Protein AF-A0A1Y2GRR0-F1 (afdb_monomer)

Organism: NCBI:txid64571

Sequence (516 aa):
MGARVAAANAAAEQKLRLQSQQILLQQQQLLLLQQQQQQQHQTQHQQQQQQQSQPLQQPQAQHASKHQPHSSSKAGRPKPPHSGRHSKGGQDSVRGHGEADQASSWSSSHGSPPNGPHRHYHKEDESDADAHPNEGGHGQRSALLEDFRNNKSNKKYELKDIAGSVVEFSSDQHGSRFIQQKLETASDEEKQMVFEEIMPHALQLMTDVFGNYVIQKFFEHGQQDQKTALAKQMEGHVLSLALQMYGCRVVQKGLEHVHTEQQAVLVKELDENVLRCVKDQNGNHVIQKAIECVPAEHIQFIINSFTGQVFSLATHPYGCRVIQRMFEHCADTKTPLMDELHKYIPNLVQDQYGNYVIQHILERGKPSEKALVVSKIFGQVLQLSKHKFASNVVEKCVAYGSKSDRQKLIEEVITTKPDGTSPLVLMMKDQFANYVVQKMLDVVDGPQRDVLVTKIKPHLPSLKKYTYGKHLISSMGLFFFFFFLHLFSDVKKKKKKKKKGNGSSTNLFLFSFFFF

Structure (mmCIF, N/CA/C/O backbone):
data_AF-A0A1Y2GRR0-F1
#
_entry.id   AF-A0A1Y2GRR0-F1
#
loop_
_atom_site.group_PDB
_atom_site.id
_atom_site.type_symbol
_atom_site.label_atom_id
_atom_site.label_alt_id
_atom_site.label_comp_id
_atom_site.label_asym_id
_atom_site.label_entity_id
_atom_site.label_seq_id
_atom_site.pdbx_PDB_ins_code
_atom_site.Cartn_x
_atom_site.Cartn_y
_atom_site.Cartn_z
_atom_site.occupancy
_atom_site.B_iso_or_equiv
_atom_site.auth_seq_id
_atom_site.auth_comp_id
_atom_site.auth_asym_id
_atom_site.auth_atom_id
_atom_site.pdbx_PDB_model_num
ATOM 1 N N . MET A 1 1 ? 60.323 34.519 -6.585 1.00 51.97 1 MET A N 1
ATOM 2 C CA . MET A 1 1 ? 59.378 33.768 -7.451 1.00 51.97 1 MET A CA 1
ATOM 3 C C . MET A 1 1 ? 58.327 32.986 -6.646 1.00 51.97 1 MET A C 1
ATOM 5 O O . MET A 1 1 ? 57.154 33.102 -6.967 1.00 51.97 1 MET A O 1
ATOM 9 N N . GLY A 1 2 ? 58.693 32.286 -5.558 1.00 55.44 2 GLY A N 1
ATOM 10 C CA . GLY A 1 2 ? 57.750 31.497 -4.735 1.00 55.44 2 GLY A CA 1
ATOM 11 C C . GLY A 1 2 ? 56.601 32.272 -4.064 1.00 55.44 2 GLY A C 1
ATOM 12 O O . GLY A 1 2 ? 55.466 31.807 -4.090 1.00 55.44 2 GLY A O 1
ATOM 13 N N . ALA A 1 3 ? 56.844 33.486 -3.556 1.00 51.72 3 ALA A N 1
ATOM 14 C CA . ALA A 1 3 ? 55.802 34.292 -2.900 1.00 51.72 3 ALA A CA 1
ATOM 15 C C . ALA A 1 3 ? 54.675 34.746 -3.855 1.00 51.72 3 ALA A C 1
ATOM 17 O O . ALA A 1 3 ? 53.512 34.795 -3.466 1.00 51.72 3 ALA A O 1
ATOM 18 N N . ARG A 1 4 ? 54.993 35.005 -5.134 1.00 54.16 4 ARG A N 1
ATOM 19 C CA . ARG A 1 4 ? 53.994 35.378 -6.155 1.00 54.16 4 ARG A CA 1
ATOM 20 C C . ARG A 1 4 ? 53.101 34.199 -6.560 1.00 54.16 4 ARG A C 1
ATOM 22 O O . ARG A 1 4 ? 51.918 34.396 -6.802 1.00 54.16 4 ARG A O 1
ATOM 29 N N . VAL A 1 5 ? 53.646 32.980 -6.588 1.00 58.44 5 VAL A N 1
ATOM 30 C CA . VAL A 1 5 ? 52.879 31.755 -6.888 1.00 58.44 5 VAL A CA 1
ATOM 31 C C . VAL A 1 5 ? 51.955 31.386 -5.724 1.00 58.44 5 VAL A C 1
ATOM 33 O O . VAL A 1 5 ? 50.811 31.002 -5.949 1.00 58.44 5 VAL A O 1
ATOM 36 N N . ALA A 1 6 ? 52.411 31.563 -4.479 1.00 55.50 6 ALA A N 1
ATOM 37 C CA . ALA A 1 6 ? 51.580 31.348 -3.295 1.00 55.50 6 ALA A CA 1
ATOM 38 C C . ALA A 1 6 ? 50.391 32.326 -3.236 1.00 55.50 6 ALA A C 1
ATOM 40 O O . ALA A 1 6 ? 49.263 31.901 -2.995 1.00 55.50 6 ALA A O 1
ATOM 41 N N . ALA A 1 7 ? 50.619 33.608 -3.544 1.00 59.44 7 ALA A N 1
ATOM 42 C CA . ALA A 1 7 ? 49.557 34.613 -3.606 1.00 59.44 7 ALA A CA 1
ATOM 43 C C . ALA A 1 7 ? 48.538 34.331 -4.729 1.00 59.44 7 ALA A C 1
ATOM 45 O O . ALA A 1 7 ? 47.333 34.454 -4.514 1.00 59.44 7 ALA A O 1
ATOM 46 N N . ALA A 1 8 ? 48.999 33.890 -5.905 1.00 60.44 8 ALA A N 1
ATOM 47 C CA . ALA A 1 8 ? 48.119 33.519 -7.016 1.00 60.44 8 ALA A CA 1
ATOM 48 C C . ALA A 1 8 ? 47.252 32.285 -6.697 1.00 60.44 8 ALA A C 1
ATOM 50 O O . ALA A 1 8 ? 46.067 32.263 -7.029 1.00 60.44 8 ALA A O 1
ATOM 51 N N . ASN A 1 9 ? 47.813 31.288 -6.005 1.00 58.69 9 ASN A N 1
ATOM 52 C CA . ASN A 1 9 ? 47.064 30.107 -5.569 1.00 58.69 9 ASN A CA 1
ATOM 53 C C . ASN A 1 9 ? 46.031 30.447 -4.486 1.00 58.69 9 ASN A C 1
ATOM 55 O O . ASN A 1 9 ? 44.897 29.983 -4.573 1.00 58.69 9 ASN A O 1
ATOM 59 N N . ALA A 1 10 ? 46.378 31.303 -3.520 1.00 64.81 10 ALA A N 1
ATOM 60 C CA . ALA A 1 10 ? 45.436 31.761 -2.497 1.00 64.81 10 ALA A CA 1
ATOM 61 C C . ALA A 1 10 ? 44.262 32.549 -3.109 1.00 64.81 10 ALA A C 1
ATOM 63 O O . ALA A 1 10 ? 43.106 32.320 -2.754 1.00 64.81 10 ALA A O 1
ATOM 64 N N . ALA A 1 11 ? 44.537 33.412 -4.094 1.00 67.00 11 ALA A N 1
ATOM 65 C CA . ALA A 1 11 ? 43.500 34.142 -4.822 1.00 67.00 11 ALA A CA 1
ATOM 66 C C . ALA A 1 11 ? 42.586 33.206 -5.640 1.00 67.00 11 ALA A C 1
ATOM 68 O O . ALA A 1 11 ? 41.371 33.407 -5.684 1.00 67.00 11 ALA A O 1
ATOM 69 N N . ALA A 1 12 ? 43.144 32.157 -6.255 1.00 63.09 12 ALA A N 1
ATOM 70 C CA . ALA A 1 12 ? 42.368 31.154 -6.983 1.00 63.09 12 ALA A CA 1
ATOM 71 C C . ALA A 1 12 ? 41.474 30.317 -6.049 1.00 63.09 12 ALA A C 1
ATOM 73 O O . ALA A 1 12 ? 40.307 30.082 -6.367 1.00 63.09 12 ALA A O 1
ATOM 74 N N . GLU A 1 13 ? 41.979 29.920 -4.877 1.00 66.12 13 GLU A N 1
ATOM 75 C CA . GLU A 1 13 ? 41.195 29.206 -3.860 1.00 66.12 13 GLU A CA 1
ATOM 76 C C . GLU A 1 13 ? 40.068 30.072 -3.288 1.00 66.12 13 GLU A C 1
ATOM 78 O O . GLU A 1 13 ? 38.942 29.596 -3.121 1.00 66.12 13 GLU A O 1
ATOM 83 N N . GLN A 1 14 ? 40.332 31.357 -3.041 1.00 74.56 14 GLN A N 1
ATOM 84 C CA . GLN A 1 14 ? 39.313 32.297 -2.578 1.00 74.56 14 GLN A CA 1
ATOM 85 C C . GLN A 1 14 ? 38.220 32.505 -3.634 1.00 74.56 14 GLN A C 1
ATOM 87 O O . GLN A 1 14 ? 37.032 32.491 -3.303 1.00 74.56 14 GLN A O 1
ATOM 92 N N . LYS A 1 15 ? 38.599 32.604 -4.913 1.00 73.06 15 LYS A N 1
ATOM 93 C CA . LYS A 1 15 ? 37.646 32.704 -6.027 1.00 73.06 15 LYS A CA 1
ATOM 94 C C . LYS A 1 15 ? 36.786 31.441 -6.156 1.00 73.06 15 LYS A C 1
ATOM 96 O O . LYS A 1 15 ? 35.576 31.551 -6.335 1.00 73.06 15 LYS A O 1
ATOM 101 N N . LEU A 1 16 ? 37.377 30.256 -5.983 1.00 66.38 16 LEU A N 1
ATOM 102 C CA . LEU A 1 16 ? 36.655 28.979 -6.010 1.00 66.38 16 LEU A CA 1
ATOM 103 C C . LEU A 1 16 ? 35.670 28.842 -4.834 1.00 66.38 16 LEU A C 1
ATOM 105 O O . LEU A 1 16 ? 34.559 28.338 -5.013 1.00 66.38 16 LEU A O 1
ATOM 109 N N . ARG A 1 17 ? 36.045 29.317 -3.638 1.00 72.56 17 ARG A N 1
ATOM 110 C CA . ARG A 1 17 ? 35.155 29.338 -2.462 1.00 72.56 17 ARG A CA 1
ATOM 111 C C . ARG A 1 17 ? 33.958 30.261 -2.666 1.00 72.56 17 ARG A C 1
ATOM 113 O O . ARG A 1 17 ? 32.835 29.836 -2.411 1.00 72.56 17 ARG A O 1
ATOM 120 N N . LEU A 1 18 ? 34.185 31.473 -3.172 1.00 77.19 18 LEU A N 1
ATOM 121 C CA . LEU A 1 18 ? 33.109 32.423 -3.475 1.00 77.19 18 LEU A CA 1
ATOM 122 C C . LEU A 1 18 ? 32.152 31.861 -4.531 1.00 77.19 18 LEU A C 1
ATOM 124 O O . LEU A 1 18 ? 30.937 31.930 -4.368 1.00 77.19 18 LEU A O 1
ATOM 128 N N . GLN A 1 19 ? 32.689 31.217 -5.565 1.00 75.62 19 GLN A N 1
ATOM 129 C CA . GLN A 1 19 ? 31.879 30.593 -6.608 1.00 75.62 19 GLN A CA 1
ATOM 130 C C . GLN A 1 19 ? 31.068 29.398 -6.074 1.00 75.62 19 GLN A C 1
ATOM 132 O O . GLN A 1 19 ? 29.907 29.226 -6.436 1.00 75.62 19 GLN A O 1
ATOM 137 N N . SER A 1 20 ? 31.640 28.612 -5.156 1.00 66.38 20 SER A N 1
ATOM 138 C CA . SER A 1 20 ? 30.934 27.509 -4.486 1.00 66.38 20 SER A CA 1
ATOM 139 C C . SER A 1 20 ? 29.796 28.016 -3.594 1.00 66.38 20 SER A C 1
ATOM 141 O O . SER A 1 20 ? 28.707 27.446 -3.608 1.00 66.38 20 SER A O 1
ATOM 143 N N . GLN A 1 21 ? 30.014 29.114 -2.864 1.00 79.62 21 GLN A N 1
ATOM 144 C CA . GLN A 1 21 ? 28.964 29.764 -2.072 1.00 79.62 21 GLN A CA 1
ATOM 145 C C . GLN A 1 21 ? 27.845 30.318 -2.958 1.00 79.62 21 GLN A C 1
ATOM 147 O O . GLN A 1 21 ? 26.673 30.168 -2.624 1.00 79.62 21 GLN A O 1
ATOM 152 N N . GLN A 1 22 ? 28.185 30.894 -4.112 1.00 83.25 22 GLN A N 1
ATOM 153 C CA . GLN A 1 22 ? 27.201 31.437 -5.047 1.00 83.25 22 GLN A CA 1
ATOM 154 C C . GLN A 1 22 ? 26.321 30.339 -5.666 1.00 83.25 22 GLN A C 1
ATOM 156 O O . GLN A 1 22 ? 25.111 30.516 -5.784 1.00 83.25 22 GLN A O 1
ATOM 161 N N . ILE A 1 23 ? 26.903 29.176 -5.985 1.00 79.81 23 ILE A N 1
ATOM 162 C CA . ILE A 1 23 ? 26.152 27.999 -6.453 1.00 79.81 23 ILE A CA 1
ATOM 163 C C . ILE A 1 23 ? 25.227 27.467 -5.352 1.00 79.81 23 ILE A C 1
ATOM 165 O O . ILE A 1 23 ? 24.074 27.144 -5.631 1.00 79.81 23 ILE A O 1
ATOM 169 N N . LEU A 1 24 ? 25.701 27.403 -4.103 1.00 78.06 24 LEU A N 1
ATOM 170 C CA . LEU A 1 24 ? 24.883 26.961 -2.970 1.00 78.06 24 LEU A CA 1
ATOM 171 C C . LEU A 1 24 ? 23.683 27.896 -2.746 1.00 78.06 24 LEU A C 1
ATOM 173 O O . LEU A 1 24 ? 22.565 27.429 -2.533 1.00 78.06 24 LEU A O 1
ATOM 177 N N . LEU A 1 25 ? 23.902 29.208 -2.864 1.00 84.88 25 LEU A N 1
ATOM 178 C CA . LEU A 1 25 ? 22.845 30.213 -2.758 1.00 84.88 25 LEU A CA 1
ATOM 179 C C . LEU A 1 25 ? 21.804 30.053 -3.879 1.00 84.88 25 LEU A C 1
ATOM 181 O O . LEU A 1 25 ? 20.601 30.110 -3.631 1.00 84.88 25 LEU A O 1
ATOM 185 N N . GLN A 1 26 ? 22.262 29.792 -5.106 1.00 85.25 26 GLN A N 1
ATOM 186 C CA . GLN A 1 26 ? 21.384 29.574 -6.255 1.00 85.25 26 GLN A CA 1
ATOM 187 C C . GLN A 1 26 ? 20.561 28.282 -6.111 1.00 85.25 26 GLN A C 1
ATOM 189 O O . GLN A 1 26 ? 19.386 28.262 -6.475 1.00 85.25 26 GLN A O 1
ATOM 194 N N . GLN A 1 27 ? 21.138 27.223 -5.528 1.00 80.38 27 GLN A N 1
ATOM 195 C CA . GLN A 1 27 ? 20.406 25.993 -5.203 1.00 80.38 27 GLN A CA 1
ATOM 196 C C . GLN A 1 27 ? 19.347 26.218 -4.117 1.00 80.38 27 GLN A C 1
ATOM 198 O O . GLN A 1 27 ?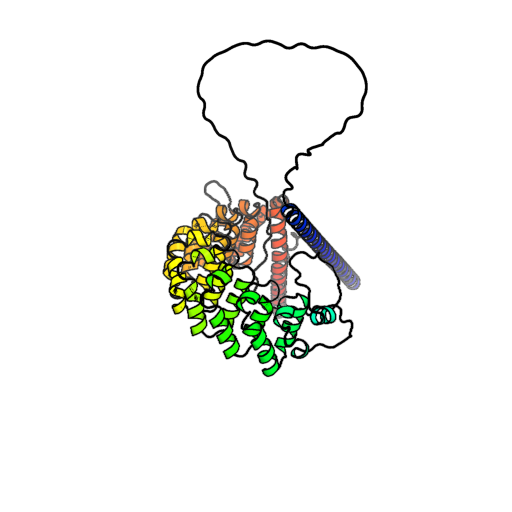 18.228 25.729 -4.268 1.00 80.38 27 GLN A O 1
ATOM 203 N N . GLN A 1 28 ? 19.651 26.994 -3.068 1.00 84.62 28 GLN A N 1
ATOM 204 C CA . GLN A 1 28 ? 18.651 27.361 -2.056 1.00 84.62 28 GLN A CA 1
ATOM 205 C C . GLN A 1 28 ? 17.488 28.158 -2.657 1.00 84.62 28 GLN A C 1
ATOM 207 O O . GLN A 1 28 ? 16.334 27.871 -2.346 1.00 84.62 28 GLN A O 1
ATOM 212 N N . GLN A 1 29 ? 17.762 29.108 -3.557 1.00 87.69 29 GLN A N 1
ATOM 213 C CA . GLN A 1 29 ? 16.708 29.874 -4.233 1.00 87.69 29 GLN A CA 1
ATOM 214 C C . GLN A 1 29 ? 15.818 28.994 -5.123 1.00 87.69 29 GLN A C 1
ATOM 2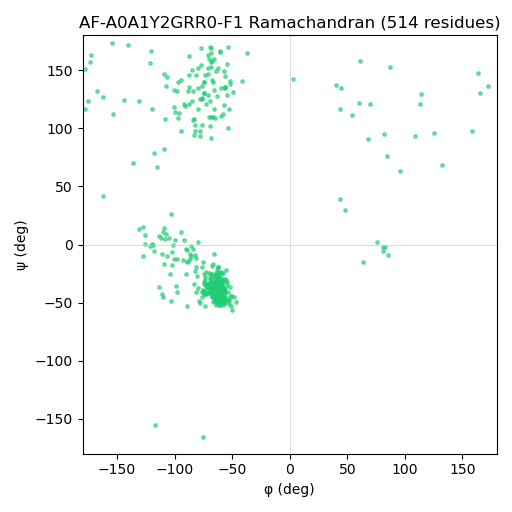16 O O . GLN A 1 29 ? 14.600 29.158 -5.121 1.00 87.69 29 GLN A O 1
ATOM 221 N N . LEU A 1 30 ? 16.402 28.035 -5.849 1.00 86.00 30 LEU A N 1
ATOM 222 C CA . LEU A 1 30 ? 15.642 27.075 -6.659 1.00 86.00 30 LEU A CA 1
ATOM 223 C C . LEU A 1 30 ? 14.758 26.163 -5.800 1.00 86.00 30 LEU A C 1
ATOM 225 O O . LEU A 1 30 ? 13.609 25.917 -6.165 1.00 86.00 30 LEU A O 1
ATOM 229 N N . LEU A 1 31 ? 15.264 25.706 -4.652 1.00 84.12 31 LEU A N 1
ATOM 230 C CA . LEU A 1 31 ? 14.494 24.891 -3.711 1.00 84.12 31 LEU A CA 1
ATOM 231 C C . LEU A 1 31 ? 13.308 25.676 -3.130 1.00 84.12 31 LEU A C 1
ATOM 233 O O . LEU A 1 31 ? 12.199 25.149 -3.045 1.00 84.12 31 LEU A O 1
ATOM 237 N N . LEU A 1 32 ? 13.524 26.949 -2.784 1.00 87.25 32 LEU A N 1
ATOM 238 C CA . LEU A 1 32 ? 12.473 27.833 -2.276 1.00 87.25 32 LEU A CA 1
ATOM 239 C C . LEU A 1 32 ? 11.388 28.087 -3.335 1.00 87.25 32 LEU A C 1
ATOM 241 O O . LEU A 1 32 ? 10.197 28.035 -3.033 1.00 87.25 32 LEU A O 1
ATOM 245 N N . LEU A 1 33 ? 11.792 28.301 -4.592 1.00 87.62 33 LEU A N 1
ATOM 246 C CA . LEU A 1 33 ? 10.861 28.474 -5.709 1.00 87.62 33 LEU A CA 1
ATOM 247 C C . LEU A 1 33 ? 10.038 27.201 -5.960 1.00 87.62 33 LEU A C 1
ATOM 249 O O . LEU A 1 33 ? 8.839 27.282 -6.222 1.00 87.62 33 LEU A O 1
ATOM 253 N N . GLN A 1 34 ? 10.658 26.024 -5.837 1.00 82.81 34 GLN A N 1
ATOM 254 C CA . GLN A 1 34 ? 9.964 24.744 -5.972 1.00 82.81 34 GLN A CA 1
ATOM 255 C C . GLN A 1 34 ? 8.947 24.523 -4.840 1.00 82.81 34 GLN A C 1
ATOM 257 O O . GLN A 1 34 ? 7.838 24.063 -5.112 1.00 82.81 34 GLN A O 1
ATOM 262 N N . GLN A 1 35 ? 9.277 24.907 -3.599 1.00 84.44 35 GLN A N 1
ATOM 263 C CA . GLN A 1 35 ? 8.317 24.885 -2.486 1.00 84.44 35 GLN A CA 1
ATOM 264 C C . GLN A 1 35 ? 7.142 25.841 -2.719 1.00 84.44 35 GLN A C 1
ATOM 266 O O . GLN A 1 35 ? 5.997 25.441 -2.515 1.00 84.44 35 GLN A O 1
ATOM 271 N N . GLN A 1 36 ? 7.386 27.063 -3.207 1.00 86.88 36 GLN A N 1
ATOM 272 C CA . GLN A 1 36 ? 6.299 27.997 -3.534 1.00 86.88 36 GLN A CA 1
ATOM 273 C C . GLN A 1 36 ? 5.381 27.458 -4.637 1.00 86.88 36 GLN A C 1
ATOM 275 O O . GLN A 1 36 ? 4.162 27.569 -4.525 1.00 86.88 36 GLN A O 1
ATOM 280 N N . GLN A 1 37 ? 5.935 26.836 -5.681 1.00 84.19 37 GLN A N 1
ATOM 281 C CA . GLN A 1 37 ? 5.127 26.229 -6.744 1.00 84.19 37 GLN A CA 1
ATOM 282 C C . GLN A 1 37 ? 4.295 25.045 -6.232 1.00 84.19 37 GLN A C 1
ATOM 284 O O . GLN A 1 37 ? 3.131 24.911 -6.613 1.00 84.19 37 GLN A O 1
ATOM 289 N N . GLN A 1 38 ? 4.854 24.221 -5.339 1.00 80.44 38 GLN A N 1
ATOM 290 C CA . GLN A 1 38 ? 4.116 23.130 -4.697 1.00 80.44 38 GLN A CA 1
ATOM 291 C C . GLN A 1 38 ? 2.986 23.649 -3.803 1.00 80.44 38 GLN A C 1
ATOM 293 O O . GLN A 1 38 ? 1.876 23.125 -3.887 1.00 80.44 38 GLN A O 1
ATOM 298 N N . GLN A 1 39 ? 3.227 24.703 -3.016 1.00 82.19 39 GLN A N 1
ATOM 299 C CA . GLN A 1 39 ? 2.181 25.345 -2.215 1.00 82.19 39 GLN A CA 1
ATOM 300 C C . GLN A 1 39 ? 1.077 25.929 -3.102 1.00 82.19 39 GLN A C 1
ATOM 302 O O . GLN A 1 39 ? -0.094 25.661 -2.858 1.00 82.19 39 GLN A O 1
ATOM 307 N N . GLN A 1 40 ? 1.421 26.629 -4.189 1.00 81.62 40 GLN A N 1
ATOM 308 C CA . GLN A 1 40 ? 0.425 27.148 -5.137 1.00 81.62 40 GLN A CA 1
ATOM 309 C C . GLN A 1 40 ? -0.419 26.035 -5.775 1.00 81.62 40 GLN A C 1
ATOM 311 O O . GLN A 1 40 ? -1.631 26.196 -5.910 1.00 81.62 40 GLN A O 1
ATOM 316 N N . HIS A 1 41 ? 0.189 24.898 -6.134 1.00 78.25 41 HIS A N 1
ATOM 317 C CA . HIS A 1 41 ? -0.550 23.743 -6.657 1.00 78.25 41 HIS A CA 1
ATOM 318 C C . HIS A 1 41 ? -1.470 23.120 -5.598 1.00 78.25 41 HIS A C 1
ATOM 320 O O . HIS A 1 41 ? -2.601 22.762 -5.918 1.00 78.25 41 HIS A O 1
ATOM 326 N N . GLN A 1 42 ? -1.029 23.029 -4.339 1.00 77.56 42 GLN A N 1
ATOM 327 C CA . GLN A 1 42 ? -1.868 22.540 -3.240 1.00 77.56 42 GLN A CA 1
ATOM 328 C C . GLN A 1 42 ? -3.052 23.477 -2.965 1.00 77.56 42 GLN A C 1
ATOM 330 O O . GLN A 1 42 ? -4.181 22.999 -2.849 1.00 77.56 42 GLN A O 1
ATOM 335 N N . THR A 1 43 ? -2.833 24.796 -2.950 1.00 76.94 43 THR A N 1
ATOM 336 C CA . THR A 1 43 ? -3.909 25.785 -2.772 1.00 76.94 43 THR A CA 1
ATOM 337 C C . THR A 1 43 ? -4.907 25.751 -3.930 1.00 76.94 43 THR A C 1
ATOM 339 O O . THR A 1 43 ? -6.114 25.758 -3.694 1.00 76.94 43 THR A O 1
ATOM 342 N N . GLN A 1 44 ? -4.441 25.651 -5.181 1.00 75.56 44 GLN A N 1
ATOM 343 C CA . GLN A 1 44 ? -5.335 25.507 -6.338 1.00 75.56 44 GLN A CA 1
ATOM 344 C C . GLN A 1 44 ? -6.130 24.199 -6.291 1.00 75.56 44 GLN A C 1
ATOM 346 O O . GLN A 1 44 ? -7.314 24.190 -6.629 1.00 75.56 44 GLN A O 1
ATOM 351 N N . HIS A 1 45 ? -5.513 23.105 -5.837 1.00 76.31 45 HIS A N 1
ATOM 352 C CA . HIS A 1 45 ? -6.210 21.830 -5.722 1.00 76.31 45 HIS A CA 1
ATOM 353 C C . HIS A 1 45 ? -7.279 21.854 -4.619 1.00 76.31 45 HIS A C 1
ATOM 355 O O . HIS A 1 45 ? -8.386 21.365 -4.845 1.00 76.31 45 HIS A O 1
ATOM 361 N N . GLN A 1 46 ? -7.005 22.498 -3.477 1.00 72.94 46 GLN A N 1
ATOM 362 C CA . GLN A 1 46 ? -8.009 22.739 -2.433 1.00 72.94 46 GLN A CA 1
ATOM 363 C C . GLN A 1 46 ? -9.157 23.633 -2.922 1.00 72.94 46 GLN A C 1
ATOM 365 O O . GLN A 1 46 ? -10.317 23.320 -2.663 1.00 72.94 46 GLN A O 1
ATOM 370 N N . GLN A 1 47 ? -8.868 24.698 -3.680 1.00 73.62 47 GLN A N 1
ATOM 371 C CA . GLN A 1 47 ? -9.909 25.560 -4.257 1.00 73.62 47 GLN A CA 1
ATOM 372 C C . GLN A 1 47 ? -10.792 24.813 -5.269 1.00 73.62 47 GLN A C 1
ATOM 374 O O . GLN A 1 47 ? -12.009 24.995 -5.269 1.00 73.62 47 GLN A O 1
ATOM 379 N N . GLN A 1 48 ? -10.216 23.929 -6.093 1.00 72.06 48 GLN A N 1
ATOM 380 C CA . GLN A 1 48 ? -10.997 23.080 -7.002 1.00 72.06 48 GLN A CA 1
ATOM 381 C C . GLN A 1 48 ? -11.865 22.060 -6.256 1.00 72.06 48 GLN A C 1
ATOM 383 O O . GLN A 1 48 ? -13.014 21.848 -6.644 1.00 72.06 48 GLN A O 1
ATOM 388 N N . GLN A 1 49 ? -11.361 21.466 -5.171 1.00 71.50 49 GLN A N 1
ATOM 389 C CA . GLN A 1 49 ? -12.150 20.544 -4.348 1.00 71.50 49 GLN A CA 1
ATOM 390 C C . GLN A 1 49 ? -13.311 21.259 -3.638 1.00 71.50 49 GLN A C 1
ATOM 392 O O . GLN A 1 49 ? -14.407 20.702 -3.568 1.00 71.50 49 GLN A O 1
ATOM 397 N N . GLN A 1 50 ? -13.121 22.508 -3.194 1.00 70.50 50 GLN A N 1
ATOM 398 C CA . GLN A 1 50 ? -14.189 23.330 -2.606 1.00 70.50 50 GLN A CA 1
ATOM 399 C C . GLN A 1 50 ? -15.245 23.775 -3.632 1.00 70.50 50 GLN A C 1
ATOM 401 O O . GLN A 1 50 ? -16.427 23.843 -3.305 1.00 70.50 50 GLN A O 1
ATOM 406 N N . GLN A 1 51 ? -14.864 24.030 -4.889 1.00 65.31 51 GLN A N 1
ATOM 407 C CA . GLN A 1 51 ? -15.832 24.372 -5.944 1.00 65.31 51 GLN A CA 1
ATOM 408 C C . GLN A 1 51 ? -16.662 23.167 -6.411 1.00 65.31 51 GLN A C 1
ATOM 410 O O . GLN A 1 51 ? -17.807 23.343 -6.813 1.00 65.31 51 GLN A O 1
ATOM 415 N N . GLN A 1 52 ? -16.130 21.944 -6.318 1.00 61.53 52 GLN A N 1
ATOM 416 C CA . GLN A 1 52 ? -16.870 20.718 -6.650 1.00 61.53 52 GLN A CA 1
ATOM 417 C C . GLN A 1 52 ? -17.783 20.211 -5.522 1.00 61.53 52 GLN A C 1
ATOM 419 O O . GLN A 1 52 ? -18.581 19.307 -5.756 1.00 61.53 52 GLN A O 1
ATOM 424 N N . SER A 1 53 ? -17.696 20.789 -4.321 1.00 52.25 53 SER A N 1
ATOM 425 C CA . SER A 1 53 ? -18.520 20.418 -3.160 1.00 52.25 53 SER A CA 1
ATOM 426 C C . SER A 1 53 ? -19.644 21.419 -2.846 1.00 52.25 53 SER A C 1
ATOM 428 O O . SER A 1 53 ? -20.375 21.226 -1.876 1.00 52.25 53 SER A O 1
ATOM 430 N N . GLN A 1 54 ? -19.861 22.444 -3.684 1.00 48.44 54 GLN A N 1
ATOM 431 C CA . GLN A 1 54 ? -21.080 23.257 -3.604 1.00 48.44 54 GLN A CA 1
ATOM 432 C C . GLN A 1 54 ? -22.276 22.499 -4.211 1.00 48.44 54 GLN A C 1
ATOM 434 O O . GLN A 1 54 ? -22.212 22.091 -5.373 1.00 48.44 54 GLN A O 1
ATOM 439 N N . PRO A 1 55 ? -23.390 22.318 -3.478 1.00 46.12 55 PRO A N 1
ATOM 440 C CA . PRO A 1 55 ? -24.593 21.734 -4.051 1.00 46.12 55 PRO A CA 1
ATOM 441 C C . PRO A 1 55 ? -25.175 22.675 -5.114 1.00 46.12 55 PRO A C 1
ATOM 443 O O . PRO A 1 55 ? -25.327 23.875 -4.884 1.00 46.12 55 PRO A O 1
ATOM 446 N N . LEU A 1 56 ? -25.527 22.115 -6.276 1.00 42.72 56 LEU A N 1
ATOM 447 C CA . LEU A 1 56 ? -26.312 22.784 -7.316 1.00 42.72 56 LEU A CA 1
ATOM 448 C C . LEU A 1 56 ? -27.616 23.322 -6.702 1.00 42.72 56 LEU A C 1
ATOM 450 O O . LEU A 1 56 ? -28.579 22.577 -6.523 1.00 42.72 56 LEU A O 1
ATOM 454 N N . GLN A 1 57 ? -27.666 24.619 -6.393 1.00 45.59 57 GLN A N 1
ATOM 455 C CA . GLN A 1 57 ? -28.932 25.295 -6.133 1.00 45.59 57 GLN A CA 1
ATOM 456 C C . GLN A 1 57 ? -29.726 25.319 -7.442 1.00 45.59 57 GLN A C 1
ATOM 458 O O . GLN A 1 57 ? -29.365 26.005 -8.398 1.00 45.59 57 GLN A O 1
ATOM 463 N N . GLN A 1 58 ? -30.809 24.539 -7.494 1.00 41.88 58 GLN A N 1
ATOM 464 C CA . GLN A 1 58 ? -31.826 24.680 -8.532 1.00 41.88 58 GLN A CA 1
ATOM 465 C C . GLN A 1 58 ? -32.354 26.124 -8.522 1.00 41.88 58 GLN A C 1
ATOM 467 O O . GLN A 1 58 ? -32.653 26.643 -7.443 1.00 41.88 58 GLN A O 1
ATOM 472 N N . PRO A 1 59 ? -32.529 26.780 -9.682 1.00 38.38 59 PRO A N 1
ATOM 473 C CA . PRO A 1 59 ? -33.166 28.087 -9.719 1.00 38.38 59 PRO A CA 1
ATOM 474 C C . PRO A 1 59 ? -34.625 27.938 -9.272 1.00 38.38 59 PRO A C 1
ATOM 476 O O . PRO A 1 59 ? -35.452 27.374 -9.989 1.00 38.38 59 PRO A O 1
ATOM 479 N N . GLN A 1 60 ? -34.954 28.435 -8.079 1.00 37.97 60 GLN A N 1
ATOM 480 C CA . GLN A 1 60 ? -36.342 28.586 -7.656 1.00 37.97 60 GLN A CA 1
ATOM 481 C C . GLN A 1 60 ? -37.017 29.628 -8.552 1.00 37.97 60 GLN A C 1
ATOM 483 O O . GLN A 1 60 ? -36.646 30.803 -8.565 1.00 37.97 60 GLN A O 1
ATOM 488 N N . ALA A 1 61 ? -38.029 29.188 -9.299 1.00 40.25 61 ALA A N 1
ATOM 489 C CA . ALA A 1 61 ? -38.955 30.068 -9.990 1.00 40.25 61 ALA A CA 1
ATOM 490 C C . ALA A 1 61 ? -39.659 30.961 -8.956 1.00 40.25 61 ALA A C 1
ATOM 492 O O . ALA A 1 61 ? -40.459 30.496 -8.143 1.00 40.25 61 ALA A O 1
ATOM 493 N N . GLN A 1 62 ? -39.343 32.254 -8.976 1.00 38.12 62 GLN A N 1
ATOM 494 C CA . GLN A 1 62 ? -40.001 33.249 -8.141 1.00 38.12 62 GLN A CA 1
ATOM 495 C C . GLN A 1 62 ? -41.450 33.442 -8.611 1.00 38.12 62 GLN A C 1
ATOM 497 O O . GLN A 1 62 ? -41.722 34.144 -9.585 1.00 38.12 62 GLN A O 1
ATOM 502 N N . HIS A 1 63 ? -42.396 32.850 -7.881 1.00 41.44 63 HIS A N 1
ATOM 503 C CA . HIS A 1 63 ? -43.787 33.291 -7.869 1.00 41.44 63 HIS A CA 1
ATOM 504 C C . HIS A 1 63 ? -43.863 34.660 -7.176 1.00 41.44 63 HIS A C 1
ATOM 506 O O . HIS A 1 63 ? -44.005 34.763 -5.960 1.00 41.44 63 HIS A O 1
ATOM 512 N N . ALA A 1 64 ? -43.758 35.733 -7.959 1.00 35.78 64 ALA A N 1
ATOM 513 C CA . ALA A 1 64 ? -44.033 37.083 -7.488 1.00 35.78 64 ALA A CA 1
ATOM 514 C C . ALA A 1 64 ? -45.546 37.348 -7.533 1.00 35.78 64 ALA A C 1
ATOM 516 O O . ALA A 1 64 ? -46.106 37.700 -8.571 1.00 35.78 64 ALA A O 1
ATOM 517 N N . SER A 1 65 ? -46.204 37.192 -6.384 1.00 36.53 65 SER A N 1
ATOM 518 C CA . SER A 1 65 ? -47.518 37.781 -6.127 1.00 36.53 65 SER A CA 1
ATOM 519 C C . SER A 1 65 ? -47.349 39.302 -6.037 1.00 36.53 65 SER A C 1
ATOM 521 O O . SER A 1 65 ? -46.721 39.807 -5.106 1.00 36.53 65 SER A O 1
ATOM 523 N N . LYS A 1 66 ? -47.848 40.043 -7.032 1.00 34.38 66 LYS A N 1
ATOM 524 C CA . LYS A 1 66 ? -47.917 41.510 -7.000 1.00 34.38 66 LYS A CA 1
ATOM 525 C C . LYS A 1 66 ? -49.367 41.950 -6.841 1.00 34.38 66 LYS A C 1
ATOM 527 O O . LYS A 1 66 ? -50.158 41.882 -7.778 1.00 34.38 66 LYS A O 1
ATOM 532 N N . HIS A 1 67 ? -49.668 42.451 -5.647 1.00 34.75 67 HIS A N 1
ATOM 533 C CA . HIS A 1 67 ? -50.768 43.372 -5.401 1.00 34.75 67 HIS A CA 1
ATOM 534 C C . HIS A 1 67 ? -50.650 44.597 -6.326 1.00 34.75 67 HIS A C 1
ATOM 536 O O . HIS A 1 67 ? -49.599 45.233 -6.396 1.00 34.75 67 HIS A O 1
ATOM 542 N N . GLN A 1 68 ? -51.738 44.925 -7.026 1.00 31.45 68 GLN A N 1
ATOM 543 C CA . GLN A 1 68 ? -51.947 46.236 -7.646 1.00 31.45 68 GLN A CA 1
ATOM 544 C C . GLN A 1 68 ? -52.355 47.267 -6.587 1.00 31.45 68 GLN A C 1
ATOM 546 O O . GLN A 1 68 ? -53.047 46.923 -5.626 1.00 31.45 68 GLN A O 1
ATOM 551 N N . PRO A 1 69 ? -52.079 48.550 -6.859 1.00 37.62 69 PRO A N 1
ATOM 552 C CA . PRO A 1 69 ? -53.134 49.542 -6.736 1.00 37.62 69 PRO A CA 1
ATOM 553 C C . PRO A 1 69 ? -53.392 50.287 -8.056 1.00 37.62 69 PRO A C 1
ATOM 555 O O . PRO A 1 69 ? -52.561 50.353 -8.959 1.00 37.62 69 PRO A O 1
ATOM 558 N N . HIS A 1 70 ? -54.615 50.802 -8.133 1.00 31.09 70 HIS A N 1
ATOM 559 C CA . HIS A 1 70 ? -55.264 51.537 -9.216 1.00 31.09 70 HIS A CA 1
ATOM 560 C C . HIS A 1 70 ? -54.408 52.585 -9.954 1.00 31.09 70 HIS A C 1
ATOM 562 O O . HIS A 1 70 ? -53.763 53.418 -9.327 1.00 31.09 70 HIS A O 1
ATOM 568 N N . SER A 1 71 ? -54.563 52.679 -11.283 1.00 31.83 71 SER A N 1
ATOM 569 C CA . SER A 1 71 ? -55.267 53.804 -11.943 1.00 31.83 71 SER A CA 1
ATOM 570 C C . SER A 1 71 ? -55.144 53.791 -13.482 1.00 31.83 71 SER A C 1
ATOM 572 O O . SER A 1 71 ? -54.091 53.565 -14.059 1.00 31.83 71 SER A O 1
ATOM 574 N N . SER A 1 72 ? -56.292 54.056 -14.116 1.00 30.59 72 SER A N 1
ATOM 575 C CA . SER A 1 72 ? -56.515 54.765 -15.388 1.00 30.59 72 SER A CA 1
ATOM 576 C C . SER A 1 72 ? -55.804 54.352 -16.694 1.00 30.59 72 SER A C 1
ATOM 578 O O . SER A 1 72 ? -54.679 54.744 -16.979 1.00 30.59 72 SER A O 1
ATOM 580 N N . SER A 1 73 ? -56.654 53.840 -17.597 1.00 32.16 73 SER A N 1
ATOM 581 C CA . SER A 1 73 ? -56.928 54.356 -18.958 1.00 32.16 73 SER A CA 1
ATOM 582 C C . SER A 1 73 ? -56.504 53.505 -20.171 1.00 32.16 73 SER A C 1
ATOM 584 O O . SER A 1 73 ? -55.337 53.208 -20.360 1.00 32.16 73 SER A O 1
ATOM 586 N N . LYS A 1 74 ? -57.540 53.176 -20.976 1.00 33.38 74 LYS A N 1
ATOM 587 C CA . LYS A 1 74 ? -57.659 53.145 -22.459 1.00 33.38 74 LYS A CA 1
ATOM 588 C C . LYS A 1 74 ? -56.500 52.517 -23.262 1.00 33.38 74 LYS A C 1
ATOM 590 O O . LYS A 1 74 ? -55.363 52.910 -23.117 1.00 33.38 74 LYS A O 1
ATOM 595 N N . ALA A 1 75 ? -56.690 51.667 -24.268 1.00 33.78 75 ALA A N 1
ATOM 596 C CA . ALA A 1 75 ? -57.851 51.148 -24.986 1.00 33.78 75 ALA A CA 1
ATOM 597 C C . ALA A 1 75 ? -57.351 50.039 -25.950 1.00 33.78 75 ALA A C 1
ATOM 599 O O . ALA A 1 75 ? -56.170 50.010 -26.282 1.00 33.78 75 ALA A O 1
ATOM 600 N N . GLY A 1 76 ? -58.254 49.190 -26.459 1.00 32.12 76 GLY A N 1
ATOM 601 C CA . GLY A 1 76 ? -58.071 48.529 -27.764 1.00 32.12 76 GLY A CA 1
ATOM 602 C C . GLY A 1 76 ? -57.766 47.026 -27.756 1.00 32.12 76 GLY A C 1
ATOM 603 O O . GLY A 1 76 ? -56.621 46.595 -27.731 1.00 32.12 76 GLY A O 1
ATOM 604 N N . ARG A 1 77 ? -58.830 46.222 -27.877 1.00 31.11 77 ARG A N 1
ATOM 605 C CA . ARG A 1 77 ? -58.872 44.962 -28.658 1.00 31.11 77 ARG A CA 1
ATOM 606 C C . ARG A 1 77 ? -58.803 45.296 -30.176 1.00 31.11 77 ARG A C 1
ATOM 608 O O . ARG A 1 77 ? -59.043 46.464 -30.479 1.00 31.11 77 ARG A O 1
ATOM 615 N N . PRO A 1 78 ? -58.619 44.345 -31.132 1.00 42.16 78 PRO A N 1
ATOM 616 C CA . PRO A 1 78 ? -58.968 42.914 -31.057 1.00 42.16 78 PRO A CA 1
ATOM 617 C C . PRO A 1 78 ? -57.964 41.893 -31.671 1.00 42.16 78 PRO A C 1
ATOM 619 O O . PRO A 1 78 ? -56.999 42.234 -32.339 1.00 42.16 78 PRO A O 1
ATOM 622 N N . LYS A 1 79 ? -58.250 40.603 -31.418 1.00 31.39 79 LYS A N 1
ATOM 623 C CA . LYS A 1 79 ? -57.753 39.376 -32.097 1.00 31.39 79 LYS A CA 1
ATOM 624 C C . LYS A 1 79 ? -58.444 39.178 -33.487 1.00 31.39 79 LYS A C 1
ATOM 626 O O . LYS A 1 79 ? -59.359 39.948 -33.766 1.00 31.39 79 LYS A O 1
ATOM 631 N N . PRO A 1 80 ? -58.353 37.987 -34.137 1.00 58.19 80 PRO A N 1
ATOM 632 C CA . PRO A 1 80 ? -57.291 37.322 -34.933 1.00 58.19 80 PRO A CA 1
ATOM 633 C C . PRO A 1 80 ? -57.812 37.118 -36.409 1.00 58.19 80 PRO A C 1
ATOM 635 O O . PRO A 1 80 ? -58.698 37.904 -36.746 1.00 58.19 80 PRO A O 1
ATOM 638 N N . PRO A 1 81 ? -57.385 36.179 -37.317 1.00 51.75 81 PRO A N 1
ATOM 639 C CA . PRO A 1 81 ? -57.446 34.702 -37.164 1.00 51.75 81 PRO A CA 1
ATOM 640 C C . PRO A 1 81 ? -56.415 33.827 -37.955 1.00 51.75 81 PRO A C 1
ATOM 642 O O . PRO A 1 81 ? -55.638 34.289 -38.777 1.00 51.75 81 PRO A O 1
ATOM 645 N N . HIS A 1 82 ? -56.462 32.523 -37.639 1.00 32.88 82 HIS A N 1
ATOM 646 C CA . HIS A 1 82 ? -56.128 31.284 -38.380 1.00 32.88 82 HIS A CA 1
ATOM 647 C C . HIS A 1 82 ? -55.542 31.314 -39.816 1.00 32.88 82 HIS A C 1
ATOM 649 O O . HIS A 1 82 ? -56.113 31.934 -40.705 1.00 32.88 82 HIS A O 1
ATOM 655 N N . SER A 1 83 ? -54.608 30.392 -40.125 1.00 31.11 83 SER A N 1
ATOM 656 C CA . SER A 1 83 ? -54.907 29.103 -40.814 1.00 31.11 83 SER A CA 1
ATOM 657 C C . SER A 1 83 ? -53.682 28.375 -41.418 1.00 31.11 83 SER A C 1
ATOM 659 O O . SER A 1 83 ? -52.768 29.003 -41.932 1.00 31.11 83 SER A O 1
ATOM 661 N N . GLY A 1 84 ? -53.759 27.032 -41.419 1.00 29.77 84 GLY A N 1
ATOM 662 C CA . GLY A 1 84 ? -53.203 26.123 -42.443 1.00 29.77 84 GLY A CA 1
ATOM 663 C C . GLY A 1 84 ? -51.737 25.664 -42.302 1.00 29.77 84 GLY A C 1
ATOM 664 O O . GLY A 1 84 ? -50.915 26.413 -41.807 1.00 29.77 84 GLY A O 1
ATOM 665 N N . ARG A 1 85 ? -51.247 24.511 -42.787 1.00 30.61 85 ARG A N 1
ATOM 666 C CA . ARG A 1 85 ? -51.708 23.135 -43.112 1.00 30.61 85 ARG A CA 1
ATOM 667 C C . ARG A 1 85 ? -50.598 22.510 -44.000 1.00 30.61 85 ARG A C 1
ATOM 669 O O . ARG A 1 85 ? -50.290 23.120 -45.009 1.00 30.61 85 ARG A O 1
ATOM 676 N N . HIS A 1 86 ? -50.124 21.285 -43.682 1.00 32.31 86 HIS A N 1
ATOM 677 C CA . HIS A 1 86 ? -49.380 20.314 -44.548 1.00 32.31 86 HIS A CA 1
ATOM 678 C C . HIS A 1 86 ? -48.002 20.761 -45.132 1.00 32.31 86 HIS A C 1
ATOM 680 O O . HIS A 1 86 ? -47.752 21.943 -45.251 1.00 32.31 86 HIS A O 1
ATOM 686 N N . SER A 1 87 ? -47.024 19.944 -45.560 1.00 29.28 87 SER A N 1
ATOM 687 C CA . SER A 1 87 ? -46.744 18.497 -45.621 1.00 29.28 87 SER A CA 1
ATOM 688 C C . SER A 1 87 ? -45.293 18.287 -46.128 1.00 29.28 87 SER A C 1
ATOM 690 O O . SER A 1 87 ? -44.824 19.086 -46.925 1.00 29.28 87 SER A O 1
ATOM 692 N N . LYS A 1 88 ? -44.707 17.120 -45.798 1.00 31.66 88 LYS A N 1
ATOM 693 C CA . LYS A 1 88 ? -43.737 16.292 -46.567 1.00 31.66 88 LYS A CA 1
ATOM 694 C C . LYS A 1 88 ? -42.281 16.764 -46.801 1.00 31.66 88 LYS A C 1
ATOM 696 O O . LYS A 1 88 ? -42.030 17.642 -47.608 1.00 31.66 88 LYS A O 1
ATOM 701 N N . GLY A 1 89 ? -41.356 15.917 -46.323 1.00 27.02 89 GLY A N 1
ATOM 702 C CA . GLY A 1 89 ? -40.501 15.095 -47.201 1.00 27.02 89 GLY A CA 1
ATOM 703 C C . GLY A 1 89 ? -38.994 15.391 -47.212 1.00 27.02 89 GLY A C 1
ATOM 704 O O . GLY A 1 89 ? -38.602 16.512 -47.494 1.00 27.02 89 GLY A O 1
ATOM 705 N N . GLY A 1 90 ? -38.175 14.339 -47.041 1.00 27.06 90 GLY A N 1
ATOM 706 C CA . GLY A 1 90 ? -36.875 14.224 -47.727 1.00 27.06 90 GLY A CA 1
ATOM 707 C C . GLY A 1 90 ? -35.608 14.008 -46.885 1.00 27.06 90 GLY A C 1
ATOM 708 O O . GLY A 1 90 ? -34.996 14.974 -46.464 1.00 27.06 90 GLY A O 1
ATOM 709 N N . GLN A 1 91 ? -35.214 12.732 -46.766 1.00 29.78 91 GLN A N 1
ATOM 710 C CA . GLN A 1 91 ? -33.863 12.151 -46.948 1.00 29.78 91 GLN A CA 1
ATOM 711 C C . GLN A 1 91 ? -32.643 12.575 -46.095 1.00 29.78 91 GLN A C 1
ATOM 713 O O . GLN A 1 91 ? -32.174 13.705 -46.122 1.00 29.78 91 GLN A O 1
ATOM 718 N N . ASP A 1 92 ? -32.087 11.541 -45.446 1.00 28.70 92 ASP A N 1
ATOM 719 C CA . ASP A 1 92 ? -30.684 11.096 -45.415 1.00 28.70 92 ASP A CA 1
ATOM 720 C C . ASP A 1 92 ? -29.549 12.120 -45.260 1.00 28.70 92 ASP A C 1
ATOM 722 O O . ASP A 1 92 ? -29.206 12.843 -46.191 1.00 28.70 92 ASP A O 1
ATOM 726 N N . SER A 1 93 ? -28.807 12.008 -44.148 1.00 29.97 93 SER A N 1
ATOM 727 C CA . SER A 1 93 ? -27.365 11.691 -44.175 1.00 29.97 93 SER A CA 1
ATOM 728 C C . SER A 1 93 ? -26.792 11.517 -42.765 1.00 29.97 93 SER A C 1
ATOM 730 O O . SER A 1 93 ? -26.837 12.406 -41.920 1.00 29.97 93 SER A O 1
ATOM 732 N N . VAL A 1 94 ? -26.202 10.344 -42.550 1.00 32.69 94 VAL A N 1
ATOM 733 C CA . VAL A 1 94 ? -25.356 9.966 -41.415 1.00 32.69 94 VAL A CA 1
ATOM 734 C C . VAL A 1 94 ? -23.980 10.624 -41.562 1.00 32.69 94 VAL A C 1
ATOM 736 O O . VAL A 1 94 ? -23.363 10.456 -42.613 1.00 32.69 94 VAL A O 1
ATOM 739 N N . ARG A 1 95 ? -23.465 11.285 -40.508 1.00 29.50 95 ARG A N 1
ATOM 740 C CA . ARG A 1 95 ? -22.032 11.291 -40.118 1.00 29.50 95 ARG A CA 1
ATOM 741 C C . ARG A 1 95 ? -21.754 12.105 -38.839 1.00 29.50 95 ARG A C 1
ATOM 743 O O . ARG A 1 95 ? -21.867 13.320 -38.835 1.00 29.50 95 ARG A O 1
ATOM 750 N N . GLY A 1 96 ? -21.291 11.384 -37.814 1.00 26.31 96 GLY A N 1
ATOM 751 C CA . GLY A 1 96 ? -20.105 11.704 -37.005 1.00 2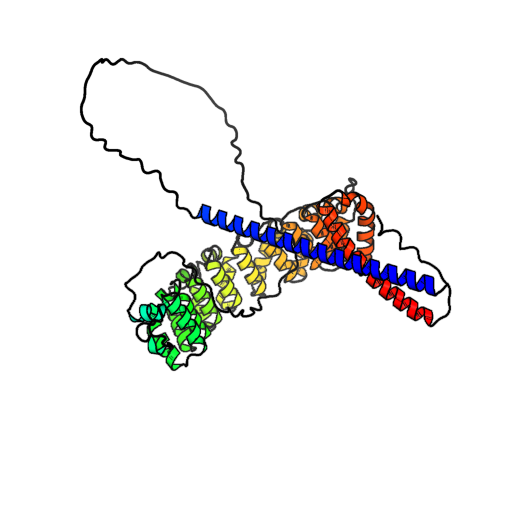6.31 96 GLY A CA 1
ATOM 752 C C . GLY A 1 96 ? -20.135 12.925 -36.084 1.00 26.31 96 GLY A C 1
ATOM 753 O O . GLY A 1 96 ? -19.638 13.982 -36.457 1.00 26.31 96 GLY A O 1
ATOM 754 N N . HIS A 1 97 ? -20.550 12.726 -34.831 1.00 29.22 97 HIS A N 1
ATOM 755 C CA . HIS A 1 97 ? -20.114 13.568 -33.716 1.00 29.22 97 HIS A CA 1
ATOM 756 C C . HIS A 1 97 ? -18.810 13.009 -33.134 1.00 29.22 97 HIS A C 1
ATOM 758 O O . HIS A 1 97 ? -18.758 11.856 -32.714 1.00 29.22 97 HIS A O 1
ATOM 764 N N . GLY A 1 98 ? -17.757 13.830 -33.148 1.00 26.56 98 GLY A N 1
ATOM 765 C CA . GLY A 1 98 ? -16.572 13.638 -32.322 1.00 26.56 98 GLY A CA 1
ATOM 766 C C . GLY A 1 98 ? -16.809 14.259 -30.949 1.00 26.56 98 GLY A C 1
ATOM 767 O O . GLY A 1 98 ? -17.122 15.446 -30.861 1.00 26.56 98 GLY A O 1
ATOM 768 N N . GLU A 1 99 ? -16.668 13.457 -29.899 1.00 27.00 99 GLU A N 1
ATOM 769 C CA . GLU A 1 99 ? -16.556 13.929 -28.520 1.00 27.00 99 GLU A CA 1
ATOM 770 C C . GLU A 1 99 ? -15.083 14.190 -28.194 1.00 27.00 99 GLU A C 1
ATOM 772 O O . GLU A 1 99 ? -14.198 13.394 -28.512 1.00 27.00 99 GLU A O 1
ATOM 777 N N . ALA A 1 100 ? -14.829 15.355 -27.603 1.00 28.98 100 ALA A N 1
ATOM 778 C CA . ALA A 1 100 ? -13.530 15.781 -27.119 1.00 28.98 100 ALA A CA 1
ATOM 779 C C . ALA A 1 100 ? -13.425 15.466 -25.621 1.00 28.98 100 ALA A C 1
ATOM 781 O O . ALA A 1 100 ? -14.110 16.081 -24.806 1.00 28.98 100 ALA A O 1
ATOM 782 N N . ASP A 1 101 ? -12.538 14.534 -25.278 1.00 28.59 101 ASP A N 1
ATOM 783 C CA . ASP A 1 101 ? -12.139 14.221 -23.908 1.00 28.59 101 ASP A CA 1
ATOM 784 C C . ASP A 1 101 ? -11.312 15.364 -23.293 1.00 28.59 101 ASP A C 1
ATOM 786 O O . ASP A 1 101 ? -10.245 15.730 -23.794 1.00 28.59 101 ASP A O 1
ATOM 790 N N . GLN A 1 102 ? -11.767 15.895 -22.155 1.00 27.03 102 GLN A N 1
ATOM 791 C CA . GLN A 1 102 ? -10.945 16.694 -21.244 1.00 27.03 102 GLN A CA 1
ATOM 792 C C . GLN A 1 102 ? -10.380 15.787 -20.144 1.00 27.03 102 GLN A C 1
ATOM 794 O O . GLN A 1 102 ? -11.041 15.515 -19.146 1.00 27.03 102 GLN A O 1
ATOM 799 N N . ALA A 1 103 ? -9.132 15.348 -20.314 1.00 28.27 103 ALA A N 1
ATOM 800 C CA . ALA A 1 103 ? -8.344 14.706 -19.266 1.00 28.27 103 ALA A CA 1
ATOM 801 C C . ALA A 1 103 ? -7.353 15.718 -18.667 1.00 28.27 103 ALA A C 1
ATOM 803 O O . ALA A 1 103 ? -6.485 16.257 -19.359 1.00 28.27 103 ALA A O 1
ATOM 804 N N . SER A 1 104 ? -7.493 15.984 -17.370 1.00 28.44 104 SER A N 1
ATOM 805 C CA . SER A 1 104 ? -6.641 16.884 -16.597 1.00 28.44 104 SER A CA 1
ATOM 806 C C . SER A 1 104 ? -5.281 16.248 -16.272 1.00 28.44 104 SER A C 1
ATOM 808 O O . SER A 1 104 ? -5.140 15.074 -15.934 1.00 28.44 104 SER A O 1
ATOM 810 N N . SER A 1 105 ? -4.241 17.063 -16.431 1.00 24.61 105 SER A N 1
ATOM 811 C CA . SER A 1 105 ? -2.825 16.707 -16.377 1.00 24.61 105 SER A CA 1
ATOM 812 C C . SER A 1 105 ? -2.303 16.585 -14.940 1.00 24.61 105 SER A C 1
ATOM 814 O O . SER A 1 105 ? -2.191 17.585 -14.239 1.00 24.61 105 SER A O 1
ATOM 816 N N . TRP A 1 106 ? -1.868 15.389 -14.534 1.00 25.73 106 TRP A N 1
ATOM 817 C CA . TRP A 1 106 ? -0.939 15.203 -13.408 1.00 25.73 106 TRP A CA 1
ATOM 818 C C . TRP A 1 106 ? 0.486 14.996 -13.930 1.00 25.73 106 TRP A C 1
ATOM 820 O O . TRP A 1 106 ? 0.776 14.002 -14.602 1.00 25.73 106 TRP A O 1
ATOM 830 N N . SER A 1 107 ? 1.376 15.945 -13.648 1.00 25.06 107 SER A N 1
ATOM 831 C CA . SER A 1 107 ? 2.813 15.862 -13.917 1.00 25.06 107 SER A CA 1
ATOM 832 C C . SER A 1 107 ? 3.544 15.301 -12.695 1.00 25.06 107 SER A C 1
ATOM 834 O O . SER A 1 107 ? 3.507 15.910 -11.629 1.00 25.06 107 SER A O 1
ATOM 836 N N . SER A 1 108 ? 4.245 14.176 -12.853 1.00 27.16 108 SER A N 1
ATOM 837 C CA . SER A 1 108 ? 5.113 13.601 -11.819 1.00 27.16 108 SER A CA 1
ATOM 838 C C . SER A 1 108 ? 6.552 13.529 -12.323 1.00 27.16 108 SER A C 1
ATOM 840 O O . SER A 1 108 ? 6.855 12.824 -13.283 1.00 27.16 108 SER A O 1
ATOM 842 N N . SER A 1 109 ? 7.436 14.260 -11.652 1.00 25.11 109 SER A N 1
ATOM 843 C CA . SER A 1 109 ? 8.893 14.164 -11.764 1.00 25.11 109 SER A CA 1
ATOM 844 C C . SER A 1 109 ? 9.435 13.100 -10.799 1.00 25.11 109 SER A C 1
ATOM 846 O O . SER A 1 109 ? 9.008 13.022 -9.651 1.00 25.11 109 SER A O 1
ATOM 848 N N . HIS A 1 110 ? 10.355 12.274 -11.302 1.00 27.91 110 HIS A N 1
ATOM 849 C CA . HIS A 1 110 ? 10.917 11.078 -10.666 1.00 27.91 110 HIS A CA 1
ATOM 850 C C . HIS A 1 110 ? 11.859 11.353 -9.478 1.00 27.91 110 HIS A C 1
ATOM 852 O O . HIS A 1 110 ? 12.662 12.285 -9.510 1.00 27.91 110 HIS A O 1
ATOM 858 N N . GLY A 1 111 ? 11.829 10.443 -8.496 1.00 24.84 111 GLY A N 1
ATOM 859 C CA . GLY A 1 111 ? 12.835 10.236 -7.450 1.00 24.84 111 GLY A CA 1
ATOM 860 C C . GLY A 1 111 ? 12.588 8.903 -6.716 1.00 24.84 111 GLY A C 1
ATOM 861 O O . GLY A 1 111 ? 11.452 8.597 -6.386 1.00 24.84 111 GLY A O 1
ATOM 862 N N . SER A 1 112 ? 13.652 8.113 -6.546 1.00 27.03 112 SER A N 1
ATOM 863 C CA . SER A 1 112 ? 13.828 6.759 -5.963 1.00 27.03 112 SER A CA 1
ATOM 864 C C . SER A 1 112 ? 12.988 6.355 -4.714 1.00 27.03 112 SER A C 1
ATOM 866 O O . SER A 1 112 ? 12.410 7.211 -4.054 1.00 27.03 112 SER A O 1
ATOM 868 N N . PRO A 1 113 ? 12.905 5.042 -4.377 1.00 28.72 113 PRO A N 1
ATOM 869 C CA . PRO A 1 113 ? 11.760 4.429 -3.694 1.00 28.72 113 PRO A CA 1
ATOM 870 C C . PRO A 1 113 ? 11.765 4.676 -2.177 1.00 28.72 113 PRO A C 1
ATOM 872 O O . PRO A 1 113 ? 12.847 4.760 -1.590 1.00 28.72 113 PRO A O 1
ATOM 875 N N . PRO A 1 114 ? 10.603 4.705 -1.497 1.00 30.36 114 PRO A N 1
ATOM 876 C CA . PRO A 1 114 ? 10.595 4.702 -0.048 1.00 30.36 114 PRO A CA 1
ATOM 877 C C . PRO A 1 114 ? 10.700 3.270 0.493 1.00 30.36 114 PRO A C 1
ATOM 879 O O . PRO A 1 114 ? 9.979 2.356 0.089 1.00 30.36 114 PRO A O 1
ATOM 882 N N . ASN A 1 115 ? 11.611 3.109 1.452 1.00 29.09 115 ASN A N 1
ATOM 883 C CA . ASN A 1 115 ? 11.537 2.080 2.483 1.00 29.09 115 ASN A CA 1
ATOM 884 C C . ASN A 1 115 ? 10.186 2.165 3.220 1.00 29.09 115 ASN A C 1
ATOM 886 O O . ASN A 1 115 ? 9.562 3.224 3.258 1.00 29.09 115 ASN A O 1
ATOM 890 N N . GLY A 1 116 ? 9.757 1.035 3.795 1.00 31.88 116 GLY A N 1
ATOM 891 C CA . GLY A 1 116 ? 8.481 0.866 4.499 1.00 31.88 116 GLY A CA 1
ATOM 892 C C . GLY A 1 116 ? 8.219 1.879 5.625 1.00 31.88 116 GLY A C 1
ATOM 893 O O . GLY A 1 116 ? 9.111 2.637 6.011 1.00 31.88 116 GLY A O 1
ATOM 894 N N . PRO A 1 117 ? 6.993 1.921 6.173 1.00 31.47 117 PRO A N 1
ATOM 895 C CA . PRO A 1 117 ? 6.614 2.976 7.093 1.00 31.47 117 PRO A CA 1
ATOM 896 C C . PRO A 1 117 ? 7.203 2.702 8.482 1.00 31.47 117 PRO A C 1
ATOM 898 O O . PRO A 1 117 ? 6.589 2.046 9.317 1.00 31.47 117 PRO A O 1
ATOM 901 N N . HIS A 1 118 ? 8.378 3.265 8.762 1.00 28.27 118 HIS A N 1
ATOM 902 C CA . HIS A 1 118 ? 8.721 3.662 10.124 1.00 28.27 118 HIS A CA 1
ATOM 903 C C . HIS A 1 118 ? 7.960 4.951 10.436 1.00 28.27 118 HIS A C 1
ATOM 905 O O . HIS A 1 118 ? 8.304 6.036 9.969 1.00 28.27 118 HIS A O 1
ATOM 911 N N . ARG A 1 119 ? 6.881 4.814 11.206 1.00 30.50 119 ARG A N 1
ATOM 912 C CA . ARG A 1 119 ? 6.083 5.924 11.719 1.00 30.50 119 ARG A CA 1
ATOM 913 C C . ARG A 1 119 ? 6.830 6.526 12.914 1.00 30.50 119 ARG A C 1
ATOM 915 O O . ARG A 1 119 ? 6.776 5.986 14.014 1.00 30.50 119 ARG A O 1
ATOM 922 N N . HIS A 1 120 ? 7.570 7.612 12.696 1.00 28.02 120 HIS A N 1
ATOM 923 C CA . HIS A 1 120 ? 8.034 8.456 13.795 1.00 28.02 120 HIS A CA 1
ATOM 924 C C . HIS A 1 120 ? 6.830 9.239 14.334 1.00 28.02 120 HIS A C 1
ATOM 926 O O . HIS A 1 120 ? 6.182 9.976 13.592 1.00 28.02 120 HIS A O 1
ATOM 932 N N . TYR A 1 121 ? 6.533 9.045 15.619 1.00 26.97 121 TYR A N 1
ATOM 933 C CA . TYR A 1 121 ? 5.676 9.915 16.418 1.00 26.97 121 TYR A CA 1
ATOM 934 C C . TYR A 1 121 ? 6.178 11.361 16.296 1.00 26.97 121 TYR A C 1
ATOM 936 O O . TYR A 1 121 ? 7.292 11.659 16.730 1.00 26.97 121 TYR A O 1
ATOM 944 N N . HIS A 1 122 ? 5.364 12.254 15.735 1.00 27.81 122 HIS A N 1
ATOM 945 C CA . HIS A 1 122 ? 5.495 13.680 16.004 1.00 27.81 122 HIS A CA 1
ATOM 946 C C . HIS A 1 122 ? 4.601 14.015 17.198 1.00 27.81 122 HIS A C 1
ATOM 948 O O . HIS A 1 122 ? 3.393 13.799 17.159 1.00 27.81 122 HIS A O 1
ATOM 954 N N . LYS A 1 123 ? 5.240 14.504 18.266 1.00 30.31 123 LYS A N 1
ATOM 955 C CA . LYS A 1 123 ? 4.616 15.344 19.289 1.00 30.31 123 LYS A CA 1
ATOM 956 C C . LYS A 1 123 ? 4.024 16.562 18.582 1.00 30.31 123 LYS A C 1
ATOM 958 O O . LYS A 1 123 ? 4.773 17.302 17.948 1.00 30.31 123 LYS A O 1
ATOM 963 N N . GLU A 1 124 ? 2.719 16.748 18.694 1.00 29.02 124 GLU A N 1
ATOM 964 C CA . GLU A 1 124 ? 2.098 18.052 18.485 1.00 29.02 124 GLU A CA 1
ATOM 965 C C . GLU A 1 124 ? 2.227 18.810 19.808 1.00 29.02 124 GLU A C 1
ATOM 967 O O . GLU A 1 124 ? 1.623 18.430 20.811 1.00 29.02 124 GLU A O 1
ATOM 972 N N . ASP A 1 125 ? 3.104 19.816 19.809 1.00 28.12 125 ASP A N 1
ATOM 973 C CA . ASP A 1 125 ? 3.039 20.911 20.768 1.00 28.12 125 ASP A CA 1
ATOM 974 C C . ASP A 1 125 ? 1.829 21.798 20.435 1.00 28.12 125 ASP A C 1
ATOM 976 O O . ASP A 1 125 ? 1.358 21.866 19.299 1.00 28.12 125 ASP A O 1
ATOM 980 N N . GLU A 1 126 ? 1.332 22.419 21.494 1.00 36.88 126 GLU A N 1
ATOM 981 C CA . GLU A 1 126 ? 0.081 23.147 21.648 1.00 36.88 126 GLU A CA 1
ATOM 982 C C . GLU A 1 126 ? -0.099 24.366 20.723 1.00 36.88 126 GLU A C 1
ATOM 984 O O . GLU A 1 126 ? 0.852 24.938 20.196 1.00 36.88 126 GLU A O 1
ATOM 989 N N . SER A 1 127 ? -1.357 24.820 20.683 1.00 37.59 127 SER A N 1
ATOM 990 C CA . SER A 1 127 ? -1.911 26.042 20.080 1.00 37.59 127 SER A CA 1
ATOM 991 C C . SER A 1 127 ? -2.195 25.998 18.577 1.00 37.59 127 SER A C 1
ATOM 993 O O . SER A 1 127 ? -1.345 26.292 17.754 1.00 37.59 127 SER A O 1
ATOM 995 N N . ASP A 1 128 ? -3.448 25.692 18.232 1.00 28.98 128 ASP A N 1
ATOM 996 C CA . ASP A 1 128 ? -4.275 26.676 17.530 1.00 28.98 128 ASP A CA 1
ATOM 997 C C . ASP A 1 128 ? -5.760 26.308 17.628 1.00 28.98 128 ASP A C 1
ATOM 999 O O . ASP A 1 128 ? -6.192 25.183 17.367 1.00 28.98 128 ASP A O 1
ATOM 1003 N N . ALA A 1 129 ? -6.536 27.285 18.088 1.00 42.09 129 ALA A N 1
ATOM 1004 C CA . ALA A 1 129 ? -7.982 27.252 18.104 1.00 42.09 129 ALA A CA 1
ATOM 1005 C C . ALA A 1 129 ? -8.469 27.700 16.728 1.00 42.09 129 ALA A C 1
ATOM 1007 O O . ALA A 1 129 ? -8.425 28.889 16.437 1.00 42.09 129 ALA A O 1
ATOM 1008 N N . ASP A 1 130 ? -8.969 26.771 15.914 1.00 33.31 130 ASP A N 1
ATOM 1009 C CA . ASP A 1 130 ? -9.719 27.133 14.715 1.00 33.31 130 ASP A CA 1
ATOM 1010 C C . ASP A 1 130 ? -11.040 26.371 14.621 1.00 33.31 130 ASP A C 1
ATOM 1012 O O . ASP A 1 130 ? -11.128 25.141 14.682 1.00 33.31 130 ASP A O 1
ATOM 1016 N N . ALA A 1 131 ? -12.093 27.177 14.529 1.00 40.38 131 ALA A N 1
ATOM 1017 C CA . ALA A 1 131 ? -13.484 26.793 14.480 1.00 40.38 131 ALA A CA 1
ATOM 1018 C C . ALA A 1 131 ? -13.854 26.294 13.078 1.00 40.38 131 ALA A C 1
ATOM 1020 O O . ALA A 1 131 ? -13.742 27.028 12.097 1.00 40.38 131 ALA A O 1
ATOM 1021 N N . HIS A 1 132 ? -14.400 25.081 12.999 1.00 35.62 132 HIS A N 1
ATOM 1022 C CA . HIS A 1 132 ? -15.173 24.635 11.842 1.00 35.62 132 HIS A CA 1
ATOM 1023 C C . HIS A 1 132 ? -16.664 24.522 12.191 1.00 35.62 132 HIS A C 1
ATOM 1025 O O . HIS A 1 132 ? -17.001 24.227 13.343 1.00 35.62 132 HIS A O 1
ATOM 1031 N N . PRO A 1 133 ? -17.570 24.798 11.231 1.00 40.44 133 PRO A N 1
ATOM 1032 C CA . PRO A 1 133 ? -18.978 25.007 11.514 1.00 40.44 133 PRO A CA 1
ATOM 1033 C C . PRO A 1 133 ? -19.679 23.692 11.836 1.00 40.44 133 PRO A C 1
ATOM 1035 O O . PRO A 1 133 ? -19.458 22.653 11.222 1.00 40.44 133 PRO A O 1
ATOM 1038 N N . ASN A 1 134 ? -20.549 23.808 12.824 1.00 44.59 134 ASN A N 1
ATOM 1039 C CA . ASN A 1 134 ? -21.392 22.790 13.408 1.00 44.59 134 ASN A CA 1
ATOM 1040 C C . ASN A 1 134 ? -22.506 22.352 12.444 1.00 44.59 134 ASN A C 1
ATOM 1042 O O . ASN A 1 134 ? -23.454 23.110 12.271 1.00 44.59 134 ASN A O 1
ATOM 1046 N N . GLU A 1 135 ? -22.457 21.132 11.905 1.00 42.66 135 GLU A N 1
ATOM 1047 C CA . GLU A 1 135 ? -23.652 20.456 11.379 1.00 42.66 135 GLU A CA 1
ATOM 1048 C C . GLU A 1 135 ? -23.612 18.944 11.643 1.00 42.66 135 GLU A C 1
ATOM 1050 O O . GLU A 1 135 ? -22.680 18.255 11.234 1.00 42.66 135 GLU A O 1
ATOM 1055 N N . GLY A 1 136 ? -24.664 18.442 12.307 1.00 32.75 136 GLY A N 1
ATOM 1056 C CA . GLY A 1 136 ? -25.011 17.019 12.327 1.00 32.75 136 GLY A CA 1
ATOM 1057 C C . GLY A 1 136 ? -25.319 16.404 13.696 1.00 32.75 136 GLY A C 1
ATOM 1058 O O . GLY A 1 136 ? -24.587 15.530 14.134 1.00 32.75 136 GLY A O 1
ATOM 1059 N N . GLY A 1 137 ? -26.434 16.797 14.332 1.00 36.38 137 GLY A N 1
ATOM 1060 C CA . GLY A 1 137 ? -27.140 15.943 15.305 1.00 36.38 137 GLY A CA 1
ATOM 1061 C C . GLY A 1 137 ? -26.824 16.142 16.792 1.00 36.38 137 GLY A C 1
ATOM 1062 O O . GLY A 1 137 ? -26.396 15.205 17.453 1.00 36.38 137 GLY A O 1
ATOM 1063 N N . HIS A 1 138 ? -27.107 17.316 17.367 1.00 44.22 138 HIS A N 1
ATOM 1064 C CA . HIS A 1 138 ? -27.077 17.455 18.831 1.00 44.22 138 HIS A CA 1
ATOM 1065 C C . HIS A 1 138 ? -28.393 16.983 19.443 1.00 44.22 138 HIS A C 1
ATOM 1067 O O . HIS A 1 138 ? -29.334 17.759 19.610 1.00 44.22 138 HIS A O 1
ATOM 1073 N N . GLY A 1 139 ? -28.419 15.713 19.850 1.00 60.00 139 GLY A N 1
ATOM 1074 C CA . GLY A 1 139 ? -29.025 15.410 21.144 1.00 60.00 139 GLY A CA 1
ATOM 1075 C C . GLY A 1 139 ? -28.380 16.328 22.186 1.00 60.00 139 GLY A C 1
ATOM 1076 O O . GLY A 1 139 ? -27.190 16.631 22.101 1.00 60.00 139 GLY A O 1
ATOM 1077 N N . GLN A 1 140 ? -29.177 16.873 23.098 1.00 77.75 140 GLN A N 1
ATOM 1078 C CA . GLN A 1 140 ? -28.690 17.826 24.088 1.00 77.75 140 GLN A CA 1
ATOM 1079 C C . GLN A 1 140 ? -27.566 17.162 24.902 1.00 77.75 140 GLN A C 1
ATOM 1081 O O . GLN A 1 140 ? -27.826 16.187 25.604 1.00 77.75 140 GLN A O 1
ATOM 1086 N N . ARG A 1 141 ? -26.322 17.648 24.747 1.00 90.44 141 ARG A N 1
ATOM 1087 C CA . ARG A 1 141 ? -25.150 17.107 25.453 1.00 90.44 141 ARG A CA 1
ATOM 1088 C C . ARG A 1 141 ? -25.388 17.139 26.958 1.00 90.44 141 ARG A C 1
ATOM 1090 O O . ARG A 1 141 ? -26.002 18.083 27.471 1.00 90.44 141 ARG A O 1
ATOM 1097 N N . SER A 1 142 ? -24.882 16.139 27.666 1.00 94.69 142 SER A N 1
ATOM 1098 C CA . SER A 1 142 ? -24.958 16.099 29.118 1.00 94.69 142 SER A CA 1
ATOM 1099 C C . SER A 1 142 ? -24.199 17.273 29.738 1.00 94.69 142 SER A C 1
ATOM 1101 O O . SER A 1 142 ? -23.221 17.793 29.192 1.00 94.69 142 SER A O 1
ATOM 1103 N N . ALA A 1 143 ? -24.638 17.689 30.928 1.00 93.56 143 ALA A N 1
ATOM 1104 C CA . ALA A 1 143 ? -23.947 18.725 31.690 1.00 93.56 143 ALA A CA 1
ATOM 1105 C C . ALA A 1 143 ? -22.485 18.341 31.983 1.00 93.56 143 ALA A C 1
ATOM 1107 O O . ALA A 1 143 ? -21.625 19.217 32.045 1.00 93.56 143 ALA A O 1
ATOM 1108 N N . LEU A 1 144 ? -22.205 17.039 32.119 1.00 95.38 144 LEU A N 1
ATOM 1109 C CA . LEU A 1 144 ? -20.862 16.507 32.323 1.00 95.38 144 LEU A CA 1
ATOM 1110 C C . LEU A 1 144 ? -19.977 16.719 31.090 1.00 95.38 144 LEU A C 1
ATOM 1112 O O . LEU A 1 144 ? -18.870 17.241 31.220 1.00 95.38 144 LEU A O 1
ATOM 1116 N N . LEU A 1 145 ? -20.463 16.365 29.897 1.00 95.50 145 LEU A N 1
ATOM 1117 C CA . LEU A 1 145 ? -19.706 16.556 28.661 1.00 95.50 145 LEU A CA 1
ATOM 1118 C C . LEU A 1 145 ? -19.486 18.047 28.352 1.00 95.50 145 LEU A C 1
ATOM 1120 O O . LEU A 1 145 ? -18.404 18.437 27.910 1.00 95.50 145 LEU A O 1
ATOM 1124 N N . GLU A 1 146 ? -20.473 18.902 28.628 1.00 94.38 146 GLU A N 1
ATOM 1125 C CA . GLU A 1 146 ? -20.318 20.356 28.488 1.00 94.38 146 GLU A CA 1
ATOM 1126 C C . GLU A 1 146 ? -19.325 20.951 29.501 1.00 94.38 146 GLU A C 1
ATOM 1128 O O . GLU A 1 146 ? -18.548 21.839 29.136 1.00 94.38 146 GLU A O 1
ATOM 1133 N N . ASP A 1 147 ? -19.296 20.480 30.755 1.00 93.62 147 ASP A N 1
ATOM 1134 C CA . ASP A 1 147 ? -18.275 20.917 31.720 1.00 93.62 147 ASP A CA 1
ATOM 1135 C C . ASP A 1 147 ? -16.873 20.474 31.290 1.00 93.62 147 ASP A C 1
ATOM 1137 O O . ASP A 1 147 ? -15.947 21.288 31.297 1.00 93.62 147 ASP A O 1
ATOM 1141 N N . PHE A 1 148 ? -16.735 19.225 30.835 1.00 95.12 148 PHE A N 1
ATOM 1142 C CA . PHE A 1 148 ? -15.481 18.674 30.326 1.00 95.12 148 PHE A CA 1
ATOM 1143 C C . PHE A 1 148 ? -14.925 19.493 29.152 1.00 95.12 148 PHE A C 1
ATOM 1145 O O . PHE A 1 148 ? -13.769 19.914 29.184 1.00 95.12 148 PHE A O 1
ATOM 1152 N N . ARG A 1 149 ? -15.752 19.780 28.137 1.00 93.25 149 ARG A N 1
ATOM 1153 C CA . ARG A 1 149 ? -15.330 20.526 26.936 1.00 93.25 149 ARG A CA 1
ATOM 1154 C C . ARG A 1 149 ? -14.887 21.951 27.250 1.00 93.25 149 ARG A C 1
ATOM 1156 O O . ARG A 1 149 ? -13.920 22.438 26.672 1.00 93.25 149 ARG A O 1
ATOM 1163 N N . ASN A 1 150 ? -15.616 22.622 28.138 1.00 89.44 150 ASN A N 1
ATOM 1164 C CA . ASN A 1 150 ? -15.347 24.015 28.484 1.00 89.44 150 ASN A CA 1
ATOM 1165 C C . ASN A 1 150 ? -14.293 24.156 29.594 1.00 89.44 150 ASN A C 1
ATOM 1167 O O . ASN A 1 150 ? -13.873 25.275 29.885 1.00 89.44 150 ASN A O 1
ATOM 1171 N N . ASN A 1 151 ? -13.908 23.044 30.231 1.00 82.06 151 ASN A N 1
ATOM 1172 C CA . ASN A 1 151 ? -13.008 22.968 31.379 1.00 82.06 151 ASN A CA 1
ATOM 1173 C C . ASN A 1 151 ? -13.296 24.042 32.451 1.00 82.06 151 ASN A C 1
ATOM 1175 O O . ASN A 1 151 ? -12.379 24.631 33.029 1.00 82.06 151 ASN A O 1
ATOM 1179 N N . LYS A 1 152 ? -14.581 24.333 32.715 1.00 70.75 152 LYS A N 1
ATOM 1180 C CA . LYS A 1 152 ? -14.985 25.440 33.610 1.00 70.75 152 LYS A CA 1
ATOM 1181 C C . LYS A 1 152 ? -14.499 25.230 35.043 1.00 70.75 152 LYS A C 1
ATOM 1183 O O . LYS A 1 152 ? -14.290 26.197 35.770 1.00 70.75 152 LYS A O 1
ATOM 1188 N N . SER A 1 153 ? -14.315 23.974 35.436 1.00 71.69 153 SER A N 1
ATOM 1189 C CA . SER A 1 153 ? -13.883 23.552 36.766 1.00 71.69 153 SER A CA 1
ATOM 1190 C C . SER A 1 153 ? -12.358 23.426 36.925 1.00 71.69 153 SER A C 1
ATOM 1192 O O . SER A 1 153 ? -11.897 23.147 38.032 1.00 71.69 153 SER A O 1
ATOM 1194 N N . ASN A 1 154 ? -11.567 23.625 35.855 1.00 79.69 154 ASN A N 1
ATOM 1195 C CA . ASN A 1 154 ? -10.120 23.348 35.798 1.00 79.69 154 ASN A CA 1
ATOM 1196 C C . ASN A 1 154 ? -9.752 21.951 36.349 1.00 79.69 154 ASN A C 1
ATOM 1198 O O . ASN A 1 154 ? -8.691 21.738 36.945 1.00 79.69 154 ASN A O 1
ATOM 1202 N N . LYS A 1 155 ? -10.686 21.003 36.209 1.00 88.56 155 LYS A N 1
ATOM 1203 C CA . LYS A 1 155 ? -10.594 19.655 36.760 1.00 88.56 155 LYS A CA 1
ATOM 1204 C C . LYS A 1 155 ? -9.702 18.807 35.860 1.00 88.56 155 LYS A C 1
ATOM 1206 O O . LYS A 1 155 ? -9.876 18.762 34.646 1.00 88.56 155 LYS A O 1
ATOM 1211 N N . LYS A 1 156 ? -8.783 18.053 36.465 1.00 91.19 156 LYS A N 1
ATOM 1212 C CA . LYS A 1 156 ? -8.058 16.993 35.762 1.00 91.19 156 LYS A CA 1
ATOM 1213 C C . LYS A 1 156 ? -8.928 15.736 35.724 1.00 91.19 156 LYS A C 1
ATOM 1215 O O . LYS A 1 156 ? -9.058 15.057 36.736 1.00 91.19 156 LYS A O 1
ATOM 1220 N N . TYR A 1 157 ? -9.533 15.471 34.571 1.00 94.81 157 TYR A N 1
ATOM 1221 C CA . TYR A 1 157 ? -10.407 14.319 34.363 1.00 94.81 157 TYR A CA 1
ATOM 1222 C C . TYR A 1 157 ? -9.621 13.000 34.250 1.00 94.81 157 TYR A C 1
ATOM 1224 O O . TYR A 1 157 ? -8.572 12.926 33.597 1.00 94.81 157 TYR A O 1
ATOM 1232 N N . GLU A 1 158 ? -10.165 11.949 34.857 1.00 96.56 158 GLU A N 1
ATOM 1233 C CA . GLU A 1 158 ? -9.752 10.546 34.743 1.00 96.56 158 GLU A CA 1
ATOM 1234 C C . GLU A 1 158 ? -10.918 9.692 34.203 1.00 96.56 158 GLU A C 1
ATOM 1236 O O . GLU A 1 158 ? -12.060 10.148 34.171 1.00 96.56 158 GLU A O 1
ATOM 1241 N N . LEU A 1 159 ? -10.669 8.451 33.765 1.00 97.44 159 LEU A N 1
ATOM 1242 C CA . LEU A 1 159 ? -11.718 7.617 33.144 1.00 97.44 159 LEU A CA 1
ATOM 1243 C C . LEU A 1 159 ? -12.911 7.378 34.080 1.00 97.44 159 LEU A C 1
ATOM 1245 O O . LEU A 1 159 ? -14.061 7.463 33.664 1.00 97.44 159 LEU A O 1
ATOM 1249 N N . LYS A 1 160 ? -12.651 7.168 35.371 1.00 96.69 160 LYS A N 1
ATOM 1250 C CA . LYS A 1 160 ? -13.699 7.018 36.393 1.00 96.69 160 LYS A CA 1
ATOM 1251 C C . LYS A 1 160 ? -14.626 8.232 36.530 1.00 96.69 160 LYS A C 1
ATOM 1253 O O . LYS A 1 160 ? -15.737 8.078 37.020 1.00 96.69 160 LYS A O 1
ATOM 1258 N N . ASP A 1 161 ? -14.183 9.427 36.128 1.00 96.69 161 ASP A N 1
ATOM 1259 C CA . ASP A 1 161 ? -14.996 10.647 36.214 1.00 96.69 161 ASP A CA 1
ATOM 1260 C C . ASP A 1 161 ? -16.086 10.713 35.139 1.00 96.69 161 ASP A C 1
ATOM 1262 O O . ASP A 1 161 ? -16.990 11.539 35.254 1.00 96.69 161 ASP A O 1
ATOM 1266 N N . ILE A 1 162 ? -15.988 9.878 34.101 1.00 97.19 162 ILE A N 1
ATOM 1267 C CA . ILE A 1 162 ? -16.942 9.822 32.987 1.00 97.19 162 ILE A CA 1
ATOM 1268 C C . ILE A 1 162 ? -17.776 8.534 32.988 1.00 97.19 162 ILE A C 1
ATOM 1270 O O . ILE A 1 162 ? -18.476 8.262 32.014 1.00 97.19 162 ILE A O 1
ATOM 1274 N N . ALA A 1 163 ? -17.704 7.751 34.069 1.00 97.38 163 ALA A N 1
ATOM 1275 C CA . ALA A 1 163 ? -18.496 6.538 34.232 1.00 97.38 163 ALA A CA 1
ATOM 1276 C C . ALA A 1 163 ? -20.001 6.847 34.108 1.00 97.38 163 ALA A C 1
ATOM 1278 O O . ALA A 1 163 ? -20.505 7.831 34.657 1.00 97.38 163 ALA A O 1
ATOM 1279 N N . GLY A 1 164 ? -20.713 6.014 33.359 1.00 97.31 164 GLY A N 1
ATOM 1280 C CA . GLY A 1 164 ? -22.106 6.183 32.951 1.00 97.31 164 GLY A CA 1
ATOM 1281 C C . GLY A 1 164 ? -22.309 7.112 31.749 1.00 97.31 164 GLY A C 1
ATOM 1282 O O . GLY A 1 164 ? -23.446 7.315 31.327 1.00 97.31 164 GLY A O 1
ATOM 1283 N N . SER A 1 165 ? -21.248 7.720 31.213 1.00 98.00 165 SER A N 1
ATOM 1284 C CA . SER A 1 165 ? -21.289 8.630 30.055 1.00 98.00 165 SER A CA 1
ATOM 1285 C C . SER A 1 165 ? -20.235 8.281 28.997 1.00 98.00 165 SER A C 1
ATOM 1287 O O . SER A 1 165 ? -19.992 9.070 28.081 1.00 98.00 165 SER A O 1
ATOM 1289 N N . VAL A 1 166 ? -19.613 7.097 29.069 1.00 98.56 166 VAL A N 1
ATOM 1290 C CA . VAL A 1 166 ? -18.497 6.720 28.184 1.00 98.56 166 VAL A CA 1
ATOM 1291 C C . VAL A 1 166 ? -18.924 6.681 26.716 1.00 98.56 166 VAL A C 1
ATOM 1293 O O . VAL A 1 166 ? -18.171 7.116 25.843 1.00 98.56 166 VAL A O 1
ATOM 1296 N N . VAL A 1 167 ? -20.135 6.202 26.421 1.00 98.38 167 VAL A N 1
ATOM 1297 C CA . VAL A 1 167 ? -20.666 6.133 25.045 1.00 98.38 167 VAL A CA 1
ATOM 1298 C C . VAL A 1 167 ? -20.888 7.532 24.458 1.00 98.38 167 VAL A C 1
ATOM 1300 O O . VAL A 1 167 ? -20.548 7.775 23.297 1.00 98.38 167 VAL A O 1
ATOM 1303 N N . GLU A 1 168 ? -21.400 8.467 25.266 1.00 98.31 168 GLU A N 1
ATOM 1304 C CA . GLU A 1 168 ? -21.583 9.868 24.864 1.00 98.31 168 GLU A CA 1
ATOM 1305 C C . GLU A 1 168 ? -20.227 10.520 24.580 1.00 98.31 168 GLU A C 1
ATOM 1307 O O . GLU A 1 168 ? -20.026 11.090 23.509 1.00 98.31 168 GLU A O 1
ATOM 1312 N N . PHE A 1 169 ? -19.263 10.358 25.492 1.00 98.56 169 PHE A N 1
ATOM 1313 C CA . PHE A 1 169 ? -17.906 10.870 25.312 1.00 98.56 169 PHE A CA 1
ATOM 1314 C C . PHE A 1 169 ? -17.225 10.250 24.088 1.00 98.56 169 PHE A C 1
ATOM 1316 O O . PHE A 1 169 ? -16.564 10.960 23.339 1.00 98.56 169 PHE A O 1
ATOM 1323 N N . SER A 1 170 ? -17.416 8.952 23.840 1.00 98.62 170 SER A N 1
ATOM 1324 C CA . SER A 1 170 ? -16.854 8.264 22.669 1.00 98.62 170 SER A CA 1
ATOM 1325 C C . SER A 1 170 ? -17.386 8.823 21.348 1.00 98.62 170 SER A C 1
ATOM 1327 O O . SER A 1 170 ? -16.663 8.807 20.355 1.00 98.62 170 SER A O 1
ATOM 1329 N N . SER A 1 171 ? -18.617 9.339 21.342 1.00 97.81 171 SER A N 1
ATOM 1330 C CA . SER A 1 171 ? -19.264 9.945 20.169 1.00 97.81 171 SER A CA 1
ATOM 1331 C C . SER A 1 171 ? -19.034 11.464 20.078 1.00 97.81 171 SER A C 1
ATOM 1333 O O . SER A 1 171 ? -19.565 12.127 19.190 1.00 97.81 171 SER A O 1
ATOM 1335 N N . ASP A 1 172 ? -18.233 12.036 20.982 1.00 98.06 172 ASP A N 1
ATOM 1336 C CA . ASP A 1 172 ? -17.802 13.434 20.964 1.00 98.06 172 ASP A CA 1
ATOM 1337 C C . ASP A 1 172 ? -16.330 13.545 20.543 1.00 98.06 172 ASP A C 1
ATOM 1339 O O . ASP A 1 172 ? -15.487 12.728 20.910 1.00 98.06 172 ASP A O 1
ATOM 1343 N N . GLN A 1 173 ? -15.985 14.596 19.798 1.00 97.56 173 GLN A N 1
ATOM 1344 C CA . GLN A 1 173 ? -14.620 14.805 19.310 1.00 97.56 173 GLN A CA 1
ATOM 1345 C C . GLN A 1 173 ? -13.579 14.913 20.437 1.00 97.56 173 GLN A C 1
ATOM 1347 O O . GLN A 1 173 ? -12.497 14.328 20.332 1.00 97.56 173 GLN A O 1
ATOM 1352 N N . HIS A 1 174 ? -13.869 15.683 21.490 1.00 96.69 174 HIS A N 1
ATOM 1353 C CA . HIS A 1 174 ? -12.940 15.887 22.603 1.00 96.69 174 HIS A CA 1
ATOM 1354 C C . HIS A 1 174 ? -13.009 14.712 23.576 1.00 96.69 174 HIS A C 1
ATOM 1356 O O . HIS A 1 174 ? -11.964 14.236 24.024 1.00 96.69 174 HIS A O 1
ATOM 1362 N N . GLY A 1 175 ? -14.220 14.215 23.852 1.00 98.19 175 GLY A N 1
ATOM 1363 C CA . GLY A 1 175 ? -14.430 13.048 24.708 1.00 98.19 175 GLY A CA 1
ATOM 1364 C C . GLY A 1 175 ? -13.716 11.800 24.178 1.00 98.19 175 GLY A C 1
ATOM 1365 O O . GLY A 1 175 ? -12.979 11.149 24.918 1.00 98.19 175 GLY A O 1
ATOM 1366 N N . SER A 1 176 ? -13.826 11.522 22.877 1.00 98.62 176 SER A N 1
ATOM 1367 C CA . SER A 1 176 ? -13.175 10.373 22.242 1.00 98.62 176 SER A CA 1
ATOM 1368 C C . SER A 1 176 ? -11.656 10.483 22.317 1.00 98.62 176 SER A C 1
ATOM 1370 O O . SER A 1 176 ? -10.987 9.521 22.692 1.00 98.62 176 SER A O 1
ATOM 1372 N N . ARG A 1 177 ? -11.090 11.664 22.024 1.00 98.38 177 ARG A N 1
ATOM 1373 C CA . ARG A 1 177 ? -9.639 11.899 22.141 1.00 98.38 177 ARG A CA 1
ATOM 1374 C C . ARG A 1 177 ? -9.142 11.679 23.567 1.00 98.38 177 ARG A C 1
ATOM 1376 O O . ARG A 1 177 ? -8.096 11.061 23.754 1.00 98.38 177 ARG A O 1
ATOM 1383 N N . PHE A 1 178 ? -9.898 12.144 24.556 1.00 98.25 178 PHE A N 1
ATOM 1384 C CA . PHE A 1 178 ? -9.585 11.925 25.963 1.00 98.25 178 PHE A CA 1
ATOM 1385 C C . PHE A 1 178 ? -9.569 10.438 26.326 1.00 98.25 178 PHE A C 1
ATOM 1387 O O . PHE A 1 178 ? -8.581 9.965 26.891 1.00 98.25 178 PHE A O 1
ATOM 1394 N N . ILE A 1 179 ? -10.606 9.687 25.940 1.00 98.69 179 ILE A N 1
ATOM 1395 C CA . ILE A 1 179 ? -10.673 8.240 26.191 1.00 98.69 179 ILE A CA 1
ATOM 1396 C C . ILE A 1 179 ? -9.486 7.533 25.530 1.00 98.69 179 ILE A C 1
ATOM 1398 O O . ILE A 1 179 ? -8.800 6.750 26.183 1.00 98.69 179 ILE A O 1
ATOM 1402 N N . GLN A 1 180 ? -9.193 7.843 24.263 1.00 98.62 180 GLN A N 1
ATOM 1403 C CA . GLN A 1 180 ? -8.076 7.239 23.530 1.00 98.62 180 GLN A CA 1
ATOM 1404 C C . GLN A 1 180 ? -6.735 7.437 24.244 1.00 98.62 180 GLN A C 1
ATOM 1406 O O . GLN A 1 180 ? -5.990 6.474 24.397 1.00 98.62 180 GLN A O 1
ATOM 1411 N N . GLN A 1 181 ? -6.440 8.662 24.691 1.00 98.00 181 GLN A N 1
ATOM 1412 C CA . GLN A 1 181 ? -5.198 8.978 25.402 1.00 98.00 181 GLN A CA 1
ATOM 1413 C C . GLN A 1 181 ? -5.109 8.244 26.742 1.00 98.00 181 GLN A C 1
ATOM 1415 O O . GLN A 1 181 ? -4.056 7.716 27.091 1.00 98.00 181 GLN A O 1
ATOM 1420 N N . LYS A 1 182 ? -6.213 8.189 27.494 1.00 97.94 182 LYS A N 1
ATOM 1421 C CA . LYS A 1 182 ? -6.235 7.520 28.798 1.00 97.94 182 LYS A CA 1
ATOM 1422 C C . LYS A 1 182 ? -6.103 6.003 28.679 1.00 97.94 182 LYS A C 1
ATOM 1424 O O . LYS A 1 182 ? -5.385 5.415 29.482 1.00 97.94 182 LYS A O 1
ATOM 1429 N N . LEU A 1 183 ? -6.711 5.376 27.668 1.00 98.00 183 LEU A N 1
ATOM 1430 C CA . LEU A 1 183 ? -6.644 3.921 27.461 1.00 98.00 183 LEU A CA 1
ATOM 1431 C C . LEU A 1 183 ? -5.215 3.387 27.256 1.00 98.00 183 LEU A C 1
ATOM 1433 O O . LEU A 1 183 ? -4.968 2.217 27.547 1.00 98.00 183 LEU A O 1
ATOM 1437 N N . GLU A 1 184 ? -4.269 4.210 26.792 1.00 96.06 184 GLU A N 1
ATOM 1438 C CA . GLU A 1 184 ? -2.869 3.793 26.601 1.00 96.06 184 GLU A CA 1
ATOM 1439 C C . GLU A 1 184 ? -2.149 3.500 27.926 1.00 96.06 184 GLU A C 1
ATOM 1441 O O . GLU A 1 184 ? -1.268 2.640 27.969 1.00 96.06 184 GLU A O 1
ATOM 1446 N N . THR A 1 185 ? -2.532 4.187 29.007 1.00 96.06 185 THR A N 1
ATOM 1447 C CA . THR A 1 185 ? -1.885 4.083 30.329 1.00 96.06 185 THR A CA 1
ATOM 1448 C C . THR A 1 185 ? -2.828 3.636 31.447 1.00 96.06 185 THR A C 1
ATOM 1450 O O . THR A 1 185 ? -2.396 3.547 32.593 1.00 96.06 185 THR A O 1
ATOM 1453 N N . ALA A 1 186 ? -4.104 3.408 31.135 1.00 96.69 186 ALA A N 1
ATOM 1454 C CA . ALA A 1 186 ? -5.129 2.998 32.089 1.00 96.69 186 ALA A CA 1
ATOM 1455 C C . ALA A 1 186 ? -4.839 1.618 32.690 1.00 96.69 186 ALA A C 1
ATOM 1457 O O . ALA A 1 186 ? -4.281 0.742 32.014 1.00 96.69 186 ALA A O 1
ATOM 1458 N N . SER A 1 187 ? -5.270 1.419 33.938 1.00 97.56 187 SER A N 1
ATOM 1459 C CA . SER A 1 187 ? -5.238 0.094 34.564 1.00 97.56 187 SER A CA 1
ATOM 1460 C C . SER A 1 187 ? -6.243 -0.856 33.905 1.00 97.56 187 SER A C 1
ATOM 1462 O O . SER A 1 187 ? -7.147 -0.431 33.176 1.00 97.56 187 SER A O 1
ATOM 1464 N N . ASP A 1 188 ? -6.105 -2.156 34.159 1.00 97.12 188 ASP A N 1
ATOM 1465 C CA . ASP A 1 188 ? -7.025 -3.152 33.605 1.00 97.12 188 ASP A CA 1
ATOM 1466 C C . ASP A 1 188 ? -8.453 -2.963 34.139 1.00 97.12 188 ASP A C 1
ATOM 1468 O O . ASP A 1 188 ? -9.414 -3.146 33.390 1.00 97.12 188 ASP A O 1
ATOM 1472 N N . GLU A 1 189 ? -8.607 -2.499 35.383 1.00 97.31 189 GLU A N 1
ATOM 1473 C CA . GLU A 1 189 ? -9.902 -2.167 35.988 1.00 97.31 189 GLU A CA 1
ATOM 1474 C C . GLU A 1 189 ? -10.557 -0.953 35.316 1.00 97.31 189 GLU A C 1
ATOM 1476 O O . GLU A 1 189 ? -11.756 -0.966 35.037 1.00 97.31 189 GLU A O 1
ATOM 1481 N N . GLU A 1 190 ? -9.782 0.093 35.014 1.00 97.50 190 GLU A N 1
ATOM 1482 C CA . GLU A 1 190 ? -10.294 1.274 34.310 1.00 97.50 190 GLU A CA 1
ATOM 1483 C C . GLU A 1 190 ? -10.714 0.933 32.878 1.00 97.50 190 GLU A C 1
ATOM 1485 O O . GLU A 1 190 ? -11.781 1.357 32.426 1.00 97.50 190 GLU A O 1
ATOM 1490 N N . LYS A 1 191 ? -9.907 0.129 32.171 1.00 98.31 191 LYS A N 1
ATOM 1491 C CA . LYS A 1 191 ? -10.262 -0.376 30.838 1.00 98.31 191 LYS A CA 1
ATOM 1492 C C . LYS A 1 191 ? -11.521 -1.227 30.892 1.00 98.31 191 LYS A C 1
ATOM 1494 O O . LYS A 1 191 ? -12.357 -1.090 30.007 1.00 98.31 191 LYS A O 1
ATOM 1499 N N . GLN A 1 192 ? -11.660 -2.086 31.900 1.00 98.44 192 GLN A N 1
ATOM 1500 C CA . GLN A 1 192 ? -12.836 -2.935 32.068 1.00 98.44 192 GLN A CA 1
ATOM 1501 C C . GLN A 1 192 ? -14.109 -2.109 32.288 1.00 98.44 192 GLN A C 1
ATOM 1503 O O . GLN A 1 192 ? -15.107 -2.369 31.623 1.00 98.44 192 GLN A O 1
ATOM 1508 N N . MET A 1 193 ? -14.056 -1.068 33.123 1.00 98.31 193 MET A N 1
ATOM 1509 C CA . MET A 1 193 ? -15.189 -0.156 33.329 1.00 98.31 193 MET A CA 1
ATOM 1510 C C . MET A 1 193 ? -15.618 0.529 32.022 1.00 98.31 193 MET A C 1
ATOM 1512 O O . MET A 1 193 ? -16.791 0.494 31.657 1.00 98.31 193 MET A O 1
ATOM 1516 N N . VAL A 1 194 ? -14.662 1.077 31.261 1.00 98.69 194 VAL A N 1
ATOM 1517 C CA . VAL A 1 194 ? -14.946 1.684 29.947 1.00 98.69 194 VAL A CA 1
ATOM 1518 C C . VAL A 1 194 ? -15.513 0.639 28.980 1.00 98.69 194 VAL A C 1
ATOM 1520 O O . VAL A 1 194 ? -16.447 0.930 28.233 1.00 98.69 194 VAL A O 1
ATOM 1523 N N . PHE A 1 195 ? -14.959 -0.577 28.991 1.00 98.75 195 PHE A N 1
ATOM 1524 C CA . PHE A 1 195 ? -15.367 -1.668 28.112 1.00 98.75 195 PHE A CA 1
ATOM 1525 C C . PHE A 1 195 ? -16.824 -2.084 28.334 1.00 98.75 195 PHE A C 1
ATOM 1527 O O . PHE A 1 195 ? -17.571 -2.236 27.368 1.00 98.75 195 PHE A O 1
ATOM 1534 N N . GLU A 1 196 ? -17.239 -2.235 29.592 1.0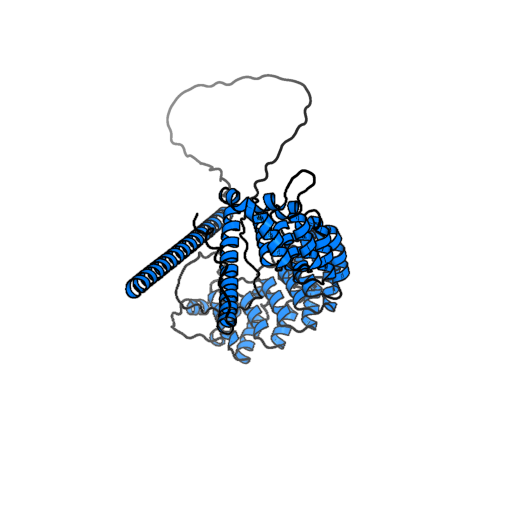0 98.56 196 GLU A N 1
ATOM 1535 C CA . GLU A 1 196 ? -18.603 -2.629 29.966 1.00 98.56 196 GLU A CA 1
ATOM 1536 C C . GLU A 1 196 ? -19.659 -1.649 29.442 1.00 98.56 196 GLU A C 1
ATOM 1538 O O . GLU A 1 196 ? -20.725 -2.078 28.999 1.00 98.56 196 GLU A O 1
ATOM 1543 N N . GLU A 1 197 ? -19.347 -0.352 29.415 1.00 98.56 197 GLU A N 1
ATOM 1544 C CA . GLU A 1 197 ? -20.252 0.667 28.878 1.00 98.56 197 GLU A CA 1
ATOM 1545 C C . GLU A 1 197 ? -20.307 0.684 27.347 1.00 98.56 197 GLU A C 1
ATOM 1547 O O . GLU A 1 197 ? -21.383 0.853 26.771 1.00 98.56 197 GLU A O 1
ATOM 1552 N N . ILE A 1 198 ? -19.171 0.517 26.660 1.00 98.50 198 ILE A N 1
ATOM 1553 C CA . ILE A 1 198 ? -19.149 0.593 25.189 1.00 98.50 198 ILE A CA 1
ATOM 1554 C C . ILE A 1 198 ? -19.609 -0.696 24.516 1.00 98.50 198 ILE A C 1
ATOM 1556 O O . ILE A 1 198 ? -20.091 -0.636 23.385 1.00 98.50 198 ILE A O 1
ATOM 1560 N N . MET A 1 199 ? -19.453 -1.855 25.164 1.00 98.50 199 MET A N 1
ATOM 1561 C CA . MET A 1 199 ? -19.664 -3.157 24.527 1.00 98.50 199 MET A CA 1
ATOM 1562 C C . MET A 1 199 ? -21.083 -3.325 23.945 1.00 98.50 199 MET A C 1
ATOM 1564 O O . MET A 1 199 ? -21.191 -3.706 22.775 1.00 98.50 199 MET A O 1
ATOM 1568 N N . PRO A 1 200 ? -22.175 -2.958 24.652 1.00 98.50 200 PRO A N 1
ATOM 1569 C CA . PRO A 1 200 ? -23.533 -3.018 24.097 1.00 98.50 200 PRO A CA 1
ATOM 1570 C C . PRO A 1 200 ? -23.755 -2.088 22.893 1.00 98.50 200 PRO A C 1
ATOM 1572 O O . PRO A 1 200 ? -24.648 -2.321 22.080 1.00 98.50 200 PRO A O 1
ATOM 1575 N N . HIS A 1 201 ? -22.933 -1.043 22.762 1.00 98.50 201 HIS A N 1
ATOM 1576 C CA . HIS A 1 201 ? -23.006 -0.020 21.717 1.00 98.50 201 HIS A CA 1
ATOM 1577 C C . HIS A 1 201 ? -21.881 -0.151 20.683 1.00 98.50 201 HIS A C 1
ATOM 1579 O O . HIS A 1 201 ? -21.709 0.731 19.838 1.00 98.50 201 HIS A O 1
ATOM 1585 N N . ALA A 1 202 ? -21.108 -1.241 20.719 1.00 98.56 202 ALA A N 1
ATOM 1586 C CA . ALA A 1 202 ? -19.868 -1.335 19.962 1.00 98.56 202 ALA A CA 1
ATOM 1587 C C . ALA A 1 202 ? -20.103 -1.180 18.454 1.00 98.56 202 ALA A C 1
ATOM 1589 O O . ALA A 1 202 ? -19.413 -0.383 17.831 1.00 98.56 202 ALA A O 1
ATOM 1590 N N . LEU A 1 203 ? -21.118 -1.829 17.868 1.00 98.50 203 LEU A N 1
ATOM 1591 C CA . LEU A 1 203 ? -21.425 -1.690 16.433 1.00 98.50 203 LEU A CA 1
ATOM 1592 C C . LEU A 1 203 ? -21.746 -0.248 16.021 1.00 98.50 203 LEU A C 1
ATOM 1594 O O . LEU A 1 203 ? -21.286 0.203 14.973 1.00 98.50 203 LEU A O 1
ATOM 1598 N N . GLN A 1 204 ? -22.494 0.483 16.853 1.00 98.56 204 GLN A N 1
ATOM 1599 C CA . GLN A 1 204 ? -22.771 1.900 16.617 1.00 98.56 204 GLN A CA 1
ATOM 1600 C C . GLN A 1 204 ? -21.455 2.683 16.598 1.00 98.56 204 GLN A C 1
ATOM 1602 O O . GLN A 1 204 ? -21.160 3.370 15.619 1.00 98.56 204 GLN A O 1
ATOM 1607 N N . LEU A 1 205 ? -20.632 2.510 17.637 1.00 98.75 205 LEU A N 1
ATOM 1608 C CA . LEU A 1 205 ? -19.351 3.200 17.779 1.00 98.75 205 LEU A CA 1
ATOM 1609 C C . LEU A 1 205 ? -18.361 2.837 16.665 1.00 98.75 205 LEU A C 1
ATOM 1611 O O . LEU A 1 205 ? -17.638 3.708 16.199 1.00 98.75 205 LEU A O 1
ATOM 1615 N N . MET A 1 206 ? -18.356 1.598 16.165 1.00 98.81 206 MET A N 1
ATOM 1616 C CA . MET A 1 206 ? -17.502 1.184 15.043 1.00 98.81 206 MET A CA 1
ATOM 1617 C C . MET A 1 206 ? -17.745 2.005 13.774 1.00 98.81 206 MET A C 1
ATOM 1619 O O . MET A 1 206 ? -16.828 2.198 12.975 1.00 98.81 206 MET A O 1
ATOM 1623 N N . THR A 1 207 ? -18.977 2.478 13.591 1.00 98.50 207 THR A N 1
ATOM 1624 C CA . THR A 1 207 ? -19.394 3.282 12.436 1.00 98.50 207 THR A CA 1
ATOM 1625 C C . THR A 1 207 ? -19.491 4.776 12.730 1.00 98.50 207 THR A C 1
ATOM 1627 O O . THR A 1 207 ? -19.806 5.542 11.820 1.00 98.50 207 THR A O 1
ATOM 1630 N N . ASP A 1 208 ? -19.207 5.192 13.964 1.00 98.62 208 ASP A N 1
ATOM 1631 C CA . ASP A 1 208 ? -19.226 6.591 14.379 1.00 98.62 208 ASP A CA 1
ATOM 1632 C C . ASP A 1 208 ? -17.927 7.313 13.984 1.00 98.62 208 ASP A C 1
ATOM 1634 O O . ASP A 1 208 ? -16.842 6.726 14.015 1.00 98.62 208 ASP A O 1
ATOM 1638 N N . VAL A 1 209 ? -18.017 8.602 13.643 1.00 97.94 209 VAL A N 1
ATOM 1639 C CA . VAL A 1 209 ? -16.874 9.423 13.198 1.00 97.94 209 VAL A CA 1
ATOM 1640 C C . VAL A 1 209 ? -15.784 9.577 14.266 1.00 97.94 209 VAL A C 1
ATOM 1642 O O . VAL A 1 209 ? -14.603 9.684 13.915 1.00 97.94 209 VAL A O 1
ATOM 1645 N N . PHE A 1 210 ? -16.142 9.522 15.550 1.00 98.50 210 PHE A N 1
ATOM 1646 C CA . PHE A 1 210 ? -15.216 9.618 16.681 1.00 98.50 210 PHE A CA 1
ATOM 1647 C C . PHE A 1 210 ? -15.128 8.308 17.476 1.00 98.50 210 PHE A C 1
ATOM 1649 O O . PHE A 1 210 ? -14.034 7.924 17.902 1.00 98.50 210 PHE A O 1
ATOM 1656 N N . GLY A 1 211 ? -16.236 7.585 17.631 1.00 98.56 211 GLY A N 1
ATOM 1657 C CA . GLY A 1 211 ? -16.320 6.348 18.410 1.00 98.56 211 GLY A CA 1
ATOM 1658 C C . GLY A 1 211 ? -15.458 5.218 17.855 1.00 98.56 211 GLY A C 1
ATOM 1659 O O . GLY A 1 211 ? -14.911 4.422 18.622 1.00 98.56 211 GLY A O 1
ATOM 1660 N N . ASN A 1 212 ? -15.235 5.191 16.536 1.00 98.75 212 ASN A N 1
ATOM 1661 C CA . ASN A 1 212 ? -14.454 4.131 15.894 1.00 98.75 212 ASN A CA 1
ATOM 1662 C C . ASN A 1 212 ? -13.014 4.067 16.427 1.00 98.75 212 ASN A C 1
ATOM 1664 O O . ASN A 1 212 ? -12.415 2.992 16.469 1.00 98.75 212 ASN A O 1
ATOM 1668 N N . TYR A 1 213 ? -12.455 5.199 16.862 1.00 98.81 213 TYR A N 1
ATOM 1669 C CA . TYR A 1 213 ? -11.110 5.256 17.425 1.00 98.81 213 TYR A CA 1
ATOM 1670 C C . TYR A 1 213 ? -11.036 4.639 18.826 1.00 98.81 213 TYR A C 1
ATOM 1672 O O . TYR A 1 213 ? -10.031 4.011 19.157 1.00 98.81 213 TYR A O 1
ATOM 1680 N N . VAL A 1 214 ? -12.098 4.759 19.630 1.00 98.81 214 VAL A N 1
ATOM 1681 C CA . VAL A 1 214 ? -12.177 4.113 20.950 1.00 98.81 214 VAL A CA 1
ATOM 1682 C C . VAL A 1 214 ? -12.197 2.594 20.785 1.00 98.81 214 VAL A C 1
ATOM 1684 O O . VAL A 1 214 ? -11.411 1.899 21.427 1.00 98.81 214 VAL A O 1
ATOM 1687 N N . ILE A 1 215 ? -12.998 2.073 19.847 1.00 98.94 215 ILE A N 1
ATOM 1688 C CA . ILE A 1 215 ? -13.022 0.631 19.544 1.00 98.94 215 ILE A CA 1
ATOM 1689 C C . ILE A 1 215 ? -11.653 0.145 19.042 1.00 98.94 215 ILE A C 1
ATOM 1691 O O . ILE A 1 215 ? -11.156 -0.888 19.491 1.00 98.94 215 ILE A O 1
ATOM 1695 N N . GLN A 1 216 ? -10.997 0.906 18.158 1.00 98.88 216 GLN A N 1
ATOM 1696 C CA . GLN A 1 216 ? -9.637 0.587 17.709 1.00 98.88 216 GLN A CA 1
ATOM 1697 C C . GLN A 1 216 ? -8.639 0.532 18.875 1.00 98.88 216 GLN A C 1
ATOM 1699 O O . GLN A 1 216 ? -7.818 -0.384 18.921 1.00 98.88 216 GLN A O 1
ATOM 1704 N N . LYS A 1 217 ? -8.731 1.450 19.847 1.00 98.75 217 LYS A N 1
ATOM 1705 C CA . LYS A 1 217 ? -7.858 1.443 21.029 1.00 98.75 217 LYS A CA 1
ATOM 1706 C C . LYS A 1 217 ? -8.048 0.215 21.912 1.00 98.75 217 LYS A C 1
ATOM 1708 O O . LYS A 1 217 ? -7.063 -0.263 22.470 1.00 98.75 217 LYS A O 1
ATOM 1713 N N . PHE A 1 218 ? -9.250 -0.352 21.983 1.00 98.81 218 PHE A N 1
ATOM 1714 C CA . PHE A 1 218 ? -9.454 -1.633 22.662 1.00 98.81 218 PHE A CA 1
ATOM 1715 C C . PHE A 1 218 ? -8.837 -2.818 21.912 1.00 98.81 218 PHE A C 1
ATOM 1717 O O . PHE A 1 218 ? -8.284 -3.710 22.552 1.00 98.81 218 PHE A O 1
ATOM 1724 N N . PHE A 1 219 ? -8.826 -2.818 20.578 1.00 98.75 219 PHE A N 1
ATOM 1725 C CA . PHE A 1 219 ? -8.051 -3.819 19.836 1.00 98.75 219 PHE A CA 1
ATOM 1726 C C . PHE A 1 219 ? -6.537 -3.686 20.078 1.00 98.75 219 PHE A C 1
ATOM 1728 O O . PHE A 1 219 ? -5.848 -4.699 20.195 1.00 98.75 219 PHE A O 1
ATOM 1735 N N . GLU A 1 220 ? -6.012 -2.467 20.220 1.00 98.38 220 GLU A N 1
ATOM 1736 C CA . GLU A 1 220 ? -4.584 -2.233 20.490 1.00 98.38 220 GLU A CA 1
ATOM 1737 C C . GLU A 1 220 ? -4.197 -2.594 21.937 1.00 98.38 220 GLU A C 1
ATOM 1739 O O . GLU A 1 220 ? -3.288 -3.397 22.156 1.00 98.38 220 GLU A O 1
ATOM 1744 N N . HIS A 1 221 ? -4.914 -2.047 22.923 1.00 97.88 221 HIS A N 1
ATOM 1745 C CA . HIS A 1 221 ? -4.498 -2.022 24.333 1.00 97.88 221 HIS A CA 1
ATOM 1746 C C . HIS A 1 221 ? -5.424 -2.776 25.295 1.00 97.88 221 HIS A C 1
ATOM 1748 O O . HIS A 1 221 ? -5.111 -2.861 26.487 1.00 97.88 221 HIS A O 1
ATOM 1754 N N . GLY A 1 222 ? -6.563 -3.277 24.813 1.00 97.75 222 GLY A N 1
ATOM 1755 C CA . GLY A 1 222 ? -7.487 -4.080 25.609 1.00 97.75 222 GLY A CA 1
ATOM 1756 C C . GLY A 1 222 ? -6.932 -5.468 25.914 1.00 97.75 222 GLY A C 1
ATOM 1757 O O . GLY A 1 222 ? -5.996 -5.948 25.266 1.00 97.75 222 GLY A O 1
ATOM 1758 N N . GLN A 1 223 ? -7.534 -6.123 26.901 1.00 97.12 223 GLN A N 1
ATOM 1759 C CA . GLN A 1 223 ? -7.224 -7.512 27.231 1.00 97.12 223 GLN A CA 1
ATOM 1760 C C . GLN A 1 223 ? -7.696 -8.455 26.118 1.00 97.12 223 GLN A C 1
ATOM 1762 O O . GLN A 1 223 ? -8.605 -8.129 25.353 1.00 97.12 223 GLN A O 1
ATOM 1767 N N . GLN A 1 224 ? -7.110 -9.649 26.028 1.00 97.62 224 GLN A N 1
ATOM 1768 C CA . GLN A 1 224 ? -7.431 -10.582 24.945 1.00 97.62 224 GLN A CA 1
ATOM 1769 C C . GLN A 1 224 ? -8.918 -10.985 24.921 1.00 97.62 224 GLN A C 1
ATOM 1771 O O . GLN A 1 224 ? -9.504 -11.104 23.842 1.00 97.62 224 GLN A O 1
ATOM 1776 N N . ASP A 1 225 ? -9.556 -11.100 26.086 1.00 98.25 225 ASP A N 1
ATOM 1777 C CA . ASP A 1 225 ? -10.991 -11.390 26.201 1.00 98.25 225 ASP A CA 1
ATOM 1778 C C . ASP A 1 225 ? -11.856 -10.238 25.666 1.00 98.25 225 ASP A C 1
ATOM 1780 O O . ASP A 1 225 ? -12.855 -10.469 24.986 1.00 98.25 225 ASP A O 1
ATOM 1784 N N . GLN A 1 226 ? -11.428 -8.988 25.870 1.00 98.62 226 GLN A N 1
ATOM 1785 C CA . GLN A 1 226 ? -12.097 -7.797 25.332 1.00 98.62 226 GLN A CA 1
ATOM 1786 C C . GLN A 1 226 ? -11.982 -7.741 23.802 1.00 98.62 226 GLN A C 1
ATOM 1788 O O . GLN A 1 226 ? -12.969 -7.487 23.110 1.00 98.62 226 GLN A O 1
ATOM 1793 N N . LYS A 1 227 ? -10.797 -8.047 23.251 1.00 98.69 227 LYS A N 1
ATOM 1794 C CA . LYS A 1 227 ? -10.589 -8.151 21.792 1.00 98.69 227 LYS A CA 1
ATOM 1795 C C . LYS A 1 227 ? -11.455 -9.253 21.188 1.00 98.69 227 LYS A C 1
ATOM 1797 O O . LYS A 1 227 ? -12.070 -9.054 20.144 1.00 98.69 227 LYS A O 1
ATOM 1802 N N . THR A 1 228 ? -11.529 -10.391 21.874 1.00 98.62 228 THR A N 1
ATOM 1803 C CA . THR A 1 228 ? -12.363 -11.537 21.498 1.00 98.62 228 THR A CA 1
ATOM 1804 C C . THR A 1 228 ? -13.843 -11.172 21.482 1.00 98.62 228 THR A C 1
ATOM 1806 O O . THR A 1 228 ? -14.533 -11.468 20.509 1.00 98.62 228 THR A O 1
ATOM 1809 N N . ALA A 1 229 ? -14.327 -10.483 22.515 1.00 98.75 229 ALA A N 1
ATOM 1810 C CA . ALA A 1 229 ? -15.708 -10.024 22.584 1.00 98.75 229 ALA A CA 1
ATOM 1811 C C . ALA A 1 229 ? -16.031 -9.006 21.475 1.00 98.75 229 ALA A C 1
ATOM 1813 O O . ALA A 1 229 ? -17.048 -9.152 20.799 1.00 98.75 229 ALA A O 1
ATOM 1814 N N . LEU A 1 230 ? -15.152 -8.031 21.210 1.00 98.88 230 LEU A N 1
ATOM 1815 C CA . LEU A 1 230 ? -15.343 -7.085 20.101 1.00 98.88 230 LEU A CA 1
ATOM 1816 C C . LEU A 1 230 ? -15.355 -7.778 18.738 1.00 98.88 230 LEU A C 1
ATOM 1818 O O . LEU A 1 230 ? -16.203 -7.459 17.908 1.00 98.88 230 LEU A O 1
ATOM 1822 N N . ALA A 1 231 ? -14.457 -8.740 18.512 1.00 98.75 231 ALA A N 1
ATOM 1823 C CA . ALA A 1 231 ? -14.462 -9.552 17.298 1.00 98.75 231 ALA A CA 1
ATOM 1824 C C . ALA A 1 231 ? -15.780 -10.324 17.161 1.00 98.75 231 ALA A C 1
ATOM 1826 O O . ALA A 1 231 ? -16.394 -10.301 16.098 1.00 98.75 231 ALA A O 1
ATOM 1827 N N . LYS A 1 232 ? -16.265 -10.922 18.257 1.00 98.69 232 LYS A N 1
ATOM 1828 C CA . LYS A 1 232 ? -17.551 -11.627 18.290 1.00 98.69 232 LYS A CA 1
ATOM 1829 C C . LYS A 1 232 ? -18.719 -10.716 17.919 1.00 98.69 232 LYS A C 1
ATOM 1831 O O . LYS A 1 232 ? -19.624 -11.138 17.213 1.00 98.69 232 LYS A O 1
ATOM 1836 N N . GLN A 1 233 ? -18.684 -9.461 18.357 1.00 98.44 233 GLN A N 1
ATOM 1837 C CA . GLN A 1 233 ? -19.712 -8.473 18.040 1.00 98.44 233 GLN A CA 1
ATOM 1838 C C . GLN A 1 233 ? -19.703 -8.039 16.568 1.00 98.44 233 GLN A C 1
ATOM 1840 O O . GLN A 1 233 ? -20.728 -7.589 16.061 1.00 98.44 233 GLN A O 1
ATOM 1845 N N . MET A 1 234 ? -18.564 -8.156 15.880 1.00 98.56 234 MET A N 1
ATOM 1846 C CA . MET A 1 234 ? -18.469 -7.887 14.443 1.00 98.56 234 MET A CA 1
ATOM 1847 C C . MET A 1 234 ? -19.046 -9.018 13.588 1.00 98.56 234 MET A C 1
ATOM 1849 O O . MET A 1 234 ? -19.334 -8.775 12.415 1.00 98.56 234 MET A O 1
ATOM 1853 N N . GLU A 1 235 ? -19.198 -10.225 14.142 1.00 98.38 235 GLU A N 1
ATOM 1854 C CA . GLU A 1 235 ? -19.742 -11.364 13.404 1.00 98.38 235 GLU A CA 1
ATOM 1855 C C . GLU A 1 235 ? -21.168 -11.068 12.901 1.00 98.38 235 GLU A C 1
ATOM 1857 O O . GLU A 1 235 ? -22.007 -10.525 13.618 1.00 98.38 235 GLU A O 1
ATOM 1862 N N . GLY A 1 236 ? -21.440 -11.404 11.643 1.00 98.50 236 GLY A N 1
ATOM 1863 C CA . GLY A 1 236 ? -22.662 -11.071 10.906 1.00 98.50 236 GLY A CA 1
ATOM 1864 C C . GLY A 1 236 ? -22.683 -9.654 10.320 1.00 98.50 236 GLY A C 1
ATOM 1865 O O . GLY A 1 236 ? -23.612 -9.303 9.586 1.00 98.50 236 GLY A O 1
ATOM 1866 N N . HIS A 1 237 ? -21.676 -8.829 10.618 1.00 98.69 237 HIS A N 1
ATOM 1867 C CA . HIS A 1 237 ? -21.613 -7.423 10.221 1.00 98.69 237 HIS A CA 1
ATOM 1868 C C . HIS A 1 237 ? -20.334 -7.060 9.457 1.00 98.69 237 HIS A C 1
ATOM 1870 O O . HIS A 1 237 ? -20.193 -5.903 9.038 1.00 98.69 237 HIS A O 1
ATOM 1876 N N . VAL A 1 238 ? -19.415 -8.005 9.218 1.00 98.81 238 VAL A N 1
ATOM 1877 C CA . VAL A 1 238 ? -18.074 -7.692 8.692 1.00 98.81 238 VAL A CA 1
ATOM 1878 C C . VAL A 1 238 ? -18.144 -7.059 7.307 1.00 98.81 238 VAL A C 1
ATOM 1880 O O . VAL A 1 238 ? -17.471 -6.058 7.064 1.00 98.81 238 VAL A O 1
ATOM 1883 N N . LEU A 1 239 ? -18.995 -7.569 6.411 1.00 98.75 239 LEU A N 1
ATOM 1884 C CA . LEU A 1 239 ? -19.169 -6.982 5.079 1.00 98.75 239 LEU A CA 1
ATOM 1885 C C . LEU A 1 239 ? -19.680 -5.535 5.151 1.00 98.75 239 LEU A C 1
ATOM 1887 O O . LEU A 1 239 ? -19.164 -4.660 4.455 1.00 98.75 239 LEU A O 1
ATOM 1891 N N . SER A 1 240 ? -20.674 -5.269 6.004 1.00 98.69 240 SER A N 1
ATOM 1892 C CA . SER A 1 240 ? -21.225 -3.919 6.177 1.00 98.69 240 SER A CA 1
ATOM 1893 C C . SER A 1 240 ? -20.171 -2.963 6.729 1.00 98.69 240 SER A C 1
ATOM 1895 O O . SER A 1 240 ? -20.014 -1.855 6.219 1.00 98.69 240 SER A O 1
ATOM 1897 N N . LEU A 1 241 ? -19.413 -3.402 7.737 1.00 98.88 241 LEU A N 1
ATOM 1898 C CA . LEU A 1 241 ? -18.331 -2.616 8.323 1.00 98.88 241 LEU A CA 1
ATOM 1899 C C . LEU A 1 241 ? -17.208 -2.370 7.310 1.00 98.88 241 LEU A C 1
ATOM 1901 O O . LEU A 1 241 ? -16.729 -1.245 7.205 1.00 98.88 241 LEU A O 1
ATOM 1905 N N . ALA A 1 242 ? -16.823 -3.373 6.518 1.00 98.88 242 ALA A N 1
ATOM 1906 C CA . ALA A 1 242 ? -15.750 -3.261 5.533 1.00 98.88 242 ALA A CA 1
ATOM 1907 C C . ALA A 1 242 ? -16.033 -2.221 4.439 1.00 98.88 242 ALA A C 1
ATOM 1909 O O . ALA A 1 242 ? -15.103 -1.570 3.964 1.00 98.88 242 ALA A O 1
ATOM 1910 N N . LEU A 1 243 ? -17.300 -2.045 4.061 1.00 98.62 243 LEU A N 1
ATOM 1911 C CA . LEU A 1 243 ? -17.728 -1.061 3.062 1.00 98.62 243 LEU A CA 1
ATOM 1912 C C . LEU A 1 243 ? -17.999 0.331 3.664 1.00 98.62 243 LEU A C 1
ATOM 1914 O O . LEU A 1 243 ? -18.196 1.298 2.926 1.00 98.62 243 LEU A O 1
ATOM 1918 N N . GLN A 1 244 ? -17.983 0.467 4.993 1.00 98.56 244 GLN A N 1
ATOM 1919 C CA . GLN A 1 244 ? -18.242 1.723 5.697 1.00 98.56 244 GLN A CA 1
ATOM 1920 C C . GLN A 1 244 ? -16.930 2.468 6.010 1.00 98.56 244 GLN A C 1
ATOM 1922 O O . GLN A 1 244 ? -15.908 1.870 6.347 1.00 98.56 244 GLN A O 1
ATOM 1927 N N . MET A 1 245 ? -16.949 3.799 5.887 1.00 97.62 245 MET A N 1
ATOM 1928 C CA . MET A 1 245 ? -15.756 4.662 5.949 1.00 97.62 245 MET A CA 1
ATOM 1929 C C . MET A 1 245 ? -14.951 4.549 7.259 1.00 97.62 245 MET A C 1
ATOM 1931 O O . MET A 1 245 ? -13.720 4.587 7.227 1.00 97.62 245 MET A O 1
ATOM 1935 N N . TYR A 1 246 ? -15.624 4.389 8.396 1.00 98.38 246 TYR A N 1
ATOM 1936 C CA . TYR A 1 246 ? -15.019 4.243 9.724 1.00 98.38 246 TYR A CA 1
ATOM 1937 C C . TYR A 1 246 ? -14.928 2.770 10.148 1.00 98.38 246 TYR A C 1
ATOM 1939 O O . TYR A 1 246 ? -13.881 2.322 10.614 1.00 98.38 246 TYR A O 1
ATOM 1947 N N . GLY A 1 247 ? -15.970 1.982 9.876 1.00 98.75 247 GLY A N 1
ATOM 1948 C CA . GLY A 1 247 ? -16.045 0.553 10.163 1.00 98.75 247 GLY A CA 1
ATOM 1949 C C . GLY A 1 247 ? -14.904 -0.225 9.517 1.00 98.75 247 GLY A C 1
ATOM 1950 O O . GLY A 1 247 ? -14.321 -1.097 10.159 1.00 98.75 247 GLY A O 1
ATOM 1951 N N . CYS A 1 248 ? -14.480 0.148 8.303 1.00 98.81 248 CYS A N 1
ATOM 1952 C CA . CYS A 1 248 ? -13.367 -0.524 7.639 1.00 98.81 248 CYS A CA 1
ATOM 1953 C C . CYS A 1 248 ? -12.056 -0.373 8.421 1.00 98.81 248 CYS A C 1
ATOM 1955 O O . CYS A 1 248 ? -11.213 -1.271 8.375 1.00 98.81 248 CYS A O 1
ATOM 1957 N N . ARG A 1 249 ? -11.874 0.736 9.154 1.00 98.81 249 ARG A N 1
ATOM 1958 C CA . ARG A 1 249 ? -10.706 0.972 10.016 1.00 98.81 249 ARG A CA 1
ATOM 1959 C C . ARG A 1 249 ? -10.733 0.044 11.217 1.00 98.81 249 ARG A C 1
ATOM 1961 O O . ARG A 1 249 ? -9.704 -0.540 11.546 1.00 98.81 249 ARG A O 1
ATOM 1968 N N . VAL A 1 250 ? -11.910 -0.149 11.809 1.00 98.88 250 VAL A N 1
ATOM 1969 C CA . VAL A 1 250 ? -12.081 -1.097 12.909 1.00 98.88 250 VAL A CA 1
ATOM 1970 C C . VAL A 1 250 ? -11.830 -2.525 12.443 1.00 98.88 250 VAL A C 1
ATOM 1972 O O . VAL A 1 250 ? -11.070 -3.228 13.099 1.00 98.88 250 VAL A O 1
ATOM 1975 N N . VAL A 1 251 ? -12.380 -2.943 11.296 1.00 98.88 251 VAL A N 1
ATOM 1976 C CA . VAL A 1 251 ? -12.142 -4.296 10.762 1.00 98.88 251 VAL A CA 1
ATOM 1977 C C . VAL A 1 251 ? -10.651 -4.538 10.545 1.00 98.88 251 VAL A C 1
ATOM 1979 O O . VAL A 1 251 ? -10.122 -5.553 10.990 1.00 98.88 251 VAL A O 1
ATOM 1982 N N . GLN A 1 252 ? -9.952 -3.582 9.924 1.00 98.88 252 GLN A N 1
ATOM 1983 C CA . GLN A 1 252 ? -8.501 -3.667 9.745 1.00 98.88 252 GLN A CA 1
ATOM 1984 C C . GLN A 1 252 ? -7.773 -3.811 11.085 1.00 98.88 252 GLN A C 1
ATOM 1986 O O . GLN A 1 252 ? -6.894 -4.658 11.213 1.00 98.88 252 GLN A O 1
ATOM 1991 N N . LYS A 1 253 ? -8.154 -3.013 12.089 1.00 98.75 253 LYS A N 1
ATOM 1992 C CA . LYS A 1 253 ? -7.523 -3.049 13.408 1.00 98.75 253 LYS A CA 1
ATOM 1993 C C . LYS A 1 253 ? -7.793 -4.353 14.158 1.00 98.75 253 LYS A C 1
ATOM 1995 O O . LYS A 1 253 ? -6.883 -4.871 14.804 1.00 98.75 253 LYS A O 1
ATOM 2000 N N . GLY A 1 254 ? -9.005 -4.889 14.028 1.00 98.69 254 GLY A N 1
ATOM 2001 C CA . GLY A 1 254 ? -9.382 -6.199 14.544 1.00 98.69 254 GLY A CA 1
ATOM 2002 C C . GLY A 1 254 ? -8.494 -7.290 13.958 1.00 98.69 254 GLY A C 1
ATOM 2003 O O . GLY A 1 254 ? -7.834 -7.998 14.711 1.00 98.69 254 GLY A O 1
ATOM 2004 N N . LEU A 1 255 ? -8.370 -7.350 12.627 1.00 98.75 255 LEU A N 1
ATOM 2005 C CA . LEU A 1 255 ? -7.511 -8.327 11.944 1.00 98.75 255 LEU A CA 1
ATOM 2006 C C . LEU A 1 255 ? -6.039 -8.273 12.394 1.00 98.75 255 LEU A C 1
ATOM 2008 O O . LEU A 1 255 ? -5.375 -9.301 12.385 1.00 98.75 255 LEU A O 1
ATOM 2012 N N . GLU A 1 256 ? -5.529 -7.115 12.816 1.00 98.62 256 GLU A N 1
ATOM 2013 C CA . GLU A 1 256 ? -4.150 -6.973 13.314 1.00 98.62 256 GLU A CA 1
ATOM 2014 C C . GLU A 1 256 ? -3.927 -7.555 14.723 1.00 98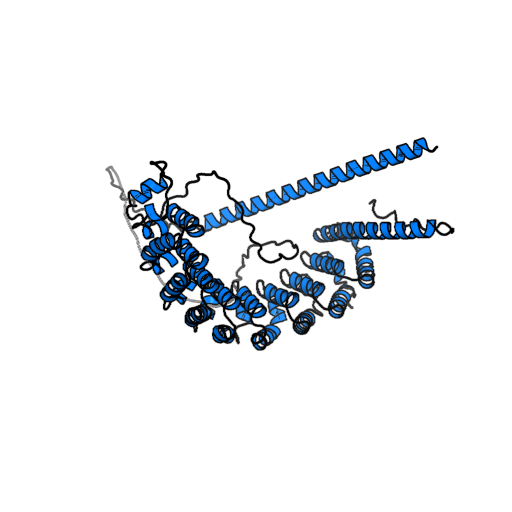.62 256 GLU A C 1
ATOM 2016 O O . GLU A 1 256 ? -2.790 -7.883 15.054 1.00 98.62 256 GLU A O 1
ATOM 2021 N N . HIS A 1 257 ? -4.968 -7.655 15.562 1.00 98.44 257 HIS A N 1
ATOM 2022 C CA . HIS A 1 257 ? -4.805 -7.886 17.009 1.00 98.44 257 HIS A CA 1
ATOM 2023 C C . HIS A 1 257 ? -5.598 -9.069 17.582 1.00 98.44 257 HIS A C 1
ATOM 2025 O O . HIS A 1 257 ? -5.403 -9.416 18.749 1.00 98.44 257 HIS A O 1
ATOM 2031 N N . VAL A 1 258 ? -6.504 -9.665 16.807 1.00 98.50 258 VAL A N 1
ATOM 2032 C CA . VAL A 1 258 ? -7.248 -10.872 17.203 1.00 98.50 258 VAL A CA 1
ATOM 2033 C C . VAL A 1 258 ? -6.467 -12.138 16.835 1.00 98.50 258 VAL A C 1
ATOM 2035 O O . VAL A 1 258 ? -5.544 -12.091 16.021 1.00 98.50 258 VAL A O 1
ATOM 2038 N N . HIS A 1 259 ? -6.817 -13.276 17.436 1.00 98.19 259 HIS A N 1
ATOM 2039 C CA . HIS A 1 259 ? -6.174 -14.554 17.123 1.00 98.19 259 HIS A CA 1
ATOM 2040 C C . HIS A 1 259 ? -6.543 -15.057 15.724 1.00 98.19 259 HIS A C 1
ATOM 2042 O O . HIS A 1 259 ? -7.570 -14.676 15.162 1.00 98.19 259 HIS A O 1
ATOM 2048 N N . THR A 1 260 ? -5.721 -15.950 15.177 1.00 98.19 260 THR A N 1
ATOM 2049 C CA . THR A 1 260 ? -5.888 -16.515 13.831 1.00 98.19 260 THR A CA 1
ATOM 2050 C C . THR A 1 260 ? -7.274 -17.117 13.609 1.00 98.19 260 THR A C 1
ATOM 2052 O O . THR A 1 260 ? -7.885 -16.892 12.565 1.00 98.19 260 THR A O 1
ATOM 2055 N N . GLU A 1 261 ? -7.821 -17.826 14.596 1.00 97.81 261 GLU A N 1
ATOM 2056 C CA . GLU A 1 261 ? -9.151 -18.434 14.507 1.00 97.81 261 GLU A CA 1
ATOM 2057 C C . GLU A 1 261 ? -10.241 -17.367 14.338 1.00 97.81 261 GLU A C 1
ATOM 2059 O O . GLU A 1 261 ? -11.172 -17.531 13.552 1.00 97.81 261 GLU A O 1
ATOM 2064 N N . GLN A 1 262 ? -10.097 -16.235 15.029 1.00 98.44 262 GLN A N 1
ATOM 2065 C CA . GLN A 1 262 ? -11.020 -15.103 14.939 1.00 98.44 262 GLN A CA 1
ATOM 2066 C C . GLN A 1 262 ? -10.849 -14.365 13.614 1.00 98.44 262 GLN A C 1
ATOM 2068 O O . GLN A 1 262 ? -11.840 -14.039 12.966 1.00 98.44 262 GLN A O 1
ATOM 2073 N N . GLN A 1 263 ? -9.606 -14.153 13.168 1.00 98.69 263 GLN A N 1
ATOM 2074 C CA . GLN A 1 263 ? -9.331 -13.599 11.843 1.00 98.69 263 GLN A CA 1
ATOM 2075 C C . GLN A 1 263 ? -10.027 -14.425 10.756 1.00 98.69 263 GLN A C 1
ATOM 2077 O O . GLN A 1 263 ? -10.699 -13.850 9.902 1.00 98.69 263 GLN A O 1
ATOM 2082 N N . ALA A 1 264 ? -9.903 -15.757 10.813 1.00 98.31 264 ALA A N 1
ATOM 2083 C CA . ALA A 1 264 ? -10.502 -16.681 9.855 1.00 98.31 264 ALA A CA 1
ATOM 2084 C C . ALA A 1 264 ? -12.034 -16.563 9.818 1.00 98.31 264 ALA A C 1
ATOM 2086 O O . ALA A 1 264 ? -12.606 -16.479 8.731 1.00 98.31 264 ALA A O 1
ATOM 2087 N N . VAL A 1 265 ? -12.689 -16.496 10.983 1.00 98.44 265 VAL A N 1
ATOM 2088 C CA . VAL A 1 265 ? -14.144 -16.283 11.081 1.00 98.44 265 VAL A CA 1
ATOM 2089 C C . VAL A 1 265 ? -14.542 -14.946 10.454 1.00 98.44 265 VAL A C 1
ATOM 2091 O O . VAL A 1 265 ? -15.419 -14.919 9.592 1.00 98.44 265 VAL A O 1
ATOM 2094 N N . LEU A 1 266 ? -13.858 -13.856 10.814 1.00 98.69 266 LEU A N 1
ATOM 2095 C CA . LEU A 1 266 ? -14.188 -12.520 10.315 1.00 98.69 266 LEU A CA 1
ATOM 2096 C C . LEU A 1 266 ? -14.016 -12.413 8.795 1.00 98.69 266 LEU A C 1
ATOM 2098 O O . LEU A 1 266 ? -14.903 -11.913 8.105 1.00 98.69 266 LEU A O 1
ATOM 2102 N N . VAL A 1 267 ? -12.894 -12.886 8.240 1.00 98.38 267 VAL A N 1
ATOM 2103 C CA . VAL A 1 267 ? -12.675 -12.787 6.786 1.00 98.38 267 VAL A CA 1
ATOM 2104 C C . VAL A 1 267 ? -13.613 -13.695 6.002 1.00 98.38 267 VAL A C 1
ATOM 2106 O O . VAL A 1 267 ? -13.951 -13.355 4.870 1.00 98.38 267 VAL A O 1
ATOM 2109 N N . LYS A 1 268 ? -14.075 -14.809 6.583 1.00 98.44 268 LYS A N 1
ATOM 2110 C CA . LYS A 1 268 ? -14.985 -15.738 5.905 1.00 98.44 268 LYS A CA 1
ATOM 2111 C C . LYS A 1 268 ? -16.323 -15.093 5.533 1.00 98.44 268 LYS A C 1
ATOM 2113 O O . LYS A 1 268 ? -16.901 -15.471 4.522 1.00 98.44 268 LYS A O 1
ATOM 2118 N N . GLU A 1 269 ? -16.781 -14.079 6.264 1.00 98.44 269 GLU A N 1
ATOM 2119 C CA . GLU A 1 269 ? -17.984 -13.309 5.902 1.00 98.44 269 GLU A CA 1
ATOM 2120 C C . GLU A 1 269 ? -17.839 -12.474 4.624 1.00 98.44 269 GLU A C 1
ATOM 2122 O O . GLU A 1 269 ? -18.834 -12.033 4.049 1.00 98.44 269 GLU A O 1
ATOM 2127 N N . LEU A 1 270 ? -16.608 -12.237 4.167 1.00 98.50 270 LEU A N 1
ATOM 2128 C CA . LEU A 1 270 ? -16.347 -11.545 2.905 1.00 98.50 270 LEU A CA 1
ATOM 2129 C C . LEU A 1 270 ? -16.406 -12.489 1.700 1.00 98.50 270 LEU A C 1
ATOM 2131 O O . LEU A 1 270 ? -16.257 -12.025 0.563 1.00 98.50 270 LEU A O 1
ATOM 2135 N N . ASP A 1 271 ? -16.597 -13.792 1.930 1.00 97.62 271 ASP A N 1
ATOM 2136 C CA . ASP A 1 271 ? -16.800 -14.759 0.859 1.00 97.62 271 ASP A CA 1
ATOM 2137 C C . ASP A 1 271 ? -18.003 -14.356 -0.005 1.00 97.62 271 ASP A C 1
ATOM 2139 O O . ASP A 1 271 ? -18.909 -13.639 0.431 1.00 97.62 271 ASP A O 1
ATOM 2143 N N . GLU A 1 272 ? -17.942 -14.707 -1.288 1.00 96.38 272 GLU A N 1
ATOM 2144 C CA . GLU A 1 272 ? -18.880 -14.280 -2.343 1.00 96.38 272 GLU A CA 1
ATOM 2145 C C . GLU A 1 272 ? -18.909 -12.759 -2.635 1.00 96.38 272 GLU A C 1
ATOM 2147 O O . GLU A 1 272 ? -19.366 -12.337 -3.698 1.00 96.38 272 GLU A O 1
ATOM 2152 N N . ASN A 1 273 ? -18.353 -11.915 -1.757 1.00 98.44 273 ASN A N 1
ATOM 2153 C CA . ASN A 1 273 ? -18.331 -10.452 -1.884 1.00 98.44 273 ASN A CA 1
ATOM 2154 C C . ASN A 1 273 ? -16.926 -9.879 -2.125 1.00 98.44 273 ASN A C 1
ATOM 2156 O O . ASN A 1 273 ? -16.754 -8.660 -2.200 1.00 98.44 273 ASN A O 1
ATOM 2160 N N . VAL A 1 274 ? -15.918 -10.734 -2.310 1.00 98.56 274 VAL A N 1
ATOM 2161 C CA . VAL A 1 274 ? -14.510 -10.339 -2.473 1.00 98.56 274 VAL A CA 1
ATOM 2162 C C . VAL A 1 274 ? -14.333 -9.262 -3.546 1.00 98.56 274 VAL A C 1
ATOM 2164 O O . VAL A 1 274 ? -13.757 -8.209 -3.278 1.00 98.56 274 VAL A O 1
ATOM 2167 N N . LEU A 1 275 ? -14.853 -9.483 -4.758 1.00 98.38 275 LEU A N 1
ATOM 2168 C CA . LEU A 1 275 ? -14.680 -8.536 -5.867 1.00 98.38 275 LEU A CA 1
ATOM 2169 C C . LEU A 1 275 ? -15.386 -7.198 -5.621 1.00 98.38 275 LEU A C 1
ATOM 2171 O O . LEU A 1 275 ? -14.886 -6.159 -6.056 1.00 98.38 275 LEU A O 1
ATOM 2175 N N . ARG A 1 276 ? -16.516 -7.213 -4.901 1.00 98.50 276 ARG A N 1
ATOM 2176 C CA . ARG A 1 276 ? -17.211 -5.997 -4.463 1.00 98.50 276 ARG A CA 1
ATOM 2177 C C . ARG A 1 276 ? -16.327 -5.214 -3.498 1.00 98.50 276 ARG A C 1
ATOM 2179 O O . ARG A 1 276 ? -16.108 -4.030 -3.723 1.00 98.50 276 ARG A O 1
ATOM 2186 N N . CYS A 1 277 ? -15.763 -5.878 -2.490 1.00 98.81 277 CYS A N 1
ATOM 2187 C CA . CYS A 1 277 ? -14.857 -5.248 -1.532 1.00 98.81 277 CYS A CA 1
ATOM 2188 C C . CYS A 1 277 ? -13.600 -4.693 -2.214 1.00 98.81 277 CYS A C 1
ATOM 2190 O O . CYS A 1 277 ? -13.223 -3.558 -1.957 1.00 98.81 277 CYS A O 1
ATOM 2192 N N . VAL A 1 278 ? -12.978 -5.436 -3.135 1.00 98.69 278 VAL A N 1
ATOM 2193 C CA . VAL A 1 278 ? -11.775 -4.979 -3.859 1.00 98.69 278 VAL A CA 1
ATOM 2194 C C . VAL A 1 278 ? -12.018 -3.706 -4.676 1.00 98.69 278 VAL A C 1
ATOM 2196 O O . VAL A 1 278 ? -11.113 -2.879 -4.810 1.00 98.69 278 VAL A O 1
ATOM 2199 N N . LYS A 1 279 ? -13.220 -3.545 -5.238 1.00 98.06 279 LYS A N 1
ATOM 2200 C CA . LYS A 1 279 ? -13.587 -2.375 -6.049 1.00 98.06 279 LYS A CA 1
ATOM 2201 C C . LYS A 1 279 ? -14.172 -1.223 -5.228 1.00 98.06 279 LYS A C 1
ATOM 2203 O O . LYS A 1 279 ? -14.383 -0.150 -5.783 1.00 98.06 279 LYS A O 1
ATOM 2208 N N . ASP A 1 280 ? -14.378 -1.417 -3.932 1.00 98.69 280 ASP A N 1
ATOM 2209 C CA . ASP A 1 280 ? -14.882 -0.395 -3.021 1.00 98.69 280 ASP A CA 1
ATOM 2210 C C . ASP A 1 280 ? -13.751 0.470 -2.439 1.00 98.69 280 ASP A C 1
ATOM 2212 O O . ASP A 1 280 ? -12.650 -0.017 -2.168 1.00 98.69 280 ASP A O 1
ATOM 2216 N N . GLN A 1 281 ? -14.028 1.756 -2.207 1.00 97.81 281 GLN A N 1
ATOM 2217 C CA . GLN A 1 281 ? -13.060 2.724 -1.669 1.00 97.81 281 GLN A CA 1
ATOM 2218 C C . GLN A 1 281 ? -12.593 2.407 -0.236 1.00 97.81 281 GLN A C 1
ATOM 2220 O O . GLN A 1 281 ? -11.478 2.775 0.132 1.00 97.81 281 GLN A O 1
ATOM 2225 N N . ASN A 1 282 ? -13.406 1.690 0.546 1.00 98.06 282 ASN A N 1
ATOM 2226 C CA . ASN A 1 282 ? -13.117 1.273 1.918 1.00 98.06 282 ASN A CA 1
ATOM 2227 C C . ASN A 1 282 ? -12.726 -0.212 1.959 1.00 98.06 282 ASN A C 1
ATOM 2229 O O . ASN A 1 282 ? -11.675 -0.576 2.496 1.00 98.06 282 ASN A O 1
ATOM 2233 N N . GLY A 1 283 ? -13.527 -1.064 1.313 1.00 98.75 283 GLY A N 1
ATOM 2234 C CA . GLY A 1 283 ? -13.387 -2.520 1.336 1.00 98.75 283 GLY A CA 1
ATOM 2235 C C . GLY A 1 283 ? -12.044 -3.019 0.803 1.00 98.75 283 GLY A C 1
ATOM 2236 O O . GLY A 1 283 ? -11.513 -4.013 1.305 1.00 98.75 283 GLY A O 1
ATOM 2237 N N . ASN A 1 284 ? -11.427 -2.303 -0.145 1.00 98.75 284 ASN A N 1
ATOM 2238 C CA . ASN A 1 284 ? -10.127 -2.693 -0.691 1.00 98.75 284 ASN A CA 1
ATOM 2239 C C . ASN A 1 284 ? -9.035 -2.717 0.388 1.00 98.75 284 ASN A C 1
ATOM 2241 O O . ASN A 1 284 ? -8.104 -3.517 0.304 1.00 98.75 284 ASN A O 1
ATOM 2245 N N . HIS A 1 285 ? -9.146 -1.863 1.408 1.00 98.75 285 HIS A N 1
ATOM 2246 C CA . HIS A 1 285 ? -8.204 -1.824 2.520 1.00 98.75 285 HIS A CA 1
ATOM 2247 C C . HIS A 1 285 ? -8.375 -3.029 3.446 1.00 98.75 285 HIS A C 1
ATOM 2249 O O . HIS A 1 285 ? -7.384 -3.577 3.9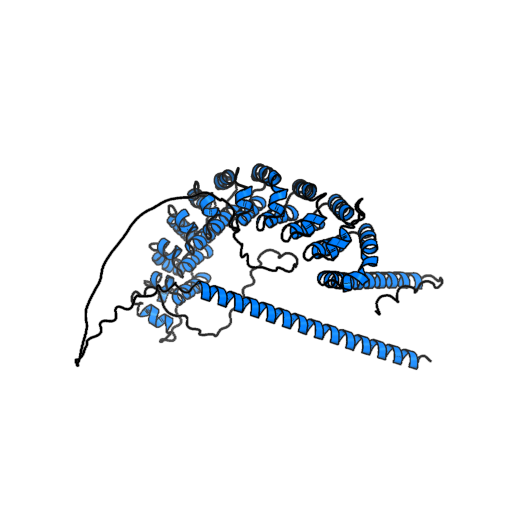22 1.00 98.75 285 HIS A O 1
ATOM 2255 N N . VAL A 1 286 ? -9.612 -3.491 3.638 1.00 98.88 286 VAL A N 1
ATOM 2256 C CA . VAL A 1 286 ? -9.898 -4.706 4.411 1.00 98.88 286 VAL A CA 1
ATOM 2257 C C . VAL A 1 286 ? -9.367 -5.945 3.695 1.00 98.88 286 VAL A C 1
ATOM 2259 O O . VAL A 1 286 ? -8.711 -6.763 4.330 1.00 98.88 286 VAL A O 1
ATOM 2262 N N . ILE A 1 287 ? -9.557 -6.064 2.375 1.00 98.75 287 ILE A N 1
ATOM 2263 C CA . ILE A 1 287 ? -9.008 -7.199 1.609 1.00 98.75 287 ILE A CA 1
ATOM 2264 C C . ILE A 1 287 ? -7.474 -7.195 1.625 1.00 98.75 287 ILE A C 1
ATOM 2266 O O . ILE A 1 287 ? -6.867 -8.247 1.807 1.00 98.75 287 ILE A O 1
ATOM 2270 N N . GLN A 1 288 ? -6.832 -6.028 1.488 1.00 98.69 288 GLN A N 1
ATOM 2271 C CA . GLN A 1 288 ? -5.375 -5.922 1.650 1.00 98.69 288 GLN A CA 1
ATOM 2272 C C . GLN A 1 288 ? -4.938 -6.398 3.036 1.00 98.69 288 GLN A C 1
ATOM 2274 O O . GLN A 1 288 ? -4.028 -7.215 3.135 1.00 98.69 288 GLN A O 1
ATOM 2279 N N . LYS A 1 289 ? -5.625 -5.949 4.092 1.00 98.62 289 LYS A N 1
ATOM 2280 C CA . LYS A 1 289 ? -5.298 -6.342 5.463 1.00 98.62 289 LYS A CA 1
ATOM 2281 C C . LYS A 1 289 ? -5.508 -7.835 5.715 1.00 98.62 289 LYS A C 1
ATOM 2283 O O . LYS A 1 289 ? -4.686 -8.454 6.379 1.00 98.62 289 LYS A O 1
ATOM 2288 N N . ALA A 1 290 ? -6.557 -8.423 5.142 1.00 98.44 290 ALA A N 1
ATOM 2289 C CA . ALA A 1 290 ? -6.781 -9.862 5.193 1.00 98.44 290 ALA A CA 1
ATOM 2290 C C . ALA A 1 290 ? -5.614 -10.635 4.554 1.00 98.44 290 ALA A C 1
ATOM 2292 O O . ALA A 1 290 ? -5.118 -11.584 5.146 1.00 98.44 290 ALA A O 1
ATOM 2293 N N . ILE A 1 291 ? -5.126 -10.191 3.391 1.00 97.38 291 ILE A N 1
ATOM 2294 C CA . ILE A 1 291 ? -3.973 -10.802 2.708 1.00 97.38 291 ILE A CA 1
ATOM 2295 C C . ILE A 1 291 ? -2.669 -10.646 3.512 1.00 97.38 291 ILE A C 1
ATOM 2297 O O . ILE A 1 291 ? -1.821 -11.533 3.483 1.00 97.38 291 ILE A O 1
ATOM 2301 N N . GLU A 1 292 ? -2.491 -9.522 4.208 1.00 96.88 292 GLU A N 1
ATOM 2302 C CA . GLU A 1 292 ? -1.294 -9.242 5.013 1.00 96.88 292 GLU A CA 1
ATOM 2303 C C . GLU A 1 292 ? -1.243 -10.046 6.319 1.00 96.88 292 GLU A C 1
ATOM 2305 O O . GLU A 1 292 ? -0.166 -10.488 6.721 1.00 96.88 292 GLU A O 1
ATOM 2310 N N . CYS A 1 293 ? -2.383 -10.180 7.005 1.00 96.75 293 CYS A N 1
ATOM 2311 C CA . CYS A 1 293 ? -2.440 -10.662 8.387 1.00 96.75 293 CYS A CA 1
ATOM 2312 C C . CYS A 1 293 ? -2.928 -12.104 8.530 1.00 96.75 293 CYS A C 1
ATOM 2314 O O . CYS A 1 293 ? -2.597 -12.736 9.530 1.00 96.75 293 CYS A O 1
ATOM 2316 N N . VAL A 1 294 ? -3.714 -12.615 7.578 1.00 96.56 294 VAL A N 1
ATOM 2317 C CA . VAL A 1 294 ? -4.377 -13.916 7.720 1.00 96.56 294 VAL A CA 1
ATOM 2318 C C . VAL A 1 294 ? -3.611 -14.990 6.942 1.00 96.56 294 VAL A C 1
ATOM 2320 O O . VAL A 1 294 ? -3.281 -14.773 5.773 1.00 96.56 294 VAL A O 1
ATOM 2323 N N . PRO A 1 295 ? -3.340 -16.165 7.544 1.00 94.44 295 PRO A N 1
ATOM 2324 C CA . PRO A 1 295 ? -2.703 -17.276 6.848 1.00 94.44 295 PRO A CA 1
ATOM 2325 C C . PRO A 1 295 ? -3.402 -17.643 5.533 1.00 94.44 295 PRO A C 1
ATOM 2327 O O . PRO A 1 295 ? -4.632 -17.675 5.448 1.00 94.44 295 PRO A O 1
ATOM 2330 N N . ALA A 1 296 ? -2.602 -17.972 4.512 1.00 90.69 296 ALA A N 1
ATOM 2331 C CA . ALA A 1 296 ? -3.068 -18.222 3.144 1.00 90.69 296 ALA A CA 1
ATOM 2332 C C . ALA A 1 296 ? -4.179 -19.288 3.053 1.00 90.69 296 ALA A C 1
ATOM 2334 O O . ALA A 1 296 ? -5.077 -19.177 2.218 1.00 90.69 296 ALA A O 1
ATOM 2335 N N . GLU A 1 297 ? -4.153 -20.287 3.941 1.00 92.00 297 GLU A N 1
ATOM 2336 C CA . GLU A 1 297 ? -5.153 -21.359 4.021 1.00 92.00 297 GLU A CA 1
ATOM 2337 C C . GLU A 1 297 ? -6.572 -20.861 4.337 1.00 92.00 297 GLU A C 1
ATOM 2339 O O . GLU A 1 297 ? -7.547 -21.442 3.859 1.00 92.00 297 GLU A O 1
ATOM 2344 N N . HIS A 1 298 ? -6.711 -19.748 5.064 1.00 95.88 298 HIS A N 1
ATOM 2345 C CA . HIS A 1 298 ? -8.014 -19.169 5.404 1.00 95.88 298 HIS A CA 1
ATOM 2346 C C . HIS A 1 298 ? -8.525 -18.166 4.364 1.00 95.88 298 HIS A C 1
ATOM 2348 O O . HIS A 1 298 ? -9.714 -17.860 4.348 1.00 95.88 298 HIS A O 1
ATOM 2354 N N . ILE A 1 299 ? -7.665 -17.681 3.463 1.00 95.56 299 ILE A N 1
ATOM 2355 C CA . ILE A 1 299 ? -8.018 -16.684 2.436 1.00 95.56 299 ILE A CA 1
ATOM 2356 C C . ILE A 1 299 ? -8.057 -17.262 1.017 1.00 95.56 299 ILE A C 1
ATOM 2358 O O . ILE A 1 299 ? -8.127 -16.514 0.041 1.00 95.56 299 ILE A O 1
ATOM 2362 N N . GLN A 1 300 ? -8.065 -18.588 0.863 1.00 93.88 300 GLN A N 1
ATOM 2363 C CA . GLN A 1 300 ? -8.079 -19.233 -0.455 1.00 93.88 300 GLN A CA 1
ATOM 2364 C C . GLN A 1 300 ? -9.274 -18.799 -1.326 1.00 93.88 300 GLN A C 1
ATOM 2366 O O . GLN A 1 300 ? -9.143 -18.683 -2.543 1.00 93.88 300 GLN A O 1
ATOM 2371 N N . PHE A 1 301 ? -10.427 -18.489 -0.726 1.00 95.88 301 PHE A N 1
ATOM 2372 C CA . PHE A 1 301 ? -11.594 -17.968 -1.449 1.00 95.88 301 PHE A CA 1
ATOM 2373 C C . PHE A 1 301 ? -11.337 -16.579 -2.076 1.00 95.88 301 PHE A C 1
ATOM 2375 O O . PHE A 1 301 ? -11.831 -16.297 -3.172 1.00 95.88 301 PHE A O 1
ATOM 2382 N N . ILE A 1 302 ? -10.498 -15.741 -1.447 1.00 96.19 302 ILE A N 1
ATOM 2383 C CA . ILE A 1 302 ? -10.046 -14.454 -2.005 1.00 96.19 302 ILE A CA 1
ATOM 2384 C C . ILE A 1 302 ? -9.197 -14.709 -3.251 1.00 96.19 302 ILE A C 1
ATOM 2386 O O . ILE A 1 302 ? -9.439 -14.114 -4.300 1.00 96.19 302 ILE A O 1
ATOM 2390 N N . ILE A 1 303 ? -8.249 -15.644 -3.154 1.00 91.81 303 ILE A N 1
ATOM 2391 C CA . ILE A 1 303 ? -7.355 -16.029 -4.256 1.00 91.81 303 ILE A CA 1
ATOM 2392 C C . ILE A 1 303 ? -8.166 -16.571 -5.436 1.00 91.81 303 ILE A C 1
ATOM 2394 O O . ILE A 1 303 ? -7.984 -16.141 -6.577 1.00 91.81 303 ILE A O 1
ATOM 2398 N N . ASN A 1 304 ? -9.103 -17.479 -5.159 1.00 93.81 304 ASN A N 1
ATOM 2399 C CA . ASN A 1 304 ? -9.957 -18.086 -6.175 1.00 93.81 304 ASN A CA 1
ATOM 2400 C C . ASN A 1 304 ? -10.794 -17.027 -6.905 1.00 93.81 304 ASN A C 1
ATOM 2402 O O . ASN A 1 304 ? -10.902 -17.078 -8.130 1.00 93.81 304 ASN A O 1
ATOM 2406 N N . SER A 1 305 ? -11.297 -16.023 -6.179 1.00 96.00 305 SER A N 1
ATOM 2407 C CA . SER A 1 305 ? -12.081 -14.918 -6.748 1.00 96.00 305 SER A CA 1
ATOM 2408 C C . SER A 1 305 ? -11.304 -14.056 -7.752 1.00 96.00 305 SER A C 1
ATOM 2410 O O . SER A 1 305 ? -11.922 -13.338 -8.537 1.00 96.00 305 SER A O 1
ATOM 2412 N N . PHE A 1 306 ? -9.966 -14.090 -7.747 1.00 94.88 306 PHE A N 1
ATOM 2413 C CA . PHE A 1 306 ? -9.144 -13.309 -8.684 1.00 94.88 306 PHE A CA 1
ATOM 2414 C C . PHE A 1 306 ? -8.863 -14.040 -9.995 1.00 94.88 306 P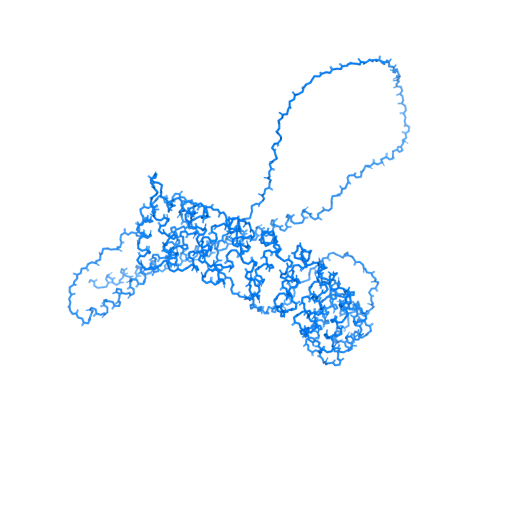HE A C 1
ATOM 2416 O O . PHE A 1 306 ? -8.440 -13.404 -10.962 1.00 94.88 306 PHE A O 1
ATOM 2423 N N . THR A 1 307 ? -9.110 -15.348 -10.049 1.00 93.12 307 THR A N 1
ATOM 2424 C CA . THR A 1 307 ? -8.895 -16.145 -11.260 1.00 93.12 307 THR A CA 1
ATOM 2425 C C . THR A 1 30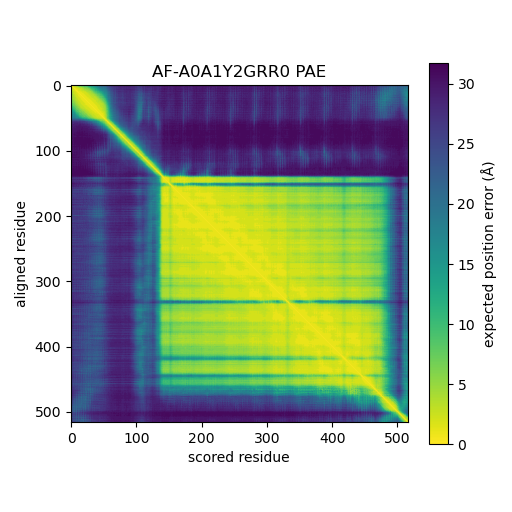7 ? -9.818 -15.657 -12.377 1.00 93.12 307 THR A C 1
ATOM 2427 O O . THR A 1 307 ? -11.027 -15.524 -12.191 1.00 93.12 307 THR A O 1
ATOM 2430 N N . GLY A 1 308 ? -9.252 -15.363 -13.546 1.00 95.00 308 GLY A N 1
ATOM 2431 C CA . GLY A 1 308 ? -9.956 -14.776 -14.688 1.00 95.00 308 GLY A CA 1
ATOM 2432 C C . GLY A 1 308 ? -10.252 -13.277 -14.555 1.00 95.00 308 GLY A C 1
ATOM 2433 O O . GLY A 1 308 ? -10.892 -12.705 -15.437 1.00 95.00 308 GLY A O 1
ATOM 2434 N N . GLN A 1 309 ? -9.824 -12.635 -13.464 1.00 96.75 309 GLN A N 1
ATOM 2435 C CA . GLN A 1 309 ? -10.057 -11.215 -13.182 1.00 96.75 309 GLN A CA 1
ATOM 2436 C C . GLN A 1 309 ? -8.754 -10.416 -13.063 1.00 96.75 309 GLN A C 1
ATOM 2438 O O . GLN A 1 309 ? -8.804 -9.201 -12.852 1.00 96.75 309 GLN A O 1
ATOM 2443 N N . VAL A 1 310 ? -7.585 -11.049 -13.210 1.00 96.38 310 VAL A N 1
ATOM 2444 C CA . VAL A 1 310 ? -6.290 -10.439 -12.870 1.00 96.38 310 VAL A CA 1
ATOM 2445 C C . VAL A 1 310 ? -6.046 -9.170 -13.675 1.00 96.38 310 VAL A C 1
ATOM 2447 O O . VAL A 1 310 ? -5.632 -8.162 -13.105 1.00 96.38 310 VAL A O 1
ATOM 2450 N N . PHE A 1 311 ? -6.360 -9.178 -14.973 1.00 97.50 311 PHE A N 1
ATOM 2451 C CA . PHE A 1 311 ? -6.232 -7.981 -15.804 1.00 97.50 311 PHE A CA 1
ATOM 2452 C C . PHE A 1 311 ? -7.134 -6.844 -15.313 1.00 97.50 311 PHE A C 1
ATOM 2454 O O . PHE A 1 311 ? -6.639 -5.753 -15.041 1.00 97.50 311 PHE A O 1
ATOM 2461 N N . SER A 1 312 ? -8.433 -7.116 -15.129 1.00 98.25 312 SER A N 1
ATOM 2462 C CA . SER A 1 312 ? -9.405 -6.112 -14.675 1.00 98.25 312 SER A CA 1
ATOM 2463 C C . SER A 1 312 ? -9.022 -5.514 -13.323 1.00 98.25 312 SER A C 1
ATOM 2465 O O . SER A 1 312 ? -9.206 -4.316 -13.115 1.00 98.25 312 SER A O 1
ATOM 2467 N N . LEU A 1 313 ? -8.500 -6.332 -12.407 1.00 98.31 313 LEU A N 1
ATOM 2468 C CA . LEU A 1 313 ? -8.072 -5.879 -11.088 1.00 98.31 313 LEU A CA 1
ATOM 2469 C C . LEU A 1 313 ? -6.760 -5.094 -11.158 1.00 98.31 313 LEU A C 1
ATOM 2471 O O . LEU A 1 313 ? -6.655 -4.042 -10.532 1.00 98.31 313 LEU A O 1
ATOM 2475 N N . ALA A 1 314 ? -5.780 -5.549 -11.940 1.00 98.31 314 ALA A N 1
ATOM 2476 C CA . ALA A 1 314 ? -4.494 -4.872 -12.092 1.00 98.31 314 ALA A CA 1
ATOM 2477 C C . ALA A 1 314 ? -4.619 -3.478 -12.731 1.00 98.31 314 ALA A C 1
ATOM 2479 O O . ALA A 1 314 ? -3.821 -2.598 -12.412 1.00 98.31 314 ALA A O 1
ATOM 2480 N N . THR A 1 315 ? -5.630 -3.253 -13.575 1.00 98.38 315 THR A N 1
ATOM 2481 C CA . THR A 1 315 ? -5.939 -1.942 -14.173 1.00 98.38 315 THR A CA 1
ATOM 2482 C C . THR A 1 315 ? -6.988 -1.144 -13.387 1.00 98.38 315 THR A C 1
ATOM 2484 O O . THR A 1 315 ? -7.503 -0.146 -13.883 1.00 98.38 315 THR A O 1
ATOM 2487 N N . HIS A 1 316 ? -7.352 -1.569 -12.172 1.00 98.50 316 HIS A N 1
ATOM 2488 C CA . HIS A 1 316 ? -8.297 -0.854 -11.308 1.00 98.50 316 HIS A CA 1
ATOM 2489 C C . HIS A 1 316 ? -7.551 0.015 -10.277 1.00 98.50 316 HIS A C 1
ATOM 2491 O O . HIS A 1 316 ? -6.587 -0.478 -9.681 1.00 98.50 316 HIS A O 1
ATOM 2497 N N . PRO A 1 317 ? -8.009 1.248 -9.963 1.00 96.88 317 PRO A N 1
ATOM 2498 C CA . PRO A 1 317 ? -7.353 2.145 -8.998 1.00 96.88 317 PRO A CA 1
ATOM 2499 C C . PRO A 1 317 ? -7.120 1.527 -7.613 1.00 96.88 317 PRO A C 1
ATOM 2501 O O . PRO A 1 317 ? -6.109 1.808 -6.969 1.00 96.88 317 PRO A O 1
ATOM 2504 N N . TYR A 1 318 ? -8.040 0.674 -7.159 1.00 97.94 318 TYR A N 1
ATOM 2505 C CA . TYR A 1 318 ? -7.914 -0.049 -5.887 1.00 97.94 318 TYR A CA 1
ATOM 2506 C C . TYR A 1 318 ? -7.409 -1.483 -6.075 1.00 97.94 318 TYR A C 1
ATOM 2508 O O . TYR A 1 318 ? -6.614 -1.978 -5.277 1.00 97.94 318 TYR A O 1
ATOM 2516 N N . GLY A 1 319 ? -7.822 -2.140 -7.165 1.00 98.31 319 GLY A N 1
ATOM 2517 C CA . GLY A 1 319 ? -7.521 -3.552 -7.401 1.00 98.31 319 GLY A CA 1
ATOM 2518 C C . GLY A 1 319 ? -6.031 -3.790 -7.618 1.00 98.31 319 GLY A C 1
ATOM 2519 O O . GLY A 1 319 ? -5.497 -4.787 -7.138 1.00 98.31 319 GLY A O 1
ATOM 2520 N N . CYS A 1 320 ? -5.325 -2.833 -8.229 1.00 98.00 320 CYS A N 1
ATOM 2521 C CA . CYS A 1 320 ? -3.890 -2.937 -8.468 1.00 98.00 320 CYS A CA 1
ATOM 2522 C C . CYS A 1 320 ? -3.090 -3.044 -7.162 1.00 98.00 320 CYS A C 1
ATOM 2524 O O . CYS A 1 320 ? -2.058 -3.714 -7.126 1.00 98.00 320 CYS A O 1
ATOM 2526 N N . ARG A 1 321 ? -3.570 -2.421 -6.075 1.00 98.06 321 ARG A N 1
ATOM 2527 C CA . ARG A 1 321 ? -2.953 -2.504 -4.742 1.00 98.06 321 ARG A CA 1
ATOM 2528 C C . ARG A 1 321 ? -3.191 -3.870 -4.112 1.00 98.06 321 ARG A C 1
ATOM 2530 O O . ARG A 1 321 ? -2.266 -4.457 -3.561 1.00 98.06 321 ARG A O 1
ATOM 2537 N N . VAL A 1 322 ? -4.405 -4.398 -4.261 1.00 97.75 322 VAL A N 1
ATOM 2538 C CA . VAL A 1 322 ? -4.768 -5.734 -3.773 1.00 97.75 322 VAL A CA 1
ATOM 2539 C C . VAL A 1 322 ? -3.964 -6.824 -4.495 1.00 97.75 322 VAL A C 1
ATOM 2541 O O . VAL A 1 322 ? -3.421 -7.710 -3.842 1.00 97.75 322 VAL A O 1
ATOM 2544 N N . ILE A 1 323 ? -3.802 -6.726 -5.821 1.00 96.62 323 ILE A N 1
ATOM 2545 C CA . ILE A 1 323 ? -2.968 -7.652 -6.608 1.00 96.62 323 ILE A CA 1
ATOM 2546 C C . ILE A 1 323 ? -1.501 -7.618 -6.149 1.00 96.62 323 ILE A C 1
ATOM 2548 O O . ILE A 1 323 ? -0.864 -8.665 -6.052 1.00 96.62 323 ILE A O 1
ATOM 2552 N N . GLN A 1 324 ? -0.962 -6.441 -5.815 1.00 95.69 324 GLN A N 1
ATOM 2553 C CA . GLN A 1 324 ? 0.396 -6.337 -5.267 1.00 95.69 324 GLN A CA 1
ATOM 2554 C C . GLN A 1 324 ? 0.522 -7.050 -3.915 1.00 95.69 324 GLN A C 1
ATOM 2556 O O . GLN A 1 324 ? 1.405 -7.892 -3.773 1.00 95.69 324 GLN A O 1
ATOM 2561 N N . ARG A 1 325 ? -0.390 -6.801 -2.959 1.00 95.94 325 ARG A N 1
ATOM 2562 C CA . ARG A 1 325 ? -0.398 -7.525 -1.670 1.00 95.94 325 ARG A CA 1
ATOM 2563 C C . ARG A 1 325 ? -0.487 -9.036 -1.872 1.00 95.94 325 ARG A C 1
ATOM 2565 O O . ARG A 1 325 ? 0.248 -9.787 -1.238 1.00 95.94 325 ARG A O 1
ATOM 2572 N N . MET A 1 326 ? -1.327 -9.480 -2.807 1.00 93.25 326 MET A N 1
ATOM 2573 C CA . MET A 1 326 ? -1.460 -10.896 -3.147 1.00 93.25 326 MET A CA 1
ATOM 2574 C C . MET A 1 326 ? -0.120 -11.501 -3.597 1.00 93.25 326 MET A C 1
ATOM 2576 O O . MET A 1 326 ? 0.271 -12.575 -3.140 1.00 93.25 326 MET A O 1
ATOM 2580 N N . PHE A 1 327 ? 0.638 -10.806 -4.447 1.00 91.31 327 PHE A N 1
ATOM 2581 C CA . PHE A 1 327 ? 1.948 -11.294 -4.882 1.00 91.31 327 PHE A CA 1
ATOM 2582 C C . PHE A 1 327 ? 3.045 -11.209 -3.817 1.00 91.31 327 PHE A C 1
ATOM 2584 O O . PHE A 1 327 ? 4.009 -11.977 -3.903 1.00 91.31 327 PHE A O 1
ATOM 2591 N N . GLU A 1 328 ? 2.910 -10.330 -2.829 1.00 90.81 328 GLU A N 1
ATOM 2592 C CA . GLU A 1 328 ? 3.846 -10.204 -1.708 1.00 90.81 328 GLU A CA 1
ATOM 2593 C C . GLU A 1 328 ? 3.664 -11.320 -0.674 1.00 90.81 328 GLU A C 1
ATOM 2595 O O . GLU A 1 328 ? 4.653 -11.918 -0.252 1.00 90.81 328 GLU A O 1
ATOM 2600 N N . HIS A 1 329 ? 2.419 -11.623 -0.299 1.00 89.69 329 HIS A N 1
ATOM 2601 C CA . HIS A 1 329 ? 2.126 -12.450 0.877 1.00 89.69 329 HIS A CA 1
ATOM 2602 C C . HIS A 1 329 ? 1.753 -13.905 0.560 1.00 89.69 329 HIS A C 1
ATOM 2604 O O . HIS A 1 329 ? 1.855 -14.762 1.431 1.00 89.69 329 HIS A O 1
ATOM 2610 N N . CYS A 1 330 ? 1.373 -14.226 -0.680 1.00 85.12 330 CYS A N 1
ATOM 2611 C CA . CYS A 1 330 ? 0.883 -15.562 -1.041 1.00 85.12 330 CYS A CA 1
ATOM 2612 C C . CYS A 1 330 ? 1.818 -16.278 -2.031 1.00 85.12 330 CYS A C 1
ATOM 2614 O O . CYS A 1 330 ? 1.483 -16.497 -3.196 1.00 85.12 330 CYS A O 1
ATOM 2616 N N . ALA A 1 331 ? 3.032 -16.615 -1.588 1.00 73.62 331 ALA A N 1
ATOM 2617 C CA . ALA A 1 331 ? 4.102 -17.097 -2.467 1.00 73.62 331 ALA A CA 1
ATOM 2618 C C . ALA A 1 331 ? 3.802 -18.426 -3.190 1.00 73.62 331 ALA A C 1
ATOM 2620 O O . ALA A 1 331 ? 4.178 -18.560 -4.359 1.00 73.62 331 ALA A O 1
ATOM 2621 N N . ASP A 1 332 ? 3.122 -19.366 -2.529 1.00 71.81 332 ASP A N 1
ATOM 2622 C CA . ASP A 1 332 ? 2.899 -20.726 -3.048 1.00 71.81 332 ASP A CA 1
ATOM 2623 C C . ASP A 1 332 ? 1.614 -20.852 -3.878 1.00 71.81 332 ASP A C 1
ATOM 2625 O O . ASP A 1 332 ? 1.520 -21.684 -4.779 1.00 71.81 332 ASP A O 1
ATOM 2629 N N . THR A 1 333 ? 0.637 -19.979 -3.634 1.00 74.50 333 THR A N 1
ATOM 2630 C CA . THR A 1 333 ? -0.698 -20.026 -4.253 1.00 74.50 333 THR A CA 1
ATOM 2631 C C . THR A 1 333 ? -0.883 -19.009 -5.383 1.00 74.50 333 THR A C 1
ATOM 2633 O O . THR A 1 333 ? -1.883 -19.060 -6.098 1.00 74.50 333 THR A O 1
ATOM 2636 N N . LYS A 1 334 ? 0.087 -18.108 -5.612 1.00 79.38 334 LYS A N 1
ATOM 2637 C CA . LYS A 1 334 ? -0.000 -17.058 -6.647 1.00 79.38 334 LYS A CA 1
ATOM 2638 C C . LYS A 1 334 ? 0.343 -17.488 -8.076 1.00 79.38 334 LYS A C 1
ATOM 2640 O O . LYS A 1 334 ? 0.092 -16.705 -8.990 1.00 79.38 334 LYS A O 1
ATOM 2645 N N . THR A 1 335 ? 0.921 -18.673 -8.297 1.00 84.62 335 THR A N 1
ATOM 2646 C CA . THR A 1 335 ? 1.403 -19.093 -9.632 1.00 84.62 335 THR A CA 1
ATOM 2647 C C . THR A 1 335 ? 0.333 -18.977 -10.730 1.00 84.62 335 THR A C 1
ATOM 2649 O O . THR A 1 335 ? 0.617 -18.323 -11.732 1.00 84.62 335 THR A O 1
ATOM 2652 N N . PRO A 1 336 ? -0.910 -19.476 -10.551 1.00 88.75 336 PRO A N 1
ATOM 2653 C CA . PRO A 1 336 ? -1.941 -19.367 -11.589 1.00 88.75 336 PRO A CA 1
ATOM 2654 C C . PRO A 1 336 ? -2.306 -17.916 -11.934 1.00 88.75 336 PRO A C 1
ATOM 2656 O O . PRO A 1 336 ? -2.487 -17.575 -13.102 1.00 88.75 336 PRO A O 1
ATOM 2659 N N . LEU A 1 337 ? -2.363 -17.041 -10.922 1.00 91.38 337 LEU A N 1
ATOM 2660 C CA . LEU A 1 337 ? -2.647 -15.617 -11.114 1.00 91.38 337 LEU A CA 1
ATOM 2661 C C . LEU A 1 337 ? -1.499 -14.914 -11.847 1.00 91.38 337 LEU A C 1
ATOM 2663 O O . LEU A 1 337 ? -1.728 -14.017 -12.659 1.00 91.38 337 LEU A O 1
ATOM 2667 N N . MET A 1 338 ? -0.261 -15.330 -11.579 1.00 91.12 338 MET A N 1
ATOM 2668 C CA . MET A 1 338 ? 0.910 -14.798 -12.264 1.00 91.12 338 MET A CA 1
ATOM 2669 C C . MET A 1 338 ? 0.942 -15.237 -13.737 1.00 91.12 338 MET A C 1
ATOM 2671 O O . MET A 1 338 ? 1.188 -14.411 -14.616 1.00 91.12 338 MET A O 1
ATOM 2675 N N . ASP A 1 339 ? 0.594 -16.490 -14.034 1.00 91.38 339 ASP A N 1
ATOM 2676 C CA . ASP A 1 339 ? 0.469 -16.988 -15.411 1.00 91.38 339 ASP A CA 1
ATOM 2677 C C . ASP A 1 339 ? -0.629 -16.268 -16.202 1.00 91.38 339 ASP A C 1
ATOM 2679 O O . ASP A 1 339 ? -0.478 -16.006 -17.400 1.00 91.38 339 ASP A O 1
ATOM 2683 N N . GLU A 1 340 ? -1.734 -15.912 -15.548 1.00 93.94 340 GLU A N 1
ATOM 2684 C CA . GLU A 1 340 ? -2.756 -15.058 -16.146 1.00 93.94 340 GLU A CA 1
ATOM 2685 C C . GLU A 1 340 ? -2.213 -13.653 -16.431 1.00 93.94 340 GLU A C 1
ATOM 2687 O O . GLU A 1 340 ? -2.332 -13.171 -17.561 1.00 93.94 340 GLU A O 1
ATOM 2692 N N . LEU A 1 341 ? -1.552 -13.024 -15.454 1.00 94.62 341 LEU A N 1
ATOM 2693 C CA . LEU A 1 341 ? -0.955 -11.695 -15.604 1.00 94.62 341 LEU A CA 1
ATOM 2694 C C . LEU A 1 341 ? 0.043 -11.634 -16.764 1.00 94.62 341 LEU A C 1
ATOM 2696 O O . L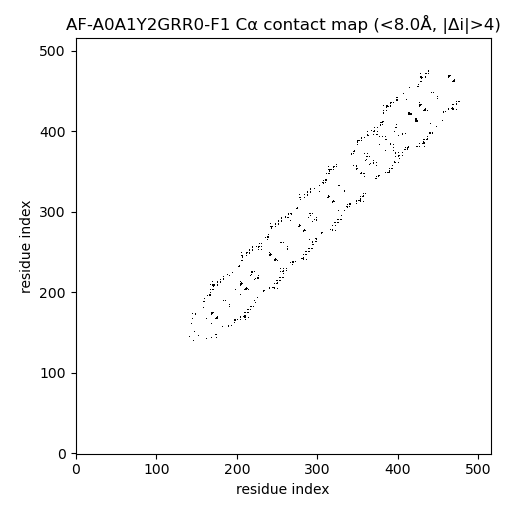EU A 1 341 ? 0.061 -10.660 -17.522 1.00 94.62 341 LEU A O 1
ATOM 2700 N N . HIS A 1 342 ? 0.850 -12.682 -16.931 1.00 93.19 342 HIS A N 1
ATOM 2701 C CA . HIS A 1 342 ? 1.856 -12.779 -17.984 1.00 93.19 342 HIS A CA 1
ATOM 2702 C C . HIS A 1 342 ? 1.282 -12.594 -19.397 1.00 93.19 342 HIS A C 1
ATOM 2704 O O . HIS A 1 342 ? 1.962 -12.043 -20.270 1.00 93.19 342 HIS A O 1
ATOM 2710 N N . LYS A 1 343 ? 0.022 -12.987 -19.621 1.00 94.44 343 LYS A N 1
ATOM 2711 C CA . LYS A 1 343 ? -0.682 -12.811 -20.905 1.00 94.44 343 LYS A CA 1
ATOM 2712 C C . LYS A 1 343 ? -0.938 -11.338 -21.227 1.00 94.44 343 LYS A C 1
ATOM 2714 O O . LYS A 1 343 ? -0.991 -10.975 -22.399 1.00 94.44 343 LYS A O 1
ATOM 2719 N N . TYR A 1 344 ? -1.042 -10.497 -20.200 1.00 97.06 344 TYR A N 1
ATOM 2720 C CA . TYR A 1 344 ? -1.431 -9.093 -20.311 1.00 97.06 344 TYR A CA 1
ATOM 2721 C C . TYR A 1 344 ? -0.290 -8.102 -20.068 1.00 97.06 344 TYR A C 1
ATOM 2723 O O . TYR A 1 344 ? -0.535 -6.897 -20.091 1.00 97.06 344 TYR A O 1
ATOM 2731 N N . ILE A 1 345 ? 0.957 -8.557 -19.874 1.00 96.75 345 ILE A N 1
ATOM 2732 C CA . ILE A 1 345 ? 2.115 -7.665 -19.659 1.00 96.75 345 ILE A CA 1
ATOM 2733 C C . ILE A 1 345 ? 2.157 -6.508 -20.679 1.00 96.75 345 ILE A C 1
ATOM 2735 O O . ILE A 1 345 ? 2.248 -5.367 -20.231 1.00 96.75 345 ILE A O 1
ATOM 2739 N N . PRO A 1 346 ? 2.032 -6.720 -22.009 1.00 96.19 346 PRO A N 1
ATOM 2740 C CA . PRO A 1 346 ? 2.105 -5.618 -22.979 1.00 96.19 346 PRO A CA 1
ATOM 2741 C C . PRO A 1 346 ? 1.049 -4.519 -22.770 1.00 96.19 346 PRO A C 1
ATOM 2743 O O . PRO A 1 346 ? 1.304 -3.346 -23.051 1.00 96.19 346 PRO A O 1
ATOM 2746 N N . ASN A 1 347 ? -0.127 -4.889 -22.258 1.00 98.19 347 ASN A N 1
ATOM 2747 C CA . ASN A 1 347 ? -1.194 -3.955 -21.914 1.00 98.19 347 ASN A CA 1
ATOM 2748 C C . ASN A 1 347 ? -0.900 -3.270 -20.573 1.00 98.19 347 ASN A C 1
ATOM 2750 O O . ASN A 1 347 ? -0.943 -2.046 -20.478 1.00 98.19 347 ASN A O 1
ATOM 2754 N N . LEU A 1 348 ? -0.539 -4.052 -19.553 1.00 98.56 348 LEU A N 1
ATOM 2755 C CA . LEU A 1 348 ? -0.324 -3.567 -18.190 1.00 98.56 348 LEU A CA 1
ATOM 2756 C C . LEU A 1 348 ? 0.824 -2.563 -18.093 1.00 98.56 348 LEU A C 1
ATOM 2758 O O . LEU A 1 348 ? 0.717 -1.601 -17.344 1.00 98.56 348 LEU A O 1
ATOM 2762 N N . VAL A 1 349 ? 1.899 -2.726 -18.869 1.00 98.44 349 VAL A N 1
ATOM 2763 C CA . VAL A 1 349 ? 3.039 -1.790 -18.824 1.00 98.44 349 VAL A CA 1
ATOM 2764 C C . VAL A 1 349 ? 2.675 -0.373 -19.262 1.00 98.44 349 VAL A C 1
ATOM 2766 O O . VAL A 1 349 ? 3.318 0.580 -18.829 1.00 98.44 349 VAL A O 1
ATOM 2769 N N . GLN A 1 350 ? 1.648 -0.225 -20.099 1.00 98.31 350 GLN A N 1
ATOM 2770 C CA . GLN A 1 350 ? 1.165 1.067 -20.586 1.00 98.31 350 GLN A CA 1
ATOM 2771 C C . GLN A 1 350 ? -0.042 1.584 -19.795 1.00 98.31 350 GLN A C 1
ATOM 2773 O O . GLN A 1 350 ? -0.378 2.755 -19.931 1.00 98.31 350 GLN A O 1
ATOM 2778 N N . ASP A 1 351 ? -0.673 0.761 -18.958 1.00 98.69 351 ASP A N 1
ATOM 2779 C CA . ASP A 1 351 ? -1.823 1.174 -18.155 1.00 98.69 351 ASP A CA 1
ATOM 2780 C C . ASP A 1 351 ? -1.417 2.089 -16.986 1.00 98.69 351 ASP A C 1
ATOM 2782 O O . ASP A 1 351 ? -0.357 1.919 -16.379 1.00 98.69 351 ASP A O 1
ATOM 2786 N N . GLN A 1 352 ? -2.279 3.045 -16.632 1.00 98.06 352 GLN A N 1
ATOM 2787 C CA . GLN A 1 352 ? -2.028 4.030 -15.571 1.00 98.06 352 GLN A CA 1
ATOM 2788 C C . GLN A 1 352 ? -1.898 3.419 -14.161 1.00 98.06 352 GLN A C 1
ATOM 2790 O O . GLN A 1 352 ? -1.211 3.996 -13.316 1.00 98.06 352 GLN A O 1
ATOM 2795 N N . TYR A 1 353 ? -2.492 2.245 -13.918 1.00 98.06 353 TYR A N 1
ATOM 2796 C CA . TYR A 1 353 ? -2.397 1.501 -12.656 1.00 98.06 353 TYR A CA 1
ATOM 2797 C C . TYR A 1 353 ? -1.586 0.212 -12.817 1.00 98.06 353 TYR A C 1
ATOM 2799 O O . TYR A 1 353 ? -0.715 -0.084 -11.995 1.00 98.06 353 TYR A O 1
ATOM 2807 N N . GLY A 1 354 ? -1.817 -0.521 -13.908 1.00 98.56 354 GLY A N 1
ATOM 2808 C CA . GLY A 1 354 ? -1.172 -1.796 -14.212 1.00 98.56 354 GLY A CA 1
ATOM 2809 C C . GLY A 1 354 ? 0.349 -1.700 -14.273 1.00 98.56 354 GLY A C 1
ATOM 2810 O O . GLY A 1 354 ? 1.035 -2.641 -13.867 1.00 98.56 354 GLY A O 1
ATOM 2811 N N . ASN A 1 355 ? 0.897 -0.544 -14.671 1.00 98.56 355 ASN A N 1
ATOM 2812 C CA . ASN A 1 355 ? 2.343 -0.350 -14.708 1.00 98.56 355 ASN A CA 1
ATOM 2813 C C . ASN A 1 355 ? 2.971 -0.553 -13.318 1.00 98.56 355 ASN A C 1
ATOM 2815 O O . ASN A 1 355 ? 4.049 -1.134 -13.228 1.00 98.56 355 ASN A O 1
ATOM 2819 N N . TYR A 1 356 ? 2.288 -0.171 -12.232 1.00 98.44 356 TYR A N 1
ATOM 2820 C CA . TYR A 1 356 ? 2.781 -0.372 -10.867 1.00 98.44 356 TYR A CA 1
ATOM 2821 C C . TYR A 1 356 ? 2.833 -1.851 -10.481 1.00 98.44 356 TYR A C 1
ATOM 2823 O O . TYR A 1 356 ? 3.775 -2.268 -9.812 1.00 98.44 356 TYR A O 1
ATOM 2831 N N . VAL A 1 357 ? 1.886 -2.664 -10.960 1.00 98.12 357 VAL A N 1
ATOM 2832 C CA . VAL A 1 357 ? 1.914 -4.119 -10.750 1.00 98.12 357 VAL A CA 1
ATOM 2833 C C . VAL A 1 357 ? 3.131 -4.734 -11.449 1.00 98.12 357 VAL A C 1
ATOM 2835 O O . VAL A 1 357 ? 3.834 -5.555 -10.862 1.00 98.12 357 VAL A O 1
ATOM 2838 N N . ILE A 1 358 ? 3.449 -4.292 -12.670 1.00 98.50 358 ILE A N 1
ATOM 2839 C CA . ILE A 1 358 ? 4.642 -4.775 -13.384 1.00 98.50 358 ILE A CA 1
ATOM 2840 C C . ILE A 1 358 ? 5.937 -4.304 -12.712 1.00 98.50 358 ILE A C 1
ATOM 2842 O O . ILE A 1 358 ? 6.875 -5.088 -12.559 1.00 98.50 358 ILE A O 1
ATOM 2846 N N . GLN A 1 359 ? 5.996 -3.044 -12.272 1.00 98.44 359 GLN A N 1
ATOM 2847 C CA . GLN A 1 359 ? 7.134 -2.531 -11.505 1.00 98.44 359 GLN A CA 1
ATOM 2848 C C . GLN A 1 359 ? 7.347 -3.338 -10.218 1.00 98.44 359 GLN A C 1
ATOM 2850 O O . GLN A 1 359 ? 8.480 -3.704 -9.907 1.00 98.44 359 GLN A O 1
ATOM 2855 N N . HIS A 1 360 ? 6.266 -3.687 -9.519 1.00 97.00 360 HIS A N 1
ATOM 2856 C CA . HIS A 1 360 ? 6.317 -4.518 -8.323 1.00 97.00 360 HIS A CA 1
ATOM 2857 C C . HIS A 1 360 ? 6.958 -5.893 -8.599 1.00 97.00 360 HIS A C 1
ATOM 2859 O O . HIS A 1 360 ? 7.860 -6.314 -7.870 1.00 97.00 360 HIS A O 1
ATOM 2865 N N . ILE A 1 361 ? 6.574 -6.560 -9.695 1.00 95.94 361 ILE A N 1
ATOM 2866 C CA . ILE A 1 361 ? 7.184 -7.833 -10.125 1.00 95.94 361 ILE A CA 1
ATOM 2867 C C . ILE A 1 361 ? 8.679 -7.655 -10.423 1.00 95.94 361 ILE A C 1
ATOM 2869 O O . ILE A 1 361 ? 9.501 -8.473 -10.006 1.00 95.94 361 ILE A O 1
ATOM 2873 N N . LEU A 1 362 ? 9.067 -6.572 -11.100 1.00 97.38 362 LEU A N 1
ATOM 2874 C CA . LEU A 1 362 ? 10.476 -6.291 -11.395 1.00 97.38 362 LEU A CA 1
ATOM 2875 C C . LEU A 1 362 ? 11.310 -6.079 -10.125 1.00 97.38 362 LEU A C 1
ATOM 2877 O O . LEU A 1 362 ? 12.467 -6.500 -10.069 1.00 97.38 362 LEU A O 1
ATOM 2881 N N . GLU A 1 363 ? 10.742 -5.480 -9.084 1.00 96.38 363 GLU A N 1
ATOM 2882 C CA . GLU A 1 363 ? 11.440 -5.245 -7.819 1.00 96.38 363 GLU A CA 1
ATOM 2883 C C . GLU A 1 363 ? 11.517 -6.508 -6.953 1.00 96.38 363 GLU A C 1
ATOM 2885 O O . GLU A 1 363 ? 12.609 -6.892 -6.517 1.00 96.38 363 GLU A O 1
ATOM 2890 N N . ARG A 1 364 ? 10.382 -7.185 -6.745 1.00 92.44 364 ARG A N 1
ATOM 2891 C CA . ARG A 1 364 ? 10.215 -8.234 -5.721 1.00 92.44 364 ARG A CA 1
ATOM 2892 C C . ARG A 1 364 ? 10.093 -9.656 -6.270 1.00 92.44 364 ARG A C 1
ATOM 2894 O O . ARG A 1 364 ? 10.263 -10.604 -5.510 1.00 92.44 364 ARG A O 1
ATOM 2901 N N . GLY A 1 365 ? 9.806 -9.812 -7.559 1.00 91.25 365 GLY A N 1
ATOM 2902 C CA . GLY A 1 365 ? 9.563 -11.108 -8.191 1.00 91.25 365 GLY A CA 1
ATOM 2903 C C . GLY A 1 365 ? 10.797 -12.005 -8.287 1.00 91.25 365 GLY A C 1
ATOM 2904 O O . GLY A 1 365 ? 11.940 -11.584 -8.074 1.00 91.25 365 GLY A O 1
ATOM 2905 N N . LYS A 1 366 ? 10.566 -13.265 -8.653 1.00 91.62 366 LYS A N 1
ATOM 2906 C CA . LYS A 1 366 ? 11.621 -14.249 -8.929 1.00 91.62 366 LYS A CA 1
ATOM 2907 C C . LYS A 1 366 ? 12.386 -13.861 -10.204 1.00 91.62 366 LYS A C 1
ATOM 2909 O O . LYS A 1 366 ? 11.803 -13.260 -11.106 1.00 91.62 366 LYS A O 1
ATOM 2914 N N . PRO A 1 367 ? 13.667 -14.247 -10.356 1.00 94.50 367 PRO A N 1
ATOM 2915 C CA . PRO A 1 367 ? 14.435 -13.946 -11.568 1.00 94.50 367 PRO A CA 1
ATOM 2916 C C . PRO A 1 367 ? 13.746 -14.361 -12.880 1.00 94.50 367 PRO A C 1
ATOM 2918 O O . PRO A 1 367 ? 13.835 -13.629 -13.861 1.00 94.50 367 PRO A O 1
ATOM 2921 N N . SER A 1 368 ? 13.023 -15.488 -12.895 1.00 92.94 368 SER A N 1
ATOM 2922 C CA . SER A 1 368 ? 12.249 -15.957 -14.054 1.00 92.94 368 SER A CA 1
ATOM 2923 C C . SER A 1 368 ? 11.088 -15.027 -14.424 1.00 92.94 368 SER A C 1
ATOM 2925 O O . SER A 1 368 ? 10.886 -14.744 -15.602 1.00 92.94 368 SER A O 1
ATOM 2927 N N . GLU A 1 369 ? 10.363 -14.506 -13.432 1.00 93.12 369 GLU A N 1
ATOM 2928 C CA . GLU A 1 369 ? 9.259 -13.553 -13.620 1.00 93.12 369 GLU A CA 1
ATOM 2929 C C . GLU A 1 369 ? 9.798 -12.226 -14.178 1.00 93.12 369 GLU A C 1
ATOM 2931 O O . GLU A 1 369 ? 9.280 -11.695 -15.163 1.00 93.12 369 GLU A O 1
ATOM 2936 N N . LYS A 1 370 ? 10.913 -11.730 -13.619 1.00 95.81 370 LYS A N 1
ATOM 2937 C CA . LYS A 1 370 ? 11.596 -10.522 -14.116 1.00 95.81 370 LYS A CA 1
ATOM 2938 C C . LYS A 1 370 ? 12.055 -10.693 -15.562 1.00 95.81 370 LYS A C 1
ATOM 2940 O O . LYS A 1 370 ? 11.806 -9.818 -16.390 1.00 95.81 370 LYS A O 1
ATOM 2945 N N . ALA A 1 371 ? 12.698 -11.818 -15.875 1.00 96.06 371 ALA A N 1
ATOM 2946 C CA . ALA A 1 371 ? 13.173 -12.118 -17.223 1.00 96.06 371 ALA A CA 1
ATOM 2947 C C . ALA A 1 371 ? 12.018 -12.163 -18.234 1.00 96.06 371 ALA A C 1
ATOM 2949 O O . ALA A 1 371 ? 12.155 -11.657 -19.350 1.00 96.06 371 ALA A O 1
ATOM 2950 N N . LEU A 1 372 ? 10.858 -12.701 -17.842 1.00 95.56 372 LEU A N 1
ATOM 2951 C CA . LEU A 1 372 ? 9.681 -12.719 -18.701 1.00 95.56 372 LEU A CA 1
ATOM 2952 C C . LEU A 1 372 ? 9.164 -11.306 -18.987 1.00 95.56 372 LEU A C 1
ATOM 2954 O O . LEU A 1 372 ? 8.923 -10.991 -20.153 1.00 95.56 372 LEU A O 1
ATOM 2958 N N . VAL A 1 373 ? 9.063 -10.438 -17.975 1.00 97.50 373 VAL A N 1
ATOM 2959 C CA . VAL A 1 373 ? 8.708 -9.024 -18.188 1.00 97.50 373 VAL A CA 1
ATOM 2960 C C . VAL A 1 373 ? 9.691 -8.372 -19.158 1.00 97.50 373 VAL A C 1
ATOM 2962 O O . VAL A 1 373 ? 9.263 -7.812 -20.166 1.00 97.50 373 VAL A O 1
ATOM 2965 N N . VAL A 1 374 ? 11.000 -8.510 -18.924 1.00 97.75 374 VAL A N 1
ATOM 2966 C CA . VAL A 1 374 ? 12.018 -7.915 -19.805 1.00 97.75 374 VAL A CA 1
ATOM 2967 C C . VAL A 1 374 ? 11.905 -8.440 -21.238 1.00 97.75 374 VAL A C 1
ATOM 2969 O O . VAL A 1 374 ? 12.008 -7.656 -22.181 1.00 97.75 374 VAL A O 1
ATOM 2972 N N . SER A 1 375 ? 11.616 -9.730 -21.426 1.00 96.88 375 SER A N 1
ATOM 2973 C CA . SER A 1 375 ? 11.435 -10.313 -22.762 1.00 96.88 375 SER A CA 1
ATOM 2974 C C . SER A 1 375 ? 10.296 -9.666 -23.561 1.00 96.88 375 SER A C 1
ATOM 2976 O O . SER A 1 375 ? 10.364 -9.627 -24.786 1.00 96.88 375 SER A O 1
ATOM 2978 N N . LYS A 1 376 ? 9.268 -9.129 -22.885 1.00 96.62 376 LYS A N 1
ATOM 2979 C CA . LYS A 1 376 ? 8.153 -8.408 -23.523 1.00 96.62 376 LYS A CA 1
ATOM 2980 C C . LYS A 1 376 ? 8.481 -6.947 -23.834 1.00 96.62 376 LYS A C 1
ATOM 2982 O O . LYS A 1 376 ? 7.843 -6.365 -24.705 1.00 96.62 376 LYS A O 1
ATOM 2987 N N . ILE A 1 377 ? 9.450 -6.366 -23.128 1.00 97.38 377 ILE A N 1
ATOM 2988 C CA . ILE A 1 377 ? 9.935 -4.995 -23.346 1.00 97.38 377 ILE A CA 1
ATOM 2989 C C . ILE A 1 377 ? 10.972 -4.944 -24.473 1.00 97.38 377 ILE A C 1
ATOM 2991 O O . ILE A 1 377 ? 11.032 -3.963 -25.217 1.00 97.38 377 ILE A O 1
ATOM 2995 N N . PHE A 1 378 ? 11.785 -5.995 -24.600 1.00 96.69 378 PHE A N 1
ATOM 2996 C CA . PHE A 1 378 ? 12.804 -6.107 -25.638 1.00 96.69 378 PHE A CA 1
ATOM 2997 C C . PHE A 1 378 ? 12.201 -5.965 -27.047 1.00 96.69 378 PHE A C 1
ATOM 2999 O O . PHE A 1 378 ? 11.149 -6.529 -27.355 1.00 96.69 378 PHE A O 1
ATOM 3006 N N . GLY A 1 379 ? 12.866 -5.187 -27.899 1.00 96.31 379 GLY A N 1
ATOM 3007 C CA . GLY A 1 379 ? 12.420 -4.804 -29.242 1.00 96.31 379 GLY A CA 1
ATOM 3008 C C . GLY A 1 379 ? 11.502 -3.575 -29.286 1.00 96.31 379 GLY A C 1
ATOM 3009 O O . GLY A 1 379 ? 11.204 -3.077 -30.374 1.00 96.31 379 GLY A O 1
ATOM 3010 N N . GLN A 1 380 ? 11.046 -3.074 -28.133 1.00 97.38 380 GLN A N 1
ATOM 3011 C CA . GLN A 1 380 ? 10.120 -1.940 -28.019 1.00 97.38 380 GLN A CA 1
ATOM 3012 C C . GLN A 1 380 ? 10.634 -0.843 -27.072 1.00 97.38 380 GLN A C 1
ATOM 3014 O O . GLN A 1 380 ? 9.874 0.057 -26.697 1.00 97.38 380 GLN A O 1
ATOM 3019 N N . VAL A 1 381 ? 11.922 -0.855 -26.702 1.00 98.06 381 VAL A N 1
ATOM 3020 C CA . VAL A 1 381 ? 12.485 0.037 -25.671 1.00 98.06 381 VAL A CA 1
ATOM 3021 C C . VAL A 1 381 ? 12.281 1.503 -26.036 1.00 98.06 381 VAL A C 1
ATOM 3023 O O . VAL A 1 381 ? 11.849 2.287 -25.193 1.00 98.06 381 VAL A O 1
ATOM 3026 N N . LEU A 1 382 ? 12.514 1.880 -27.297 1.00 97.62 382 LEU A N 1
ATOM 3027 C CA . LEU A 1 382 ? 12.301 3.256 -27.759 1.00 97.62 382 LEU A CA 1
ATOM 3028 C C . LEU A 1 382 ? 10.842 3.704 -27.608 1.00 97.62 382 LEU A C 1
ATOM 3030 O O . LEU A 1 382 ? 10.594 4.811 -27.136 1.00 97.62 382 LEU A O 1
ATOM 3034 N N . GLN A 1 383 ? 9.885 2.873 -28.031 1.00 97.94 383 GLN A N 1
ATOM 3035 C CA . GLN A 1 383 ? 8.463 3.216 -27.975 1.00 97.94 383 GLN A CA 1
ATOM 3036 C C . GLN A 1 383 ? 8.018 3.376 -26.520 1.00 97.94 383 GLN A C 1
ATOM 3038 O O . GLN A 1 383 ? 7.457 4.409 -26.157 1.00 97.94 383 GLN A O 1
ATOM 3043 N N . LEU A 1 384 ? 8.304 2.375 -25.686 1.00 98.62 384 LEU A N 1
ATOM 3044 C CA . LEU A 1 384 ? 7.847 2.337 -24.299 1.00 98.62 384 LEU A CA 1
ATOM 3045 C C . LEU A 1 384 ? 8.534 3.399 -23.436 1.00 98.62 384 LEU A C 1
ATOM 3047 O O . LEU A 1 384 ? 7.896 3.977 -22.562 1.00 98.62 384 LEU A O 1
ATOM 3051 N N . SER A 1 385 ? 9.790 3.745 -23.726 1.00 98.62 385 SER A N 1
ATOM 3052 C CA . SER A 1 385 ? 10.489 4.822 -23.013 1.00 98.62 385 SER A CA 1
ATOM 3053 C C . SER A 1 385 ? 9.859 6.197 -23.234 1.00 98.62 385 SER A C 1
ATOM 3055 O O . SER A 1 385 ? 9.979 7.059 -22.371 1.00 98.62 385 SER A O 1
ATOM 3057 N N . LYS A 1 386 ? 9.192 6.420 -24.374 1.00 97.94 386 LYS A N 1
ATOM 3058 C CA . LYS A 1 386 ? 8.488 7.678 -24.681 1.00 97.94 386 LYS A CA 1
ATOM 3059 C C . LYS A 1 386 ? 7.059 7.721 -24.136 1.00 97.94 386 LYS A C 1
ATOM 3061 O O . LYS A 1 386 ? 6.344 8.696 -24.351 1.00 97.94 386 LYS A O 1
ATOM 3066 N N . HIS A 1 387 ? 6.607 6.657 -23.486 1.00 98.50 387 HIS A N 1
ATOM 3067 C CA . HIS A 1 387 ? 5.256 6.557 -22.965 1.00 98.50 387 HIS A CA 1
ATOM 3068 C C . HIS A 1 387 ? 5.237 6.907 -21.473 1.00 98.50 387 HIS A C 1
ATOM 3070 O O . HIS A 1 387 ? 6.011 6.347 -20.703 1.00 98.50 387 HIS A O 1
ATOM 3076 N N . LYS A 1 388 ? 4.301 7.768 -21.050 1.00 97.69 388 LYS A N 1
ATOM 3077 C CA . LYS A 1 388 ? 4.207 8.311 -19.679 1.00 97.69 388 LYS A CA 1
ATOM 3078 C C . LYS A 1 388 ? 4.295 7.256 -18.567 1.00 97.69 388 LYS A C 1
ATOM 3080 O O . LYS A 1 388 ? 4.963 7.475 -17.563 1.00 97.69 388 LYS A O 1
ATOM 3085 N N . PHE A 1 389 ? 3.580 6.140 -18.727 1.00 98.12 389 PHE A N 1
ATOM 3086 C CA . PHE A 1 389 ? 3.539 5.057 -17.736 1.00 98.12 389 PHE A CA 1
ATOM 3087 C C . PHE A 1 389 ? 4.638 4.010 -17.967 1.00 98.12 389 PHE A C 1
ATOM 3089 O O . PHE A 1 389 ? 5.445 3.764 -17.072 1.00 98.12 389 PHE A O 1
ATOM 3096 N N . ALA A 1 390 ? 4.732 3.459 -19.182 1.00 98.62 390 ALA A N 1
ATOM 3097 C CA . ALA A 1 390 ? 5.713 2.428 -19.515 1.00 98.62 390 ALA A CA 1
ATOM 3098 C C . ALA A 1 390 ? 7.182 2.857 -19.375 1.00 98.62 390 ALA A C 1
ATOM 3100 O O . ALA A 1 390 ? 8.016 1.989 -19.123 1.00 98.62 390 ALA A O 1
ATOM 3101 N N . SER A 1 391 ? 7.522 4.150 -19.453 1.00 98.62 391 SER A N 1
ATOM 3102 C CA . SER A 1 391 ? 8.898 4.615 -19.220 1.00 98.62 391 SER A CA 1
ATOM 3103 C C . SER A 1 391 ? 9.418 4.192 -17.842 1.00 98.62 391 SER A C 1
ATOM 3105 O O . SER A 1 391 ? 10.537 3.691 -17.740 1.00 98.62 391 SER A O 1
ATOM 3107 N N . ASN A 1 392 ? 8.566 4.265 -16.811 1.00 98.56 392 ASN A N 1
ATOM 3108 C CA . ASN A 1 392 ? 8.885 3.802 -15.456 1.00 98.56 392 ASN A CA 1
ATOM 3109 C C . ASN A 1 392 ? 9.190 2.296 -15.439 1.00 98.56 392 ASN A C 1
ATOM 3111 O O . ASN A 1 392 ? 10.122 1.848 -14.776 1.00 98.56 392 ASN A O 1
ATOM 3115 N N . VAL A 1 393 ? 8.434 1.498 -16.201 1.00 98.69 393 VAL A N 1
ATOM 3116 C CA . VAL A 1 393 ? 8.669 0.050 -16.314 1.00 98.69 393 VAL A CA 1
ATOM 3117 C C . VAL A 1 393 ? 10.012 -0.231 -16.986 1.00 98.69 393 VAL A C 1
ATOM 3119 O O . VAL A 1 393 ? 10.752 -1.099 -16.520 1.00 98.69 393 VAL A O 1
ATOM 3122 N N . VAL A 1 394 ? 10.366 0.512 -18.041 1.00 98.69 394 VAL A N 1
ATOM 3123 C CA . VAL A 1 394 ? 11.674 0.373 -18.702 1.00 98.69 394 VAL A CA 1
ATOM 3124 C C . VAL A 1 394 ? 12.809 0.712 -17.730 1.00 98.69 394 VAL A C 1
ATOM 3126 O O . VAL A 1 394 ? 13.790 -0.031 -17.659 1.00 98.69 394 VAL A O 1
ATOM 3129 N N . GLU A 1 395 ? 12.664 1.761 -16.915 1.00 98.50 395 GLU A N 1
ATOM 3130 C CA . GLU A 1 395 ? 13.632 2.077 -15.855 1.00 98.50 395 GLU A CA 1
ATOM 3131 C C . GLU A 1 395 ? 13.808 0.924 -14.864 1.00 98.50 395 GLU A C 1
ATOM 3133 O O . GLU A 1 395 ? 14.942 0.560 -14.538 1.00 98.50 395 GLU A O 1
ATOM 3138 N N . LYS A 1 396 ? 12.709 0.299 -14.422 1.00 98.38 396 LYS A N 1
ATOM 3139 C CA . LYS A 1 396 ? 12.773 -0.869 -13.530 1.00 98.38 396 LYS A CA 1
ATOM 3140 C C . LYS A 1 396 ? 13.391 -2.090 -14.211 1.00 98.38 396 LYS A C 1
ATOM 3142 O O . LYS A 1 396 ? 14.153 -2.803 -13.564 1.00 98.38 396 LYS A O 1
ATOM 3147 N N . CYS A 1 397 ? 13.149 -2.311 -15.503 1.00 98.31 397 CYS A N 1
ATOM 3148 C CA . CYS A 1 397 ? 13.800 -3.386 -16.260 1.00 98.31 397 CYS A CA 1
ATOM 3149 C C . CYS A 1 397 ? 15.320 -3.202 -16.292 1.00 98.31 397 CYS A C 1
ATOM 3151 O O . CYS A 1 397 ? 16.073 -4.145 -16.056 1.00 98.31 397 CYS A O 1
ATOM 3153 N N . VAL A 1 398 ? 15.776 -1.973 -16.531 1.00 96.81 398 VAL A N 1
ATOM 3154 C CA . VAL A 1 398 ? 17.200 -1.622 -16.550 1.00 96.81 398 VAL A CA 1
ATOM 3155 C C . VAL A 1 398 ? 17.826 -1.774 -15.155 1.00 96.81 398 VAL A C 1
ATOM 3157 O O . VAL A 1 398 ? 18.916 -2.341 -15.027 1.00 96.81 398 VAL A O 1
ATOM 3160 N N . ALA A 1 399 ? 17.127 -1.326 -14.109 1.00 96.62 399 ALA A N 1
ATOM 3161 C CA . ALA A 1 399 ? 17.617 -1.345 -12.731 1.00 96.62 399 ALA A CA 1
ATOM 3162 C C . ALA A 1 399 ? 17.631 -2.741 -12.085 1.00 96.62 399 ALA A C 1
ATOM 3164 O O . ALA A 1 399 ? 18.604 -3.088 -11.417 1.00 96.62 399 ALA A O 1
ATOM 3165 N N . TYR A 1 400 ? 16.577 -3.537 -12.283 1.00 96.69 400 TYR A N 1
ATOM 3166 C CA . TYR A 1 400 ? 16.366 -4.808 -11.576 1.00 96.69 400 TYR A CA 1
ATOM 3167 C C . TYR A 1 400 ? 16.499 -6.053 -12.462 1.00 96.69 400 TYR A C 1
ATOM 3169 O O . TYR A 1 400 ? 16.502 -7.171 -11.941 1.00 96.69 400 TYR A O 1
ATOM 3177 N N . GLY A 1 401 ? 16.625 -5.885 -13.782 1.00 95.38 401 GLY A N 1
ATOM 3178 C CA . GLY A 1 401 ? 16.935 -6.974 -14.703 1.00 95.38 401 GLY A CA 1
ATOM 3179 C C . GLY A 1 401 ? 18.332 -7.554 -14.473 1.00 95.38 401 GLY A C 1
ATOM 3180 O O . GLY A 1 401 ? 19.226 -6.912 -13.897 1.00 95.38 401 GLY A O 1
ATOM 3181 N N . SER A 1 402 ? 18.543 -8.783 -14.954 1.00 95.69 402 SER A N 1
ATOM 3182 C CA . SER A 1 402 ? 19.858 -9.422 -14.885 1.00 95.69 402 SER A CA 1
ATOM 3183 C C . SER A 1 402 ? 20.911 -8.615 -15.656 1.00 95.69 402 SER A C 1
ATOM 3185 O O . SER A 1 402 ? 20.601 -7.736 -16.463 1.00 95.69 402 SER A O 1
ATOM 3187 N N . LYS A 1 403 ? 22.195 -8.927 -15.445 1.00 93.50 403 LYS A N 1
ATOM 3188 C CA . LYS A 1 403 ? 23.273 -8.293 -16.218 1.00 93.50 403 LYS A CA 1
ATOM 3189 C C . LYS A 1 403 ? 23.096 -8.498 -17.730 1.00 93.50 403 LYS A C 1
ATOM 3191 O O . LYS A 1 403 ? 23.328 -7.564 -18.490 1.00 93.50 403 LYS A O 1
ATOM 3196 N N . SER A 1 404 ? 22.663 -9.689 -18.149 1.00 94.50 404 SER A N 1
ATOM 3197 C CA . SER A 1 404 ? 22.410 -9.998 -19.563 1.00 94.50 404 SER A CA 1
ATOM 3198 C C . SER A 1 404 ? 21.227 -9.201 -20.111 1.00 94.50 404 SER A C 1
ATOM 3200 O O . SER A 1 404 ? 21.326 -8.613 -21.184 1.00 94.50 404 SER A O 1
ATOM 3202 N N . ASP A 1 405 ? 20.137 -9.123 -19.351 1.00 95.06 405 ASP A N 1
ATOM 3203 C CA . ASP A 1 405 ? 18.934 -8.386 -19.741 1.00 95.06 405 ASP A CA 1
ATOM 3204 C C . ASP A 1 405 ? 19.218 -6.898 -19.923 1.00 95.06 405 ASP A C 1
ATOM 3206 O O . ASP A 1 405 ? 18.922 -6.318 -20.966 1.00 95.06 405 ASP A O 1
ATOM 3210 N N . ARG A 1 406 ? 19.885 -6.287 -18.940 1.00 94.38 406 ARG A N 1
ATOM 3211 C CA . ARG A 1 406 ? 20.316 -4.890 -19.020 1.00 94.38 406 ARG A CA 1
ATOM 3212 C C . ARG A 1 406 ? 21.243 -4.648 -20.210 1.00 94.38 406 ARG A C 1
ATOM 3214 O O . ARG A 1 406 ? 21.094 -3.629 -20.883 1.00 94.38 406 ARG A O 1
ATOM 3221 N N . GLN A 1 407 ? 22.162 -5.575 -20.494 1.00 93.00 407 GLN A N 1
ATOM 3222 C CA . GLN A 1 407 ? 23.034 -5.468 -21.662 1.00 93.00 407 GLN A CA 1
ATOM 3223 C C . GLN A 1 407 ? 22.221 -5.380 -22.958 1.00 93.00 407 GLN A C 1
ATOM 3225 O O . GLN A 1 407 ? 22.428 -4.446 -23.732 1.00 93.00 407 GLN A O 1
ATOM 3230 N N . LYS A 1 408 ? 21.258 -6.289 -23.141 1.00 94.56 408 LYS A N 1
ATOM 3231 C CA . LYS A 1 408 ? 20.381 -6.339 -24.322 1.00 94.56 408 LYS A CA 1
ATOM 3232 C C . LYS A 1 408 ? 19.551 -5.066 -24.492 1.00 94.56 408 LYS A C 1
ATOM 3234 O O . LYS A 1 408 ? 19.499 -4.517 -25.588 1.00 94.56 408 LYS A O 1
ATOM 3239 N N . LEU A 1 409 ? 18.937 -4.572 -23.412 1.00 96.50 409 LEU A N 1
ATOM 3240 C CA . LEU A 1 409 ? 18.093 -3.369 -23.457 1.00 96.50 409 LEU A CA 1
ATOM 3241 C C . LEU A 1 409 ? 18.884 -2.116 -23.852 1.00 96.50 409 LEU A C 1
ATOM 3243 O O . LEU A 1 409 ? 18.392 -1.268 -24.591 1.00 96.50 409 LEU A O 1
ATOM 3247 N N . ILE A 1 410 ? 20.117 -1.986 -23.366 1.00 94.06 410 ILE A N 1
ATOM 3248 C CA . ILE A 1 410 ? 20.978 -0.852 -23.719 1.00 94.06 410 ILE A CA 1
ATOM 3249 C C . ILE A 1 410 ? 21.525 -1.008 -25.137 1.00 94.06 410 ILE A C 1
ATOM 3251 O O . ILE A 1 410 ? 21.591 -0.018 -25.864 1.00 94.06 410 ILE A O 1
ATOM 3255 N N . GLU A 1 411 ? 21.896 -2.225 -25.545 1.00 94.44 411 GLU A N 1
ATOM 3256 C CA . GLU A 1 411 ? 22.354 -2.520 -26.907 1.00 94.44 411 GLU A CA 1
ATOM 3257 C C . GLU A 1 411 ? 21.301 -2.135 -27.958 1.00 94.44 411 GLU A C 1
ATOM 3259 O O . GLU A 1 411 ? 21.635 -1.490 -28.955 1.00 94.44 411 GLU A O 1
ATOM 3264 N N . GLU A 1 412 ? 20.025 -2.418 -27.685 1.00 95.75 412 GLU A N 1
ATOM 3265 C CA . GLU A 1 412 ? 18.892 -1.989 -28.515 1.00 95.75 412 GLU A CA 1
ATOM 3266 C C . GLU A 1 412 ? 18.835 -0.460 -28.692 1.00 95.75 412 GLU A C 1
ATOM 3268 O O . GLU A 1 412 ? 18.535 0.035 -29.778 1.00 95.75 412 GLU A O 1
ATOM 3273 N N . VAL A 1 413 ? 19.158 0.306 -27.644 1.00 95.88 413 VAL A N 1
ATOM 3274 C CA . VAL A 1 413 ? 19.086 1.776 -27.663 1.00 95.88 413 VAL A CA 1
ATOM 3275 C C . VAL A 1 413 ? 20.287 2.425 -28.357 1.00 95.88 413 VAL A C 1
ATOM 3277 O O . VAL A 1 413 ? 20.128 3.442 -29.042 1.00 95.88 413 VAL A O 1
ATOM 3280 N N . ILE A 1 414 ? 21.493 1.872 -28.192 1.00 93.44 414 ILE A N 1
ATOM 3281 C CA . ILE A 1 414 ? 22.723 2.432 -28.787 1.00 93.44 414 ILE A CA 1
ATOM 3282 C C . ILE A 1 414 ? 22.919 2.038 -30.256 1.00 93.44 414 ILE A C 1
ATOM 3284 O O . ILE A 1 414 ? 23.692 2.691 -30.970 1.00 93.44 414 ILE A O 1
ATOM 3288 N N . THR A 1 415 ? 22.246 0.978 -30.704 1.00 93.75 415 THR A N 1
ATOM 3289 C CA . THR A 1 415 ? 22.317 0.499 -32.084 1.00 93.75 415 THR A CA 1
ATOM 3290 C C . THR A 1 415 ? 21.495 1.407 -32.991 1.00 93.75 415 THR A C 1
ATOM 3292 O O . THR A 1 415 ? 20.327 1.691 -32.741 1.00 93.75 415 THR A O 1
ATOM 3295 N N . THR A 1 416 ? 22.127 1.907 -34.053 1.00 91.06 416 THR A N 1
ATOM 3296 C CA . THR A 1 416 ? 21.427 2.701 -35.071 1.00 91.06 416 THR A CA 1
ATOM 3297 C C . THR A 1 416 ? 20.587 1.761 -35.921 1.00 91.06 416 THR A C 1
ATOM 3299 O O . THR A 1 416 ? 21.081 0.727 -36.370 1.00 91.06 416 THR A O 1
ATOM 3302 N N . LYS A 1 417 ? 19.315 2.104 -36.111 1.00 90.62 417 LYS A N 1
ATOM 3303 C CA . LYS A 1 417 ? 18.393 1.319 -36.928 1.00 90.62 417 LYS A CA 1
ATOM 3304 C C . LYS A 1 417 ? 18.803 1.377 -38.413 1.00 90.62 417 LYS A C 1
ATOM 3306 O O . LYS A 1 417 ? 19.480 2.326 -38.813 1.00 90.62 417 LYS A O 1
ATOM 3311 N N . PRO A 1 418 ? 18.388 0.404 -39.248 1.00 90.44 418 PRO A N 1
ATOM 3312 C CA . PRO A 1 418 ? 18.731 0.378 -40.677 1.00 90.44 418 PRO A CA 1
ATOM 3313 C C . PRO A 1 418 ? 18.298 1.623 -41.467 1.00 90.44 418 PRO A C 1
ATOM 3315 O O . PRO A 1 418 ? 18.898 1.944 -42.485 1.00 90.44 418 PRO A O 1
ATOM 3318 N N . ASP A 1 419 ? 17.282 2.338 -40.984 1.00 90.56 419 ASP A N 1
ATOM 3319 C CA . ASP A 1 419 ? 16.781 3.600 -41.544 1.00 90.56 419 ASP A CA 1
ATOM 3320 C C . ASP A 1 419 ? 17.636 4.830 -41.161 1.00 90.56 419 ASP A C 1
ATOM 3322 O O . ASP A 1 419 ? 17.289 5.959 -41.503 1.00 90.56 419 ASP A O 1
ATOM 3326 N N . GLY A 1 420 ? 18.739 4.639 -40.428 1.00 89.31 420 GLY A N 1
ATOM 3327 C CA . GLY A 1 420 ? 19.599 5.710 -39.919 1.00 89.31 420 GLY A CA 1
ATOM 3328 C C . GLY A 1 420 ? 19.108 6.348 -38.614 1.00 89.31 420 GLY A C 1
ATOM 3329 O O . GLY A 1 420 ? 19.793 7.209 -38.053 1.00 89.31 420 GLY A O 1
ATOM 3330 N N . THR A 1 421 ? 17.960 5.922 -38.080 1.00 90.00 421 THR A N 1
ATOM 3331 C CA . THR A 1 421 ? 17.419 6.443 -36.824 1.00 90.00 421 THR A CA 1
ATOM 3332 C C . THR A 1 421 ? 18.263 5.971 -35.639 1.00 90.00 421 THR A C 1
ATOM 3334 O O . THR A 1 421 ? 18.481 4.776 -35.446 1.00 90.00 421 THR A O 1
ATOM 3337 N N . SER A 1 422 ? 18.690 6.901 -34.779 1.00 94.06 422 SER A N 1
ATOM 3338 C CA . SER A 1 422 ? 19.323 6.582 -33.492 1.00 94.06 422 SER A CA 1
ATOM 3339 C C . SER A 1 422 ? 18.292 6.651 -32.355 1.00 94.06 422 SER A C 1
ATOM 3341 O O . SER A 1 422 ? 17.879 7.759 -31.991 1.00 94.06 422 SER A O 1
ATOM 3343 N N . PRO A 1 423 ? 17.880 5.509 -31.761 1.00 96.19 423 PRO A N 1
ATOM 3344 C CA . PRO A 1 423 ? 16.942 5.494 -30.639 1.00 96.19 423 PRO A CA 1
ATOM 3345 C C . PRO A 1 423 ? 17.425 6.353 -29.472 1.00 96.19 423 PRO A C 1
ATOM 3347 O O . PRO A 1 423 ? 16.670 7.183 -28.970 1.00 96.19 423 PRO A O 1
ATOM 3350 N N . LEU A 1 424 ? 18.706 6.237 -29.113 1.00 94.50 424 LEU A N 1
ATOM 3351 C CA . LEU A 1 424 ? 19.332 7.035 -28.062 1.00 94.50 424 LEU A CA 1
ATOM 3352 C C . LEU A 1 424 ? 19.128 8.545 -28.264 1.00 94.50 424 LEU A C 1
ATOM 3354 O O . LEU A 1 424 ? 18.733 9.244 -27.333 1.00 94.50 424 LEU A O 1
ATOM 3358 N N . VAL A 1 425 ? 19.349 9.064 -29.478 1.00 91.88 425 VAL A N 1
ATOM 3359 C CA . VAL A 1 425 ? 19.182 10.501 -29.771 1.00 91.88 425 VAL A CA 1
ATOM 3360 C C . VAL A 1 425 ? 17.736 10.951 -29.610 1.00 91.88 425 VAL A C 1
ATOM 3362 O O . VAL A 1 425 ? 17.495 12.050 -29.104 1.00 91.88 425 VAL A O 1
ATOM 3365 N N . LEU A 1 426 ? 16.781 10.120 -30.026 1.00 93.88 426 LEU A N 1
ATOM 3366 C CA . LEU A 1 426 ? 15.360 10.404 -29.844 1.00 93.88 426 LEU A CA 1
ATOM 3367 C C . LEU A 1 426 ? 14.985 10.400 -28.359 1.00 93.88 426 LEU A C 1
ATOM 3369 O O . LEU A 1 426 ? 14.301 11.314 -27.905 1.00 93.88 426 LEU A O 1
ATOM 3373 N N . MET A 1 427 ? 15.482 9.423 -27.598 1.00 95.19 427 MET A N 1
ATOM 3374 C CA . MET A 1 427 ? 15.178 9.288 -26.174 1.00 95.19 427 MET A CA 1
ATOM 3375 C C . MET A 1 427 ? 15.707 10.467 -25.350 1.00 95.19 427 MET A C 1
ATOM 3377 O O . MET A 1 427 ? 14.985 11.004 -24.517 1.00 95.19 427 MET A O 1
ATOM 3381 N N . MET A 1 428 ? 16.927 10.942 -25.624 1.00 92.69 428 MET A N 1
ATOM 3382 C CA . MET A 1 428 ? 17.524 12.083 -24.907 1.00 92.69 428 MET A CA 1
ATOM 3383 C C . MET A 1 428 ? 16.756 13.407 -25.068 1.00 92.69 428 MET A C 1
ATOM 3385 O O . MET A 1 428 ? 16.970 14.340 -24.293 1.00 92.69 428 MET A O 1
ATOM 3389 N N . LYS A 1 429 ? 15.902 13.521 -26.092 1.00 89.25 429 LYS A N 1
ATOM 3390 C CA . LYS A 1 429 ? 15.114 14.729 -26.390 1.00 89.25 429 LYS A CA 1
ATOM 3391 C C . LYS A 1 429 ? 13.663 14.634 -25.923 1.00 89.25 429 LYS A C 1
ATOM 3393 O O . LYS A 1 429 ? 12.967 15.646 -25.936 1.00 89.25 429 LYS A O 1
ATOM 3398 N N . ASP A 1 430 ? 13.210 13.442 -25.558 1.00 93.50 430 ASP A N 1
ATOM 3399 C CA . ASP A 1 430 ? 11.827 13.166 -25.191 1.00 93.50 430 ASP A CA 1
ATOM 3400 C C . ASP A 1 430 ? 11.557 13.482 -23.713 1.00 93.50 430 ASP A C 1
ATOM 3402 O O . ASP A 1 430 ? 12.448 13.374 -22.869 1.00 93.50 430 ASP A O 1
ATOM 3406 N N . GLN A 1 431 ? 10.318 13.858 -23.394 1.00 91.62 431 GLN A N 1
ATOM 3407 C CA . GLN A 1 431 ? 9.908 14.272 -22.049 1.00 91.62 431 GLN A CA 1
ATOM 3408 C C . GLN A 1 431 ? 9.940 13.147 -21.002 1.00 91.62 431 GLN A C 1
ATOM 3410 O O . GLN A 1 431 ? 10.130 13.439 -19.823 1.00 91.62 431 GLN A O 1
ATOM 3415 N N . PHE A 1 432 ? 9.817 11.881 -21.418 1.00 94.38 432 PHE A N 1
ATOM 3416 C CA . PHE A 1 432 ? 9.866 10.713 -20.532 1.00 94.38 432 PHE A CA 1
ATOM 3417 C C . PHE A 1 432 ? 11.144 9.902 -20.747 1.00 94.38 432 PHE A C 1
ATOM 3419 O O . PHE A 1 432 ? 11.844 9.566 -19.791 1.00 94.38 432 PHE A O 1
ATOM 3426 N N . ALA A 1 433 ? 11.519 9.650 -22.003 1.00 96.75 433 ALA A N 1
ATOM 3427 C CA . ALA A 1 433 ? 12.613 8.724 -22.297 1.00 96.75 433 ALA A CA 1
ATOM 3428 C C . ALA A 1 433 ? 13.994 9.234 -21.847 1.00 96.75 433 ALA A C 1
ATOM 3430 O O . ALA A 1 433 ? 14.921 8.439 -21.678 1.00 96.75 433 ALA A O 1
ATOM 3431 N N . ASN A 1 434 ? 14.145 10.541 -21.611 1.00 92.62 434 ASN A N 1
ATOM 3432 C CA . ASN A 1 434 ? 15.376 11.102 -21.058 1.00 92.62 434 ASN A CA 1
ATOM 3433 C C . ASN A 1 434 ? 15.678 10.550 -19.648 1.00 92.62 434 ASN A C 1
ATOM 3435 O O . ASN A 1 434 ? 16.850 10.382 -19.311 1.00 92.62 434 ASN A O 1
ATOM 3439 N N . TYR A 1 435 ? 14.654 10.220 -18.852 1.00 92.69 435 TYR A N 1
ATOM 3440 C CA . TYR A 1 435 ? 14.821 9.597 -17.534 1.00 92.69 435 TYR A CA 1
ATOM 3441 C C . TYR A 1 435 ? 15.308 8.151 -17.656 1.00 92.69 435 TYR A C 1
ATOM 3443 O O . TYR A 1 435 ? 16.222 7.748 -16.940 1.00 92.69 435 TYR A O 1
ATOM 3451 N N . VAL A 1 436 ? 14.831 7.415 -18.665 1.00 96.75 436 VAL A N 1
ATOM 3452 C CA . VAL A 1 436 ? 15.336 6.072 -18.985 1.00 96.75 436 VAL A CA 1
ATOM 3453 C C . VAL A 1 436 ? 16.826 6.104 -19.337 1.00 96.75 436 VAL A C 1
ATOM 3455 O O . VAL A 1 436 ? 17.593 5.283 -18.837 1.00 96.75 436 VAL A O 1
ATOM 3458 N N . VAL A 1 437 ? 17.274 7.074 -20.145 1.00 94.94 437 VAL A N 1
ATOM 3459 C CA . VAL A 1 437 ? 18.706 7.223 -20.486 1.00 94.94 437 VAL A CA 1
ATOM 3460 C C . VAL A 1 437 ? 19.546 7.548 -19.246 1.00 94.94 437 VAL A C 1
ATOM 3462 O O . VAL A 1 437 ? 20.635 6.996 -19.084 1.00 94.94 437 VAL A O 1
ATOM 3465 N N . GLN A 1 438 ? 19.042 8.401 -18.348 1.00 89.62 438 GLN A N 1
ATOM 3466 C CA . GLN A 1 438 ? 19.691 8.663 -17.056 1.00 89.62 438 GLN A CA 1
ATOM 3467 C C . GLN A 1 438 ? 19.794 7.382 -16.229 1.00 89.62 438 GLN A C 1
ATOM 3469 O O . GLN A 1 438 ? 20.878 7.040 -15.761 1.00 89.62 438 GLN A O 1
ATOM 3474 N N . LYS A 1 439 ? 18.704 6.612 -16.135 1.00 94.06 439 LYS A N 1
ATOM 3475 C CA . LYS A 1 439 ? 18.702 5.342 -15.412 1.00 94.06 439 LYS A CA 1
ATOM 3476 C C . LYS A 1 439 ? 19.708 4.354 -15.986 1.00 94.06 439 LYS A C 1
ATOM 3478 O O . LYS A 1 439 ? 20.409 3.705 -15.218 1.00 94.06 439 LYS A O 1
ATOM 3483 N N . MET A 1 440 ? 19.817 4.265 -17.312 1.00 94.56 440 MET A N 1
ATOM 3484 C CA . MET A 1 440 ? 20.844 3.454 -17.967 1.00 94.56 440 MET A CA 1
ATOM 3485 C C . MET A 1 440 ? 22.242 3.877 -17.514 1.00 94.56 440 MET A C 1
ATOM 3487 O O . MET A 1 440 ? 22.998 3.018 -17.079 1.00 94.56 440 MET A O 1
ATOM 3491 N N . LEU A 1 441 ? 22.567 5.174 -17.531 1.00 89.50 441 LEU A N 1
ATOM 3492 C CA . LEU A 1 441 ? 23.865 5.691 -17.071 1.00 89.50 441 LEU A CA 1
ATOM 3493 C C . LEU A 1 441 ? 24.154 5.396 -15.588 1.00 89.50 441 LEU A C 1
ATOM 3495 O O . LEU A 1 441 ? 25.310 5.140 -15.242 1.00 89.50 441 LEU A O 1
ATOM 3499 N N . ASP A 1 442 ? 23.125 5.389 -14.737 1.00 88.06 442 ASP A N 1
ATOM 3500 C CA . ASP A 1 442 ? 23.266 5.108 -13.304 1.00 88.06 442 ASP A CA 1
ATOM 3501 C C . ASP A 1 442 ? 23.698 3.661 -13.025 1.00 88.06 442 ASP A C 1
ATOM 3503 O O . ASP A 1 442 ? 24.482 3.414 -12.106 1.00 88.06 442 ASP A O 1
ATOM 3507 N N . VAL A 1 443 ? 23.178 2.696 -13.793 1.00 88.88 443 VAL A N 1
ATOM 3508 C CA . VAL A 1 443 ? 23.299 1.260 -13.465 1.00 88.88 443 VAL A CA 1
ATOM 3509 C C . VAL A 1 443 ? 24.292 0.490 -14.339 1.00 88.88 443 VAL A C 1
ATOM 3511 O O . VAL A 1 443 ? 24.589 -0.672 -14.052 1.00 88.88 443 VAL A O 1
ATOM 3514 N N . VAL A 1 444 ? 24.802 1.100 -15.414 1.00 86.62 444 VAL A N 1
ATOM 3515 C CA . VAL A 1 444 ? 25.807 0.478 -16.293 1.00 86.62 444 VAL A CA 1
ATOM 3516 C C . VAL A 1 444 ? 27.151 0.279 -15.600 1.00 86.62 444 VAL A C 1
ATOM 3518 O O . VAL A 1 444 ? 27.648 1.151 -14.871 1.00 86.62 444 VAL A O 1
ATOM 3521 N N . ASP A 1 445 ? 27.777 -0.860 -15.901 1.00 82.25 445 ASP A N 1
ATOM 3522 C CA . ASP A 1 445 ? 29.158 -1.149 -15.526 1.00 82.25 445 ASP A CA 1
ATOM 3523 C C . ASP A 1 445 ? 30.159 -0.407 -16.433 1.00 82.25 445 ASP A C 1
ATOM 3525 O O . ASP A 1 445 ? 29.782 0.216 -17.423 1.00 82.25 445 ASP A O 1
ATOM 3529 N N . GLY A 1 446 ? 31.443 -0.407 -16.057 1.00 80.69 446 GLY A N 1
ATOM 3530 C CA . GLY A 1 446 ? 32.479 0.414 -16.703 1.00 80.69 446 GLY A CA 1
ATOM 3531 C C . GLY A 1 446 ? 32.522 0.305 -18.237 1.00 80.69 446 GLY A C 1
ATOM 3532 O O . GLY A 1 446 ? 32.362 1.326 -18.902 1.00 80.69 446 GLY A O 1
ATOM 3533 N N . PRO A 1 447 ? 32.672 -0.900 -18.822 1.00 85.00 447 PRO A N 1
ATOM 3534 C CA . PRO A 1 447 ? 32.758 -1.050 -20.275 1.00 85.00 447 PRO A CA 1
ATOM 3535 C C . PRO A 1 447 ? 31.504 -0.566 -21.013 1.00 85.00 447 PRO A C 1
ATOM 3537 O O . PRO A 1 447 ? 31.605 0.158 -22.004 1.00 85.00 447 PRO A O 1
ATOM 3540 N N . GLN A 1 448 ? 30.312 -0.924 -20.528 1.00 81.69 448 GLN A N 1
ATOM 3541 C CA . GLN A 1 448 ? 29.065 -0.530 -21.182 1.00 81.69 448 GLN A CA 1
ATOM 3542 C C . GLN A 1 448 ? 28.792 0.974 -21.035 1.00 81.69 448 GLN A C 1
ATOM 3544 O O . GLN A 1 448 ? 28.278 1.619 -21.953 1.00 81.69 448 GLN A O 1
ATOM 3549 N N . ARG A 1 449 ? 29.198 1.553 -19.901 1.00 84.81 449 ARG A N 1
ATOM 3550 C CA . ARG A 1 449 ? 29.169 2.995 -19.653 1.00 84.81 449 ARG A CA 1
ATOM 3551 C C . ARG A 1 449 ? 30.023 3.758 -20.650 1.00 84.81 449 ARG A C 1
ATOM 3553 O O . ARG A 1 449 ? 29.546 4.752 -21.189 1.00 84.81 449 ARG A O 1
ATOM 3560 N N . ASP A 1 450 ? 31.246 3.305 -20.913 1.00 85.06 450 ASP A N 1
ATOM 3561 C CA . ASP A 1 450 ? 32.150 3.972 -21.855 1.00 85.06 450 ASP A CA 1
ATOM 3562 C C . ASP A 1 450 ? 31.554 4.005 -23.268 1.00 85.06 450 ASP A C 1
ATOM 3564 O O . ASP A 1 450 ? 31.602 5.038 -23.945 1.00 85.06 450 ASP A O 1
ATOM 3568 N N . VAL A 1 451 ? 30.910 2.911 -23.687 1.00 87.75 451 VAL A N 1
ATOM 3569 C CA . VAL A 1 451 ? 30.179 2.841 -24.961 1.00 87.75 451 VAL A CA 1
ATOM 3570 C C . VAL A 1 451 ? 29.013 3.832 -24.977 1.00 87.75 451 VAL A C 1
ATOM 3572 O O . VAL A 1 451 ? 28.905 4.636 -25.908 1.00 87.75 451 VAL A O 1
ATOM 3575 N N . LEU A 1 452 ? 28.167 3.822 -23.944 1.00 87.12 452 LEU A N 1
ATOM 3576 C CA . LEU A 1 452 ? 27.001 4.703 -23.860 1.00 87.12 452 LEU A CA 1
ATOM 3577 C C . LEU A 1 452 ? 27.415 6.184 -23.843 1.00 87.12 452 LEU A C 1
ATOM 3579 O O . LEU A 1 452 ? 26.893 6.985 -24.617 1.00 87.12 452 LEU A O 1
ATOM 3583 N N . VAL A 1 453 ? 28.422 6.547 -23.047 1.00 86.81 453 VAL A N 1
ATOM 3584 C CA . VAL A 1 453 ? 28.982 7.906 -22.994 1.00 86.81 453 VAL A CA 1
ATOM 3585 C C . VAL A 1 453 ? 29.563 8.324 -24.344 1.00 86.81 453 VAL A C 1
ATOM 3587 O O . VAL A 1 453 ? 29.315 9.447 -24.791 1.00 86.81 453 VAL A O 1
ATOM 3590 N N . THR A 1 454 ? 30.295 7.437 -25.021 1.00 89.44 454 THR A N 1
ATOM 3591 C CA . THR A 1 454 ? 30.861 7.710 -26.353 1.00 89.44 454 THR A CA 1
ATOM 3592 C C . THR A 1 454 ? 29.768 8.004 -27.377 1.00 89.44 454 THR A C 1
ATOM 3594 O O . THR A 1 454 ? 29.945 8.884 -28.218 1.00 89.44 454 THR A O 1
ATOM 3597 N N . LYS A 1 455 ? 28.617 7.329 -27.279 1.00 89.81 455 LYS A N 1
ATOM 3598 C CA . LYS A 1 455 ? 27.454 7.590 -28.137 1.00 89.81 455 LYS A CA 1
ATOM 3599 C C . LYS A 1 455 ? 26.717 8.880 -27.772 1.00 89.81 455 LYS A C 1
ATOM 3601 O O . LYS A 1 455 ? 26.239 9.558 -28.672 1.00 89.81 455 LYS A O 1
ATOM 3606 N N . ILE A 1 456 ? 26.650 9.260 -26.496 1.00 87.88 456 ILE A N 1
ATOM 3607 C CA . ILE A 1 456 ? 25.966 10.491 -26.056 1.00 87.88 456 ILE A CA 1
ATOM 3608 C C . ILE A 1 456 ? 26.792 11.751 -26.362 1.00 87.88 456 ILE A C 1
ATOM 3610 O O . ILE A 1 456 ? 26.243 12.772 -26.786 1.00 87.88 456 ILE A O 1
ATOM 3614 N N . LYS A 1 457 ? 28.115 11.694 -26.161 1.00 85.75 457 LYS A N 1
ATOM 3615 C CA . LYS A 1 457 ? 29.019 12.858 -26.191 1.00 85.75 457 LYS A CA 1
ATOM 3616 C C . LYS A 1 457 ? 28.889 13.748 -27.445 1.00 85.75 457 LYS A C 1
ATOM 3618 O O . LYS A 1 457 ? 28.823 14.966 -27.267 1.00 85.75 457 LYS A O 1
ATOM 3623 N N . PRO A 1 458 ? 28.794 13.216 -28.681 1.00 88.44 458 PRO A N 1
ATOM 3624 C CA . PRO A 1 458 ? 28.648 14.035 -29.889 1.00 88.44 458 PRO A CA 1
ATOM 3625 C C . PRO A 1 458 ? 27.363 14.873 -29.919 1.00 88.44 458 PRO A C 1
ATOM 3627 O O . PRO A 1 458 ? 27.306 15.901 -30.590 1.00 88.44 458 PRO A O 1
ATOM 3630 N N . HIS A 1 459 ? 26.330 14.463 -29.180 1.00 84.56 459 HIS A N 1
ATOM 3631 C CA . HIS A 1 459 ? 25.024 15.116 -29.195 1.00 84.56 459 HIS A CA 1
ATOM 3632 C C . HIS A 1 459 ? 24.867 16.190 -28.114 1.00 84.56 459 HIS A C 1
ATOM 3634 O O . HIS A 1 459 ? 23.953 17.013 -28.226 1.00 84.56 459 HIS A O 1
ATOM 3640 N N . LEU A 1 460 ? 25.767 16.254 -27.123 1.00 81.75 460 LEU A N 1
ATOM 3641 C CA . LEU A 1 460 ? 25.707 17.218 -26.014 1.00 81.75 460 LEU A CA 1
ATOM 3642 C C . LEU A 1 460 ? 25.535 18.682 -26.466 1.00 81.75 460 LEU A C 1
ATOM 3644 O O . LEU A 1 460 ? 24.672 19.361 -25.905 1.00 81.75 460 LEU A O 1
ATOM 3648 N N . PRO A 1 461 ? 26.248 19.193 -27.498 1.00 82.00 461 PRO A N 1
ATOM 3649 C CA . PRO A 1 461 ? 26.049 20.571 -27.954 1.00 82.00 461 PRO A CA 1
ATOM 3650 C C . PRO A 1 461 ? 24.625 20.828 -28.464 1.00 82.00 461 PRO A C 1
ATOM 3652 O O . PRO A 1 461 ? 24.053 21.888 -28.220 1.00 82.00 461 PRO A O 1
ATOM 3655 N N . SER A 1 462 ? 24.031 19.843 -29.145 1.00 79.81 462 SER A N 1
ATOM 3656 C CA . SER A 1 462 ? 22.669 19.944 -29.676 1.00 79.81 462 SER A CA 1
ATOM 3657 C C . SER A 1 462 ? 21.603 19.827 -28.584 1.00 79.81 462 SER A C 1
ATOM 3659 O O . SER A 1 462 ? 20.572 20.493 -28.666 1.00 79.81 462 SER A O 1
ATOM 3661 N N . LEU A 1 463 ? 21.867 19.041 -27.534 1.00 77.25 463 LEU A N 1
ATOM 3662 C CA . LEU A 1 463 ? 20.953 18.823 -26.410 1.00 77.25 463 LEU A CA 1
ATOM 3663 C C . LEU A 1 463 ? 20.760 20.077 -25.550 1.00 77.25 463 LEU A C 1
ATOM 3665 O O . LEU A 1 463 ? 19.677 20.250 -24.997 1.00 77.25 463 LEU A O 1
ATOM 3669 N N . LYS A 1 464 ? 21.731 21.009 -25.529 1.00 76.25 464 LYS A N 1
ATOM 3670 C CA . LYS A 1 464 ? 21.582 22.336 -24.890 1.00 76.25 464 LYS A CA 1
ATOM 3671 C C . LYS A 1 464 ? 20.365 23.117 -25.425 1.00 76.25 464 LYS A C 1
ATOM 3673 O O . LYS A 1 464 ? 19.874 24.010 -24.739 1.00 76.25 464 LYS A O 1
ATOM 3678 N N . LYS A 1 465 ? 19.869 22.795 -26.628 1.00 78.31 465 LYS A N 1
ATOM 3679 C CA . LYS A 1 465 ? 18.709 23.451 -27.259 1.00 78.31 465 LYS A CA 1
ATOM 3680 C C . LYS A 1 465 ? 17.355 22.851 -26.858 1.00 78.31 465 LYS A C 1
ATOM 3682 O O . LYS A 1 465 ? 16.336 23.472 -27.127 1.00 78.31 465 LYS A O 1
ATOM 3687 N N . TYR A 1 466 ? 17.329 21.681 -26.219 1.00 74.00 466 TYR A N 1
ATOM 3688 C CA . TYR A 1 466 ? 16.098 20.978 -25.843 1.00 74.00 466 TYR A CA 1
ATOM 3689 C C . TYR A 1 466 ? 15.877 21.067 -24.333 1.00 74.00 466 TYR A C 1
ATOM 3691 O O . TYR A 1 466 ? 16.813 20.847 -23.566 1.00 74.00 466 TYR A O 1
ATOM 3699 N N . THR A 1 467 ? 14.645 21.338 -23.898 1.00 75.44 467 THR A N 1
ATOM 3700 C CA . THR A 1 467 ? 14.286 21.449 -22.471 1.00 75.44 467 THR A CA 1
ATOM 3701 C C . THR A 1 467 ? 14.734 20.216 -21.682 1.00 75.44 467 THR A C 1
ATOM 3703 O O . THR A 1 467 ? 15.493 20.337 -20.725 1.00 75.44 467 THR A O 1
ATOM 3706 N N . TYR A 1 468 ? 14.381 19.020 -22.158 1.00 72.38 468 TYR A N 1
ATOM 3707 C CA . TYR A 1 468 ? 14.736 17.751 -21.511 1.00 72.38 468 TYR A CA 1
ATOM 3708 C C . TYR A 1 468 ? 16.214 17.369 -21.687 1.00 72.38 468 TYR A C 1
ATOM 3710 O O . TYR A 1 468 ? 16.834 16.817 -20.779 1.00 72.38 468 TYR A O 1
ATOM 3718 N N . GLY A 1 469 ? 16.828 17.774 -22.803 1.00 64.94 469 GLY A N 1
ATOM 3719 C CA . GLY A 1 469 ? 18.261 17.589 -23.040 1.00 64.94 469 GLY A CA 1
ATOM 3720 C C . GLY A 1 469 ? 19.137 18.342 -22.031 1.00 64.94 469 GLY A C 1
ATOM 3721 O O . GLY A 1 469 ? 20.184 17.834 -21.632 1.00 64.94 469 GLY A O 1
ATOM 3722 N N . LYS A 1 470 ? 18.699 19.516 -21.551 1.00 69.94 470 LYS A N 1
ATOM 3723 C CA . LYS A 1 470 ? 19.397 20.270 -20.493 1.00 69.94 470 LYS A CA 1
ATOM 3724 C C . LYS A 1 470 ? 19.411 19.524 -19.155 1.00 69.94 470 LYS A C 1
ATOM 3726 O O . LYS A 1 470 ? 20.441 19.529 -18.482 1.00 69.94 470 LYS A O 1
ATOM 3731 N N . HIS A 1 471 ? 18.311 18.859 -18.791 1.00 69.94 471 HIS A N 1
ATOM 3732 C CA . HIS A 1 471 ? 18.237 18.053 -17.566 1.00 69.94 471 HIS A CA 1
ATOM 3733 C C . HIS A 1 471 ? 19.198 16.861 -17.622 1.00 69.94 471 HIS A C 1
ATOM 3735 O O . HIS A 1 471 ? 19.962 16.649 -16.679 1.00 69.94 471 HIS A O 1
ATOM 3741 N N . LEU A 1 472 ? 19.252 16.165 -18.764 1.00 68.12 472 LEU A N 1
ATOM 3742 C CA . LEU A 1 472 ? 20.219 15.091 -18.994 1.00 68.12 472 LEU A CA 1
ATOM 3743 C C . LEU A 1 472 ? 21.666 15.594 -18.861 1.00 68.12 472 LEU A C 1
ATOM 3745 O O . LEU A 1 472 ? 22.466 14.976 -18.166 1.00 68.12 472 LEU A O 1
ATOM 3749 N N . ILE A 1 473 ? 22.002 16.739 -19.470 1.00 67.50 473 ILE A N 1
ATOM 3750 C CA . ILE A 1 473 ? 23.346 17.339 -19.366 1.00 67.50 473 ILE A CA 1
ATOM 3751 C C . ILE A 1 473 ? 23.695 17.680 -17.912 1.00 67.50 473 ILE A C 1
ATOM 3753 O O . ILE A 1 473 ? 24.828 17.451 -17.497 1.00 67.50 473 ILE A O 1
ATOM 3757 N N . SER A 1 474 ? 22.752 18.216 -17.134 1.00 64.81 474 SER A N 1
ATOM 3758 C CA . SER A 1 474 ? 22.977 18.554 -15.721 1.00 64.81 474 SER A CA 1
ATOM 3759 C C . SER A 1 474 ? 23.238 17.306 -14.868 1.00 64.81 474 SER A C 1
ATOM 3761 O O . SER A 1 474 ? 24.214 17.274 -14.115 1.00 64.81 474 SER A O 1
ATOM 3763 N N . SER A 1 475 ? 22.436 16.256 -15.065 1.00 60.62 475 SER A N 1
ATOM 3764 C CA . SER A 1 475 ? 22.602 14.951 -14.411 1.00 60.62 475 SER A CA 1
ATOM 3765 C C . SER A 1 475 ? 23.949 14.304 -14.772 1.00 60.62 475 SER A C 1
ATOM 3767 O O . SER A 1 475 ? 24.735 13.925 -13.900 1.00 60.62 475 SER A O 1
ATOM 3769 N N . MET A 1 476 ? 24.308 14.316 -16.060 1.00 64.12 476 MET A N 1
ATOM 3770 C CA . MET A 1 476 ? 25.624 13.870 -16.524 1.00 64.12 476 MET A CA 1
ATOM 3771 C C . MET A 1 476 ? 26.768 14.745 -15.999 1.00 64.12 476 MET A C 1
ATOM 3773 O O . MET A 1 476 ? 27.847 14.227 -15.742 1.00 64.12 476 MET A O 1
ATOM 3777 N N . GLY A 1 477 ? 26.572 16.054 -15.835 1.00 57.81 477 GLY A N 1
ATOM 3778 C CA . GLY A 1 477 ? 27.584 16.983 -15.325 1.00 57.81 477 GLY A CA 1
ATOM 3779 C C . GLY A 1 477 ? 27.994 16.668 -13.886 1.00 57.81 477 GLY A C 1
ATOM 3780 O O . GLY A 1 477 ? 29.188 16.626 -13.588 1.00 57.81 477 GLY A O 1
ATOM 3781 N N . LEU A 1 478 ? 27.022 16.353 -13.025 1.00 53.22 478 LEU A N 1
ATOM 3782 C CA . LEU A 1 478 ? 27.265 15.814 -11.681 1.00 53.22 478 LEU A CA 1
ATOM 3783 C C . LEU A 1 478 ? 27.996 14.468 -11.753 1.00 53.22 478 LEU A C 1
ATOM 3785 O O . LEU A 1 478 ? 28.975 14.250 -11.041 1.00 53.22 478 LEU A O 1
ATOM 3789 N N . PHE A 1 479 ? 27.581 13.588 -12.663 1.00 52.84 479 PHE A N 1
ATOM 3790 C CA . PHE A 1 479 ? 28.187 12.269 -12.829 1.00 52.84 479 PHE A CA 1
ATOM 3791 C C . PHE A 1 479 ? 29.646 12.330 -13.308 1.00 52.84 479 PHE A C 1
ATOM 3793 O O . PHE A 1 479 ? 30.518 11.673 -12.739 1.00 52.84 479 PHE A O 1
ATOM 3800 N N . PHE A 1 480 ? 29.944 13.165 -14.307 1.00 53.91 480 PHE A N 1
ATOM 3801 C CA . PHE A 1 480 ? 31.308 13.436 -14.749 1.00 53.91 480 PHE A CA 1
ATOM 3802 C C . PHE A 1 480 ? 32.109 14.103 -13.638 1.00 53.91 480 PHE A C 1
ATOM 3804 O O . PHE A 1 480 ? 33.250 13.713 -13.435 1.00 53.91 480 PHE A O 1
ATOM 3811 N N . PHE A 1 481 ? 31.538 15.034 -12.873 1.00 52.03 481 PHE A N 1
ATOM 3812 C CA . PHE A 1 481 ? 32.219 15.634 -11.725 1.00 52.03 481 PHE A CA 1
ATOM 3813 C C . PHE A 1 481 ? 32.643 14.576 -10.689 1.00 52.03 481 PHE A C 1
ATOM 3815 O O . PHE A 1 481 ? 33.814 14.530 -10.308 1.00 52.03 481 PHE A O 1
ATOM 3822 N N . PHE A 1 482 ? 31.751 13.656 -10.306 1.00 48.69 482 PHE A N 1
ATOM 3823 C CA . PHE A 1 482 ? 32.087 12.555 -9.393 1.00 48.69 482 PHE A CA 1
ATOM 3824 C C . PHE A 1 482 ? 33.065 11.544 -10.004 1.00 48.69 482 PHE A C 1
ATOM 3826 O O . PHE A 1 482 ? 33.998 11.104 -9.327 1.00 48.69 482 PHE A O 1
ATOM 3833 N N . PHE A 1 483 ? 32.918 11.215 -11.288 1.00 50.28 483 PHE A N 1
ATOM 3834 C CA . PHE A 1 483 ? 33.852 10.354 -12.013 1.00 50.28 483 PHE A CA 1
ATOM 3835 C C . PHE A 1 483 ? 35.251 10.976 -12.089 1.00 50.28 483 PHE A C 1
ATOM 3837 O O . PHE A 1 483 ? 36.239 10.304 -11.799 1.00 50.28 483 PHE A O 1
ATOM 3844 N N . PHE A 1 484 ? 35.346 12.275 -12.385 1.00 50.12 484 PHE A N 1
ATOM 3845 C CA . PHE A 1 484 ? 36.598 13.026 -12.393 1.00 50.12 484 PHE A CA 1
ATOM 3846 C C . PHE A 1 484 ? 37.200 13.135 -10.995 1.00 50.12 484 PHE A C 1
ATOM 3848 O O . PHE A 1 484 ? 38.416 13.020 -10.882 1.00 50.12 484 PHE A O 1
ATOM 3855 N N . LEU A 1 485 ? 36.405 13.281 -9.929 1.00 49.84 485 LEU A N 1
ATOM 3856 C CA . LEU A 1 485 ? 36.902 13.217 -8.549 1.00 49.84 485 LEU A CA 1
ATOM 3857 C C . LEU A 1 485 ? 37.474 11.834 -8.207 1.00 49.84 485 LEU A C 1
ATOM 3859 O O . LEU A 1 485 ? 38.537 11.752 -7.584 1.00 49.84 485 LEU A O 1
ATOM 3863 N N . HIS A 1 486 ? 36.823 10.754 -8.648 1.00 50.28 486 HIS A N 1
ATOM 3864 C CA . HIS A 1 486 ? 37.308 9.388 -8.440 1.00 50.28 486 HIS A CA 1
ATOM 3865 C C . HIS A 1 486 ? 38.600 9.125 -9.227 1.00 50.28 486 HIS A C 1
ATOM 3867 O O . HIS A 1 486 ? 39.594 8.684 -8.651 1.00 50.28 486 HIS A O 1
ATOM 3873 N N . LEU A 1 487 ? 38.646 9.532 -10.500 1.00 48.56 487 LEU A N 1
ATOM 3874 C CA . LEU A 1 487 ? 39.855 9.503 -11.328 1.00 48.56 487 LEU A CA 1
ATOM 3875 C C . LEU A 1 487 ? 40.969 10.375 -10.748 1.00 48.56 487 LEU A C 1
ATOM 3877 O O . LEU A 1 487 ? 42.123 9.961 -10.752 1.00 48.56 487 LEU A O 1
ATOM 3881 N N . PHE A 1 488 ? 40.663 11.552 -10.198 1.00 48.31 488 PHE A N 1
ATOM 3882 C CA . PHE A 1 488 ? 41.646 12.384 -9.502 1.00 48.31 488 PHE A CA 1
ATOM 3883 C C . PHE A 1 488 ? 42.169 11.704 -8.240 1.00 48.31 488 PHE A C 1
ATOM 3885 O O . PHE A 1 488 ? 43.362 11.809 -7.948 1.00 48.31 488 PHE A O 1
ATOM 3892 N N . SER A 1 489 ? 41.310 11.006 -7.497 1.00 48.78 489 SER A N 1
ATOM 3893 C CA . SER A 1 489 ? 41.696 10.224 -6.322 1.00 48.78 489 SER A CA 1
ATOM 3894 C C . SER A 1 489 ? 42.608 9.057 -6.712 1.00 48.78 489 SER A C 1
ATOM 3896 O O . SER A 1 489 ? 43.666 8.871 -6.105 1.00 48.78 489 SER A O 1
ATOM 3898 N N . ASP A 1 490 ? 42.294 8.351 -7.797 1.00 44.25 490 ASP A N 1
ATOM 3899 C CA . ASP A 1 490 ? 43.101 7.246 -8.320 1.00 44.25 490 ASP A CA 1
ATOM 3900 C C . ASP A 1 490 ? 44.402 7.708 -8.974 1.00 44.25 490 ASP A C 1
ATOM 3902 O O . ASP A 1 490 ? 45.446 7.086 -8.780 1.00 44.25 490 ASP A O 1
ATOM 3906 N N . VAL A 1 491 ? 44.400 8.843 -9.674 1.00 50.91 491 VAL A N 1
ATOM 3907 C CA . VAL A 1 491 ? 45.613 9.491 -10.188 1.00 50.91 491 VAL A CA 1
ATOM 3908 C C . VAL A 1 491 ? 46.460 10.023 -9.033 1.00 50.91 491 VAL A C 1
ATOM 3910 O O . VAL A 1 491 ? 47.682 9.892 -9.085 1.00 50.91 491 VAL A O 1
ATOM 3913 N N . LYS A 1 492 ? 45.869 10.550 -7.949 1.00 50.53 492 LYS A N 1
ATOM 3914 C CA . LYS A 1 492 ? 46.599 10.913 -6.718 1.00 50.53 492 LYS A CA 1
ATOM 3915 C C . LYS A 1 492 ? 47.175 9.679 -6.019 1.00 50.53 492 LYS A C 1
ATOM 3917 O O . LYS A 1 492 ? 48.329 9.735 -5.595 1.00 50.53 492 LYS A O 1
ATOM 3922 N N . LYS A 1 493 ? 46.446 8.559 -5.942 1.00 50.03 493 LYS A N 1
ATOM 3923 C CA . LYS A 1 493 ? 46.943 7.272 -5.411 1.00 50.03 493 LYS A CA 1
ATOM 3924 C C . LYS A 1 493 ? 48.067 6.698 -6.281 1.00 50.03 493 LYS A C 1
ATOM 3926 O O . LYS A 1 493 ? 49.105 6.307 -5.748 1.00 50.03 493 LYS A O 1
ATOM 3931 N N . LYS A 1 494 ? 47.923 6.727 -7.611 1.00 47.41 494 LYS A N 1
ATOM 3932 C CA . LYS A 1 494 ? 48.959 6.320 -8.577 1.00 47.41 494 LYS A CA 1
ATOM 3933 C C . LYS A 1 494 ? 50.170 7.255 -8.544 1.00 47.41 494 LYS A C 1
ATOM 3935 O O . LYS A 1 494 ? 51.287 6.757 -8.571 1.00 47.41 494 LYS A O 1
ATOM 3940 N N . LYS A 1 495 ? 49.995 8.573 -8.376 1.00 49.16 495 LYS A N 1
ATOM 3941 C CA . LYS A 1 495 ? 51.092 9.537 -8.140 1.00 49.16 495 LYS A CA 1
ATOM 3942 C C . LYS A 1 495 ? 51.767 9.335 -6.781 1.00 49.16 495 LYS A C 1
ATOM 3944 O O . LYS A 1 495 ? 52.981 9.477 -6.708 1.00 49.16 495 LYS A O 1
ATOM 3949 N N . LYS A 1 496 ? 51.035 8.958 -5.723 1.00 49.34 496 LYS A N 1
ATOM 3950 C CA . LYS A 1 496 ? 51.617 8.549 -4.426 1.00 49.34 496 LYS A CA 1
ATOM 3951 C C . LYS A 1 496 ? 52.432 7.255 -4.549 1.00 49.34 496 LYS A C 1
ATOM 3953 O O . LYS A 1 496 ? 53.485 7.165 -3.929 1.00 49.34 496 LYS A O 1
ATOM 3958 N N . LYS A 1 497 ? 51.996 6.295 -5.378 1.00 46.22 497 LYS A N 1
ATOM 3959 C CA . LYS A 1 497 ? 52.779 5.092 -5.724 1.00 46.22 497 LYS A CA 1
ATOM 3960 C C . LYS A 1 497 ? 53.992 5.412 -6.615 1.00 46.22 497 LYS A C 1
ATOM 3962 O O . LYS A 1 497 ? 55.074 4.923 -6.327 1.00 46.22 497 LYS A O 1
ATOM 3967 N N . LYS A 1 498 ? 53.865 6.295 -7.616 1.00 45.38 498 LYS A N 1
ATOM 3968 C CA . LYS A 1 498 ? 54.982 6.758 -8.471 1.00 45.38 498 LYS A CA 1
ATOM 3969 C C . LYS A 1 498 ? 55.993 7.640 -7.727 1.00 45.38 498 LYS A C 1
ATOM 3971 O O . LYS A 1 498 ? 57.172 7.580 -8.019 1.00 45.38 498 LYS A O 1
ATOM 3976 N N . LYS A 1 499 ? 55.592 8.403 -6.704 1.00 46.66 499 LYS A N 1
ATOM 3977 C CA . LYS A 1 499 ? 56.543 9.119 -5.826 1.00 46.66 499 LYS A CA 1
ATOM 3978 C C . LYS A 1 499 ? 57.435 8.185 -4.988 1.00 46.66 499 LYS A C 1
ATOM 3980 O O . LYS A 1 499 ? 58.370 8.674 -4.370 1.00 46.66 499 LYS A O 1
ATOM 3985 N N . LYS A 1 500 ? 57.173 6.871 -4.984 1.00 50.19 500 LYS A N 1
ATOM 3986 C CA . LYS A 1 500 ? 58.052 5.840 -4.407 1.00 50.19 500 LYS A CA 1
ATOM 3987 C C . LYS A 1 500 ? 58.916 5.106 -5.451 1.00 50.19 500 LYS A C 1
ATOM 3989 O O . LYS A 1 500 ? 59.640 4.195 -5.077 1.00 50.19 500 LYS A O 1
ATOM 3994 N N . GLY A 1 501 ? 58.871 5.489 -6.731 1.00 42.06 501 GLY A N 1
ATOM 3995 C CA . GLY A 1 501 ? 59.681 4.884 -7.792 1.00 42.06 501 GLY A CA 1
ATOM 3996 C C . GLY A 1 501 ? 59.930 5.865 -8.939 1.00 42.06 501 GLY A C 1
ATOM 3997 O O . GLY A 1 501 ? 59.002 6.260 -9.639 1.00 42.06 501 GLY A O 1
ATOM 3998 N N . ASN A 1 502 ? 61.189 6.272 -9.096 1.00 41.50 502 ASN A N 1
ATOM 3999 C CA . ASN A 1 502 ? 61.678 7.247 -10.074 1.00 41.50 502 ASN A CA 1
ATOM 4000 C C . ASN A 1 502 ? 61.173 6.957 -11.506 1.00 41.50 502 ASN A C 1
ATOM 4002 O O . ASN A 1 502 ? 61.313 5.834 -11.981 1.00 41.50 502 ASN A O 1
ATOM 4006 N N . GLY A 1 503 ? 60.629 7.956 -12.220 1.00 32.28 503 GLY A N 1
ATOM 4007 C CA . GLY A 1 503 ? 60.325 7.800 -13.652 1.00 32.28 503 GLY A CA 1
ATOM 4008 C C . GLY A 1 503 ? 59.282 8.747 -14.266 1.00 32.28 503 GLY A C 1
ATOM 4009 O O . GLY A 1 503 ? 58.077 8.481 -14.206 1.00 32.28 503 GLY A O 1
ATOM 4010 N N . SER A 1 504 ? 59.816 9.798 -14.901 1.00 33.31 504 SER A N 1
ATOM 4011 C CA . SER A 1 504 ? 59.366 10.610 -16.053 1.00 33.31 504 SER A CA 1
ATOM 4012 C C . SER A 1 504 ? 57.890 11.027 -16.237 1.00 33.31 504 SER A C 1
ATOM 4014 O O . SER A 1 504 ? 56.932 10.260 -16.091 1.00 33.31 504 SER A O 1
ATOM 4016 N N . SER A 1 505 ? 57.766 12.301 -16.619 1.00 44.94 505 SER A N 1
ATOM 4017 C CA . SER A 1 505 ? 56.578 13.066 -17.000 1.00 44.94 505 SER A CA 1
ATOM 4018 C C . SER A 1 505 ? 55.948 12.576 -18.303 1.00 44.94 505 SER A C 1
ATOM 4020 O O . SER A 1 505 ? 56.659 12.322 -19.265 1.00 44.94 505 SER A O 1
ATOM 4022 N N . THR A 1 506 ? 54.613 12.527 -18.357 1.00 37.88 506 THR A N 1
ATOM 4023 C CA . THR A 1 506 ? 53.778 12.845 -19.538 1.00 37.88 506 THR A CA 1
ATOM 4024 C C . THR A 1 506 ? 52.290 12.726 -19.183 1.00 37.88 506 THR A C 1
ATOM 4026 O O . THR A 1 506 ? 51.902 11.947 -18.313 1.00 37.88 506 THR A O 1
ATOM 4029 N N . ASN A 1 507 ? 51.480 13.516 -19.894 1.00 32.53 507 ASN A N 1
ATOM 4030 C CA . ASN A 1 507 ? 50.013 13.530 -19.976 1.00 32.53 507 ASN A CA 1
ATOM 4031 C C . ASN A 1 507 ? 49.244 14.317 -18.904 1.00 32.53 507 ASN A C 1
ATOM 4033 O O . ASN A 1 507 ? 48.573 13.777 -18.026 1.00 32.53 507 ASN A O 1
ATOM 4037 N N . LEU A 1 508 ? 49.272 15.643 -19.082 1.00 36.09 508 LEU A N 1
ATOM 4038 C CA . LEU A 1 508 ? 48.202 16.556 -18.689 1.00 36.09 508 LEU A CA 1
ATOM 4039 C C . LEU A 1 508 ? 47.520 17.066 -19.973 1.00 36.09 508 LEU A C 1
ATOM 4041 O O . LEU A 1 508 ? 47.850 18.129 -20.478 1.00 36.09 508 LEU A O 1
ATOM 4045 N N . PHE A 1 509 ? 46.601 16.278 -20.528 1.00 35.62 509 PHE A N 1
ATOM 4046 C CA . PHE A 1 509 ? 45.749 16.683 -21.653 1.00 35.62 509 PHE A CA 1
ATOM 4047 C C . PHE A 1 509 ? 44.322 16.222 -21.357 1.00 35.62 509 PHE A C 1
ATOM 4049 O O . PHE A 1 509 ? 43.850 15.247 -21.916 1.00 35.62 509 PHE A O 1
ATOM 4056 N N . LEU A 1 510 ? 43.665 16.849 -20.378 1.00 35.34 510 LEU A N 1
ATOM 4057 C CA . LEU A 1 510 ? 42.246 16.610 -20.064 1.00 35.34 510 LEU A CA 1
ATOM 4058 C C . LEU A 1 510 ? 41.676 17.769 -19.222 1.00 35.34 510 LEU A C 1
ATOM 4060 O O . LEU A 1 510 ? 40.966 17.552 -18.248 1.00 35.34 510 LEU A O 1
ATOM 4064 N N . PHE A 1 511 ? 42.030 19.015 -19.563 1.00 33.88 511 PHE A N 1
ATOM 4065 C CA . PHE A 1 511 ? 41.556 20.205 -18.835 1.00 33.88 511 PHE A CA 1
ATOM 4066 C C . PHE A 1 511 ? 40.748 21.206 -19.678 1.00 33.88 511 PHE A C 1
ATOM 4068 O O . PHE A 1 511 ? 40.265 22.194 -19.140 1.00 33.88 511 PHE A O 1
ATOM 4075 N N . SER A 1 512 ? 40.522 20.946 -20.970 1.00 30.61 512 SER A N 1
ATOM 4076 C CA . SER A 1 512 ? 39.919 21.946 -21.871 1.00 30.61 512 SER A CA 1
ATOM 4077 C C . SER A 1 512 ? 38.440 21.738 -22.213 1.00 30.61 512 SER A C 1
ATOM 4079 O O . SER A 1 512 ? 38.021 22.180 -23.272 1.00 30.61 512 SER A O 1
ATOM 4081 N N . PHE A 1 513 ? 37.623 21.084 -21.377 1.00 39.31 513 PHE A N 1
ATOM 4082 C CA . PHE A 1 513 ? 36.208 20.857 -21.747 1.00 39.31 513 PHE A CA 1
ATOM 4083 C C . PHE A 1 513 ? 35.141 21.324 -20.752 1.00 39.31 513 PHE A C 1
ATOM 4085 O O . PHE A 1 513 ? 33.966 21.067 -20.984 1.00 39.31 513 PHE A O 1
ATOM 4092 N N . PHE A 1 514 ? 35.506 22.046 -19.688 1.00 35.22 514 PHE A N 1
ATOM 4093 C CA . PHE A 1 514 ? 34.519 22.598 -18.740 1.00 35.22 514 PHE A CA 1
ATOM 4094 C C . PHE A 1 514 ? 34.421 24.126 -18.710 1.00 35.22 514 PHE A C 1
ATOM 4096 O O . PHE A 1 514 ? 33.675 24.677 -17.909 1.00 35.22 514 PHE A O 1
ATOM 4103 N N . PHE A 1 515 ? 35.100 24.813 -19.624 1.00 33.41 515 PHE A N 1
ATOM 4104 C CA . PHE A 1 515 ? 34.917 26.244 -19.838 1.00 33.41 515 PHE A CA 1
ATOM 4105 C C . PHE A 1 515 ? 34.420 26.462 -21.268 1.00 33.41 515 PHE A C 1
ATOM 4107 O O . PHE A 1 515 ? 35.249 26.724 -22.125 1.00 33.41 515 PHE A O 1
ATOM 4114 N N . PHE A 1 516 ? 33.119 26.230 -21.520 1.00 34.19 516 PHE A N 1
ATOM 4115 C CA . PHE A 1 516 ? 32.255 26.908 -22.516 1.00 34.19 516 PHE A CA 1
ATOM 4116 C C . PHE A 1 516 ? 30.789 26.413 -22.477 1.00 34.19 516 PHE A C 1
ATOM 4118 O O . PHE A 1 516 ? 30.491 25.204 -22.676 1.00 34.19 516 PHE A O 1
#

InterPro domains:
  IPR001313 Pumilio RNA-binding repeat [PF00806] (166-199)
  IPR001313 Pumilio RNA-binding repeat [PF00806] (201-231)
  IPR001313 Pumilio RNA-binding repeat [PF00806] (237-270)
  IPR001313 Pumilio RNA-binding repeat [PF00806] (274-304)
  IPR001313 Pumilio RNA-binding repeat [PF00806] (309-342)
  IPR001313 Pumilio RNA-binding repeat [PF00806] (346-377)
  IPR001313 Pumilio RNA-binding repeat [PF00806] (380-414)
  IPR001313 Pumilio RNA-binding repeat [PF00806] (425-456)
  IPR001313 Pumilio RNA-binding repeat [PS50302] (161-196)
  IPR001313 Pumilio RNA-binding repeat [PS50302] (197-232)
  IPR001313 Pumilio RNA-binding repeat [PS50302] (233-268)
  IPR001313 Pumilio RNA-binding repeat [PS50302] (269-304)
  IPR001313 Pumilio RNA-binding repeat [PS50302] (305-328)
  IPR001313 Pumilio RNA-binding repeat [PS50302] (340-375)
  IPR001313 Pumilio RNA-binding repeat [PS50302] (376-411)
  IPR001313 Pumilio RNA-binding repeat [PS50302] (412-454)
  IPR001313 Pumilio RNA-binding repeat [SM00025] (161-196)
  IPR001313 Pumilio RNA-binding repeat [SM00025] (197-232)
  IPR001313 Pumilio RNA-binding repeat [SM00025] (233-268)
  IPR001313 Pumilio RNA-binding repeat [SM00025] (269-304)

pLDDT: mean 78.05, std 25.48, range [24.61, 98.94]

Mean predicted aligned error: 16.44 Å

Foldseek 3Di:
DVVVVVVVVVVVVVVVVVVVVVVVVVVVVVVVVVVVVVVVVVVVVVVVVVVVPDDPDDPPDDPDDDDDDDDDDDDDDDDDDDDDDDDDDDDDDDDDDDDDDDDDDDDDDDDDDDDDDPDDDDDDDDDDDDDDDDDDDDPPQDPQVVCVVVVPVVDDDALVSCQVPLCVLQLDQNSLVVLLVRLVPDDLVSVVSSLVVCLVVVVVLQQHPRSVSNLLSCLVRNDLVSLVSSLVVCQVPLVVLQLHPRSLVNLLSSLQRHDQVSLLRSVVVCQVVLVVLQQHPRSLSNLLSSLVRHDCVSCVSNLVVCQVPLVVLQLHPRSVSSLLSCVVRPPPSCVNSLVVVLVCLVVLLQHPRSVVSLLSCLVPNDLVSLVSSLVSCQPPLLVLQLHPRNVVNLLSNCARHDPVSVVRSLCSQCDQDPVRHRSVLVLQQHPRSVVSLLSNCVRDDDVSNVSSCVSCVVCLVVLVVGPSSVVSVVSVVVVVVVVVVVVVVVVVVVVVVCVVPDDDDDDPDDDPDPPD

Nearest PDB structures (foldseek):
  3q0n-assembly1_A  TM=9.830E-01  e=5.357E-32  Homo sapiens
  3gvt-assembly2_B  TM=9.611E-01  e=2.201E-30  Mus musculus
  5yki-assembly1_A  TM=7.481E-01  e=7.196E-27  Homo sapiens
  3k49-assembly3_E  TM=9.312E-01  e=2.352E-23  Saccharomyces cerevisiae
  5ykh-assembly1_A  TM=6.930E-01  e=2.811E-26  Homo sapiens

Secondary structure (DSSP, 8-state):
-HHHHHHHHHHHHHHHHHHHHHHHHHHHHHHHHHHHHHHHHHHHHHHHHHHTTS------------------------------------------PPP---PPP-------PPPP---PPPP--S---------S------HHHHHHHHTTT-----GGGGTT-HHHHHTSHHHHHHHHHHHTT--HHHHHHHHHHHGGGHHHHHTSTTHHHHHHHHHHHS-HHHHHHHHHHHTTTHHHHHHSTTHHHHHHHHHHHS-HHHHHHHHHTTTT-HHHHHHSTTHHHHHHHHHHHS-GGGSHHHHHHHTTTHHHHHTSTTHHHHHHHHHHH-TTT-HHHHHHHHHHHHHHTTSTTHHHHHHHHHHHS-HHHHHHHHHHHTT-HHHHHTSTTHHHHHHHHHHHS-HHHHHHHHHHHHSPPTTS--HHHHHTTSTTHHHHHHHHHHH--HHHHHHHHHHHGGGHHHHTTSHHHHHHHHHHHHHHHHHHHHHHHHHHHHHHHHTTS----------SSS--

Solvent-accessible surface area (backbone atoms only — not comparable to full-atom values): 30588 Å² total; per-residue (Å²): 116,68,69,62,54,52,53,52,51,53,53,53,52,53,52,53,51,52,51,51,50,52,52,53,53,52,52,52,53,52,52,52,52,51,51,52,51,50,49,52,51,51,53,54,50,52,54,52,54,56,64,72,66,59,79,84,76,72,84,75,81,79,84,76,85,75,86,81,82,90,81,88,82,88,83,82,85,84,85,86,85,89,83,91,80,91,82,86,87,84,83,87,83,93,81,84,86,84,83,84,86,86,79,85,86,83,87,83,84,91,78,84,84,82,77,76,89,80,80,76,85,74,83,80,78,85,88,80,93,77,91,75,87,91,81,87,80,83,69,85,74,51,73,65,59,53,40,62,76,65,45,77,79,74,68,87,84,54,75,81,77,40,68,95,41,52,56,61,28,23,66,28,76,66,40,17,53,51,50,46,63,47,55,77,75,49,52,73,67,58,49,48,58,54,43,67,59,34,58,89,44,38,73,60,27,27,60,28,98,36,14,18,54,45,56,35,44,36,35,73,64,43,56,72,68,55,31,50,50,53,54,57,67,39,60,98,39,44,53,64,27,22,63,28,86,38,14,16,54,32,53,38,39,41,50,74,57,48,55,69,73,54,38,40,58,53,55,52,60,37,58,100,40,47,71,58,29,30,72,32,96,33,12,23,56,32,54,36,41,45,48,74,63,45,62,65,86,69,44,47,69,58,59,58,68,40,62,97,35,47,66,67,29,27,60,25,93,48,22,21,56,38,53,45,43,43,64,70,62,33,76,87,77,35,57,69,56,50,61,55,40,64,77,41,45,84,58,28,33,59,30,93,39,13,21,57,47,52,38,48,36,35,74,74,46,55,72,69,58,30,50,53,54,43,62,72,42,57,96,40,57,66,64,35,20,60,30,89,43,17,18,59,38,51,34,37,37,52,70,55,38,53,75,68,53,31,49,52,56,50,50,61,32,73,42,62,42,98,86,71,49,46,42,47,67,54,27,40,59,29,93,41,12,27,58,36,54,50,47,49,66,74,66,47,54,73,75,62,37,53,54,53,50,63,67,47,58,84,47,52,80,63,25,68,78,35,79,42,16,40,55,50,52,52,56,46,48,54,49,51,51,54,50,50,52,49,51,49,50,50,50,49,51,50,47,59,56,44,74,75,46,93,78,84,90,84,86,91,84,86,80,86,82,84,86,128

Radius of gyration: 34.64 Å; Cα contacts (8 Å, |Δi|>4): 474; chains: 1; bounding box: 121×76×84 Å